Protein AF-A0A166GCM6-F1 (afdb_monomer_lite)

Secondary structure (DSSP, 8-state):
--TTHHHHHHHHTTTS-HHHHHHHHHHHTTS---STTHHHHHHHHHHHHHH-SS--HHHHHHHHHHHHHHHHHHHHHHHHHHHHT---TT---HHHHHHHHHHHHHHHHHHHHHHTTEEEEEEEEEESSGGG-EEEEEEEEEES-HHHHHHHHHHHT--TT-HHHHHHHHHHHHHHHHHS-S-------GGGS-HHHHHHHHHHS-HHHHHHHHHH-HHHHHHHHTTTTTEEEEEE-S-STT--TTGGG---TTS--HHHHHHHHHHHHHHHHHHHHHHT-HHHHTT--EEEEEE-SS----TTS--THHHHT--HHHHHHHHHHHHHHHHHHS--SEEEEEEEEE-HHHHHHHHH-SS--EEEEEEEE-S-GGGSPP-TT--EEEEEE-SS-TTGGGGGGGG-TT--EEEEEE--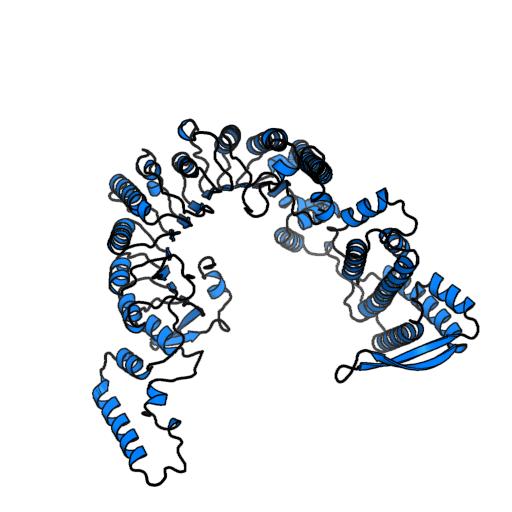TT-BPPPTHHHHSTT-GGGT-SEEEEEEE-GGGHHHHHHHHHHHHHHHTTSPB---EEEEEE-SS-B-HHHHHHHHHHHTTB---EEEEEEES---HHHHHHHTT-TT--EEEEEE-SSTTS-TT----SS-HHHHHHHGGG-SS--EEEE----S--SS-SHHHHHHHTTTTTHHHHHHHHHHHHHHHHH-S-TTSS-GGGSTT-HHHHH----TT--HHHHHHHHH-TT--EEE-SS-EEEEEE-TTS-EEEE-GGG--HHHHHSSPSP--

pLDDT: mean 86.91, std 14.17, range [32.75, 98.62]

Radius of gyration: 34.59 Å; chains: 1; bounding box: 69×88×88 Å

Structure (mmCIF, N/CA/C/O backbone):
data_AF-A0A166GCM6-F1
#
_entry.id   AF-A0A166GCM6-F1
#
loop_
_atom_site.group_PDB
_atom_site.id
_atom_site.type_symbol
_atom_site.label_atom_id
_atom_site.label_alt_id
_atom_site.label_comp_id
_atom_site.label_asym_id
_atom_site.label_entity_id
_atom_site.label_seq_id
_atom_site.pdbx_PDB_ins_code
_atom_site.Cartn_x
_atom_site.Cartn_y
_atom_site.Cartn_z
_atom_site.occupancy
_atom_site.B_iso_or_equiv
_atom_site.auth_seq_id
_atom_site.auth_comp_id
_atom_site.auth_asym_id
_atom_site.auth_atom_id
_atom_site.pdbx_PDB_model_num
ATOM 1 N N . MET A 1 1 ? 15.736 -5.543 -39.162 1.00 60.31 1 MET A N 1
ATOM 2 C CA . MET A 1 1 ? 14.469 -6.241 -38.868 1.00 60.31 1 MET A CA 1
ATOM 3 C C . MET A 1 1 ? 13.337 -5.214 -38.875 1.00 60.31 1 MET A C 1
ATOM 5 O O . MET A 1 1 ? 13.248 -4.579 -39.913 1.00 60.31 1 MET A O 1
ATOM 9 N N . ASP A 1 2 ? 12.405 -5.071 -37.926 1.00 55.62 2 ASP A N 1
ATOM 10 C CA . ASP A 1 2 ? 11.236 -4.173 -38.129 1.00 55.62 2 ASP A CA 1
ATOM 11 C C . ASP A 1 2 ? 11.647 -2.684 -38.227 1.00 55.62 2 ASP A C 1
ATOM 13 O O . ASP A 1 2 ? 12.767 -2.332 -37.871 1.00 55.62 2 ASP A O 1
ATOM 17 N N . SER A 1 3 ? 10.753 -1.780 -38.654 1.00 55.34 3 SER A N 1
ATOM 18 C CA . SER A 1 3 ? 11.017 -0.317 -38.622 1.00 55.34 3 SER A CA 1
ATOM 19 C C . SER A 1 3 ? 11.291 0.229 -37.210 1.00 55.34 3 SER A C 1
ATOM 21 O O . SER A 1 3 ? 11.615 1.399 -37.033 1.00 55.34 3 SER A O 1
ATOM 23 N N . ASP A 1 4 ? 11.098 -0.612 -36.196 1.00 61.28 4 ASP A N 1
ATOM 24 C CA . ASP A 1 4 ? 11.330 -0.312 -34.792 1.00 61.28 4 ASP A CA 1
ATOM 25 C C . ASP A 1 4 ? 12.797 -0.498 -34.375 1.00 61.28 4 ASP A C 1
ATOM 27 O O . ASP A 1 4 ? 13.204 0.083 -33.375 1.00 61.28 4 ASP A O 1
ATOM 31 N N . ASP A 1 5 ? 13.608 -1.236 -35.140 1.00 66.56 5 ASP A N 1
ATOM 32 C CA . ASP A 1 5 ? 15.034 -1.406 -34.831 1.00 66.56 5 ASP A CA 1
ATOM 33 C C . ASP A 1 5 ? 15.772 -0.065 -34.944 1.00 66.56 5 ASP A C 1
ATOM 35 O O . ASP A 1 5 ? 16.546 0.304 -34.068 1.00 66.56 5 ASP A O 1
ATOM 39 N N . GLU A 1 6 ? 15.440 0.729 -35.969 1.00 65.94 6 GLU A N 1
ATOM 40 C CA . GLU A 1 6 ? 15.950 2.096 -36.139 1.00 65.94 6 GLU A CA 1
ATOM 41 C C . GLU A 1 6 ? 15.540 3.008 -34.969 1.00 65.94 6 GLU A C 1
ATOM 43 O O . GLU A 1 6 ? 16.243 3.958 -34.615 1.00 65.94 6 GLU A O 1
ATOM 48 N N . PHE A 1 7 ? 14.394 2.723 -34.342 1.00 65.94 7 PHE A N 1
ATOM 49 C CA . PHE A 1 7 ? 13.924 3.457 -33.174 1.00 65.94 7 PHE A CA 1
ATOM 50 C C . PHE A 1 7 ? 14.683 3.062 -31.901 1.00 65.94 7 PHE A C 1
ATOM 52 O O . PHE A 1 7 ? 14.955 3.934 -31.071 1.00 65.94 7 PHE A O 1
ATOM 59 N N . ASP A 1 8 ? 15.043 1.787 -31.752 1.00 72.56 8 ASP A N 1
ATOM 60 C CA . ASP A 1 8 ? 15.847 1.276 -30.639 1.00 72.56 8 ASP A CA 1
ATOM 61 C C . ASP A 1 8 ? 17.325 1.705 -30.755 1.00 72.56 8 ASP A C 1
ATOM 63 O O . ASP A 1 8 ? 17.893 2.194 -29.775 1.00 72.56 8 ASP A O 1
ATOM 67 N N . ASP A 1 9 ? 17.905 1.707 -31.957 1.00 70.81 9 ASP A N 1
ATOM 68 C CA . ASP A 1 9 ? 19.238 2.276 -32.220 1.00 70.81 9 ASP A CA 1
ATOM 69 C C . ASP A 1 9 ? 19.277 3.780 -31.878 1.00 70.81 9 ASP A C 1
ATOM 71 O O . ASP A 1 9 ? 20.197 4.283 -31.222 1.00 70.81 9 ASP A O 1
ATOM 75 N N . ALA A 1 10 ? 18.214 4.516 -32.223 1.00 69.19 10 ALA A N 1
ATOM 76 C CA . ALA A 1 10 ? 18.070 5.918 -31.836 1.00 69.19 10 ALA A CA 1
ATOM 77 C C . ALA A 1 10 ? 17.880 6.119 -30.316 1.00 69.19 10 ALA A C 1
ATOM 79 O O . ALA A 1 10 ? 18.130 7.221 -29.816 1.00 69.19 10 ALA A O 1
ATOM 80 N N . ARG A 1 11 ? 17.432 5.097 -29.566 1.00 65.81 11 ARG A N 1
ATOM 81 C CA . ARG A 1 11 ? 17.326 5.126 -28.092 1.00 65.81 11 ARG A CA 1
ATOM 82 C C . ARG A 1 11 ? 18.673 4.892 -27.405 1.00 65.81 11 ARG A C 1
ATOM 84 O O . ARG A 1 11 ? 18.885 5.477 -26.342 1.00 65.81 11 ARG A O 1
ATOM 91 N N . LEU A 1 12 ? 19.594 4.141 -28.014 1.00 68.56 12 LEU A N 1
ATOM 92 C CA . LEU A 1 12 ? 20.998 4.128 -27.577 1.00 68.56 12 LEU A CA 1
ATOM 93 C C . LEU A 1 12 ? 21.648 5.508 -27.738 1.00 68.56 12 LEU A C 1
ATOM 95 O O . LEU A 1 12 ? 22.565 5.842 -27.004 1.00 68.56 12 LEU A O 1
ATOM 99 N N . GLY A 1 13 ? 21.118 6.362 -28.618 1.00 62.00 13 GLY A N 1
ATOM 100 C CA . GLY A 1 13 ? 21.632 7.713 -28.855 1.00 62.00 13 GLY A CA 1
ATOM 101 C C . GLY A 1 13 ? 22.523 7.820 -30.090 1.00 62.00 13 GLY A C 1
ATOM 102 O O . GLY A 1 13 ? 23.079 8.891 -30.349 1.00 62.00 13 GLY A O 1
ATOM 103 N N . ILE A 1 14 ? 22.600 6.750 -30.883 1.00 64.56 14 ILE A N 1
ATOM 104 C CA . ILE A 1 14 ? 23.303 6.711 -32.163 1.00 64.56 14 ILE A CA 1
ATOM 105 C C . ILE A 1 14 ? 22.627 7.714 -33.114 1.00 64.56 14 ILE A C 1
ATOM 107 O O . ILE A 1 14 ? 21.429 7.636 -33.381 1.00 64.56 14 ILE A O 1
ATOM 111 N N . GLY A 1 15 ? 23.374 8.725 -33.570 1.00 61.47 15 GLY A N 1
ATOM 112 C CA . GLY A 1 15 ? 22.873 9.761 -34.488 1.00 61.47 15 GLY A CA 1
ATOM 113 C C . GLY A 1 15 ? 21.924 10.811 -33.882 1.00 61.47 15 GLY A C 1
ATOM 114 O O . GLY A 1 15 ? 21.356 11.619 -34.618 1.00 61.47 15 GLY A O 1
ATOM 115 N N . VAL A 1 16 ? 21.740 10.847 -32.555 1.00 63.53 16 VAL A N 1
ATOM 116 C CA . VAL A 1 16 ? 20.857 11.815 -31.870 1.00 63.53 16 VAL A CA 1
ATOM 117 C C . VAL A 1 16 ? 21.690 12.781 -31.018 1.00 63.53 16 VAL A C 1
ATOM 119 O O . VAL A 1 16 ? 22.619 12.349 -30.342 1.00 63.53 16 VAL A O 1
ATOM 122 N N . SER A 1 17 ? 21.370 14.082 -31.014 1.00 64.69 17 SER A N 1
ATOM 123 C CA . SER A 1 17 ? 22.042 15.077 -30.153 1.00 64.69 17 SER A CA 1
ATOM 124 C C . SER A 1 17 ? 21.822 14.777 -28.662 1.00 64.69 17 SER A C 1
ATOM 126 O O . SER A 1 17 ? 20.718 14.374 -28.288 1.00 64.69 17 SER A O 1
ATOM 128 N N . GLU A 1 18 ? 22.825 15.017 -27.808 1.00 58.34 18 GLU A N 1
ATOM 129 C CA . GLU A 1 18 ? 22.792 14.696 -26.364 1.00 58.34 18 GLU A CA 1
ATOM 130 C C . GLU A 1 18 ? 21.520 15.189 -25.652 1.00 58.34 18 GLU A C 1
ATOM 132 O O . GLU A 1 18 ? 20.853 14.407 -24.974 1.00 58.34 18 GLU A O 1
ATOM 137 N N . ASP A 1 19 ? 21.086 16.425 -25.922 1.00 54.38 19 ASP A N 1
ATOM 138 C CA . ASP A 1 19 ? 19.874 17.020 -25.331 1.00 54.38 19 ASP A CA 1
ATOM 139 C C . ASP A 1 19 ? 18.581 16.232 -25.611 1.00 54.38 19 ASP A C 1
ATOM 141 O O . ASP A 1 19 ? 17.619 16.268 -24.838 1.00 54.38 19 ASP A O 1
ATOM 145 N N . LYS A 1 20 ? 18.523 15.494 -26.727 1.00 58.59 20 LYS A N 1
ATOM 146 C CA . LYS A 1 20 ? 17.351 14.693 -27.105 1.00 58.59 20 LYS A CA 1
ATOM 147 C C . LYS A 1 20 ? 17.427 13.258 -26.575 1.00 58.59 20 LYS A C 1
ATOM 149 O O . LYS A 1 20 ? 16.361 12.648 -26.442 1.00 58.59 20 LYS A O 1
ATOM 154 N N . ARG A 1 21 ? 18.621 12.747 -26.229 1.00 59.75 21 ARG A N 1
ATOM 155 C CA . ARG A 1 21 ? 18.855 11.363 -25.761 1.00 59.75 21 ARG A CA 1
ATOM 156 C C . ARG A 1 21 ? 18.147 11.090 -24.435 1.00 59.75 21 ARG A C 1
ATOM 158 O O . ARG A 1 21 ? 17.234 10.265 -24.377 1.00 59.75 21 ARG A O 1
ATOM 165 N N . TYR A 1 22 ? 18.452 11.881 -23.409 1.00 54.59 22 TYR A N 1
ATOM 166 C CA . TYR A 1 22 ? 17.890 11.700 -22.066 1.00 54.59 22 TYR A CA 1
ATOM 167 C C . TYR A 1 22 ? 16.372 11.927 -22.018 1.00 54.59 22 TYR A C 1
ATOM 169 O O . TYR A 1 22 ? 15.645 11.224 -21.318 1.00 54.59 22 TYR A O 1
ATOM 177 N N . SER A 1 23 ? 15.847 12.848 -22.834 1.00 53.41 23 SER A N 1
ATOM 178 C CA . SER A 1 23 ? 14.403 13.119 -22.879 1.00 53.41 23 SER A CA 1
ATOM 179 C C . SER A 1 23 ? 13.568 11.947 -23.424 1.00 53.41 23 SER A C 1
ATOM 181 O O . SER A 1 23 ? 12.390 11.824 -23.080 1.00 53.41 23 SER A O 1
ATOM 183 N N . ARG A 1 24 ? 14.149 11.096 -24.285 1.00 56.12 24 ARG A N 1
ATOM 184 C CA . ARG A 1 24 ? 13.451 9.970 -24.928 1.00 56.12 24 ARG A CA 1
ATOM 185 C C . ARG A 1 24 ? 13.457 8.711 -24.073 1.00 56.12 24 ARG A C 1
ATOM 187 O O . ARG A 1 24 ? 12.418 8.057 -23.997 1.00 56.12 24 ARG A O 1
ATOM 194 N N . VAL A 1 25 ? 14.576 8.407 -23.417 1.00 53.94 25 VAL A N 1
ATOM 195 C CA . VAL A 1 25 ? 14.695 7.259 -22.503 1.00 53.94 25 VAL A CA 1
ATOM 196 C C . VAL A 1 25 ? 13.717 7.424 -21.335 1.00 53.94 25 VAL A C 1
ATOM 198 O O . VAL A 1 25 ? 12.904 6.541 -21.073 1.00 53.94 25 VAL A O 1
ATOM 201 N N . LEU A 1 26 ? 13.667 8.620 -20.740 1.00 52.44 26 LEU A N 1
ATOM 202 C CA . LEU A 1 26 ? 12.788 8.920 -19.605 1.00 52.44 26 LEU A CA 1
ATOM 203 C C . LEU A 1 26 ? 11.292 8.962 -19.957 1.00 52.44 26 LEU A C 1
ATOM 205 O O . LEU A 1 26 ? 10.448 8.691 -19.110 1.00 52.44 26 LEU A O 1
ATOM 209 N N . ARG A 1 27 ? 10.922 9.257 -21.212 1.00 55.88 27 ARG A N 1
ATOM 210 C CA . ARG A 1 27 ? 9.507 9.242 -21.641 1.00 55.88 27 ARG A CA 1
ATOM 211 C C . ARG A 1 27 ? 8.918 7.835 -21.769 1.00 55.88 27 ARG A C 1
ATOM 213 O O . ARG A 1 27 ? 7.693 7.717 -21.811 1.00 55.88 27 ARG A O 1
ATOM 220 N N . ASN A 1 28 ? 9.750 6.796 -21.855 1.00 55.81 28 ASN A N 1
ATOM 221 C CA . ASN A 1 28 ? 9.290 5.427 -22.102 1.00 55.81 28 ASN A CA 1
ATOM 222 C C . ASN A 1 28 ? 9.228 4.544 -20.854 1.00 55.81 28 ASN A C 1
ATOM 224 O O . ASN A 1 28 ? 8.564 3.516 -20.920 1.00 55.81 28 ASN A O 1
ATOM 228 N N . THR A 1 29 ? 9.763 4.977 -19.705 1.00 55.44 29 THR A N 1
ATOM 229 C CA . THR A 1 29 ? 9.792 4.227 -18.424 1.00 55.44 29 THR A CA 1
ATOM 230 C C . THR A 1 29 ? 8.412 3.949 -17.799 1.00 55.44 29 THR A C 1
ATOM 232 O O . THR A 1 29 ? 8.290 3.537 -16.644 1.00 55.44 29 THR A O 1
ATOM 235 N N . GLY A 1 30 ? 7.332 4.152 -18.551 1.00 59.56 30 GLY A N 1
ATOM 236 C CA . GLY A 1 30 ? 5.987 3.817 -18.124 1.00 59.56 30 GLY A CA 1
ATOM 237 C C . GLY A 1 30 ? 5.053 3.301 -19.204 1.00 59.56 30 GLY A C 1
ATOM 238 O O . GLY A 1 30 ? 3.874 3.142 -18.888 1.00 59.56 30 GLY A O 1
ATOM 239 N N . ARG A 1 31 ? 5.528 3.049 -20.429 1.00 66.56 31 ARG A N 1
ATOM 240 C CA . ARG A 1 31 ? 4.729 2.316 -21.415 1.00 66.56 31 ARG A CA 1
ATOM 241 C C . ARG A 1 31 ? 4.883 0.820 -21.134 1.00 66.56 31 ARG A C 1
ATOM 243 O O . ARG A 1 31 ? 6.015 0.394 -20.942 1.00 66.56 31 ARG A O 1
ATOM 250 N N . PRO A 1 32 ? 3.789 0.046 -21.068 1.00 66.75 32 PRO A N 1
ATOM 251 C CA . PRO A 1 32 ? 3.897 -1.398 -20.958 1.00 66.75 32 PRO A CA 1
ATOM 252 C C . PRO A 1 32 ? 4.625 -1.926 -22.194 1.00 66.75 32 PRO A C 1
ATOM 254 O O . PRO A 1 32 ? 4.337 -1.492 -23.314 1.00 66.75 32 PRO A O 1
ATOM 257 N N . CYS A 1 33 ? 5.573 -2.827 -21.973 1.00 79.56 33 CYS A N 1
ATOM 258 C CA . CYS A 1 33 ? 6.248 -3.551 -23.033 1.00 79.56 33 CYS A CA 1
ATOM 259 C C . CYS A 1 33 ? 5.249 -4.515 -23.658 1.00 79.56 33 CYS A C 1
ATOM 261 O O . CYS A 1 33 ? 4.704 -5.402 -23.003 1.00 79.56 33 CYS A O 1
ATOM 263 N N . MET A 1 34 ? 4.921 -4.257 -24.921 1.00 81.06 34 MET A N 1
ATOM 264 C CA . MET A 1 34 ? 3.885 -5.008 -25.624 1.00 81.06 34 MET A CA 1
ATOM 265 C C . MET A 1 34 ? 4.488 -6.100 -26.494 1.00 81.06 34 MET A C 1
ATOM 267 O O . MET A 1 34 ? 3.750 -6.992 -26.903 1.00 81.06 34 MET A O 1
ATOM 271 N N . LYS A 1 35 ? 5.786 -6.013 -26.807 1.00 85.81 35 LYS A N 1
ATOM 272 C CA . LYS A 1 35 ? 6.513 -6.945 -27.674 1.00 85.81 35 LYS A CA 1
ATOM 273 C C . LYS A 1 35 ? 7.410 -7.871 -26.854 1.00 85.81 35 LYS A C 1
ATOM 275 O O . LYS A 1 35 ? 7.912 -7.480 -25.805 1.00 85.81 35 LYS A O 1
ATOM 280 N N . LEU A 1 36 ? 7.654 -9.078 -27.370 1.00 86.25 36 LEU A N 1
ATOM 281 C CA . LEU A 1 36 ? 8.660 -9.983 -26.803 1.00 86.25 36 LEU A CA 1
ATOM 282 C C . LEU A 1 36 ? 10.025 -9.281 -26.771 1.00 86.25 36 LEU A C 1
ATOM 284 O O . LEU A 1 36 ? 10.360 -8.542 -27.704 1.00 86.25 36 LEU A O 1
ATOM 288 N N . HIS A 1 37 ? 10.807 -9.518 -25.721 1.00 90.00 37 HIS A N 1
ATOM 289 C CA . HIS A 1 37 ? 12.139 -8.935 -25.522 1.00 90.00 37 HIS A CA 1
ATOM 290 C C . HIS A 1 37 ? 12.171 -7.398 -25.399 1.00 90.00 37 HIS A C 1
ATOM 292 O O . HIS A 1 37 ? 13.222 -6.781 -25.536 1.00 90.00 37 HIS A O 1
ATOM 298 N N . GLU A 1 38 ? 11.027 -6.711 -25.266 1.00 86.19 38 GLU A N 1
ATOM 299 C CA . GLU A 1 38 ? 11.006 -5.241 -25.153 1.00 86.19 38 GLU A CA 1
ATOM 300 C C . GLU A 1 38 ? 11.427 -4.750 -23.766 1.00 86.19 38 GLU A C 1
ATOM 302 O O . GLU A 1 38 ? 12.115 -3.732 -23.690 1.00 86.19 38 GLU A O 1
ATOM 307 N N . ASP A 1 39 ? 11.085 -5.479 -22.701 1.00 85.44 39 ASP A N 1
ATOM 308 C CA . ASP A 1 39 ? 11.553 -5.175 -21.345 1.00 85.44 39 ASP A CA 1
ATOM 309 C C . ASP A 1 39 ? 13.072 -5.353 -21.246 1.00 85.44 39 ASP A C 1
ATOM 311 O O . ASP A 1 39 ? 13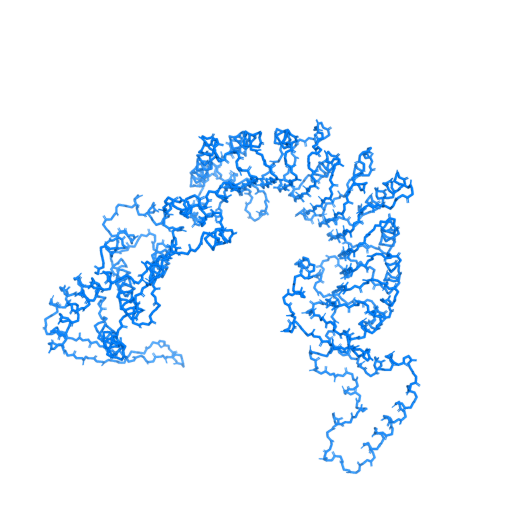.761 -4.452 -20.777 1.00 85.44 39 ASP A O 1
ATOM 315 N N . GLU A 1 40 ? 13.602 -6.452 -21.781 1.00 90.50 40 GLU A N 1
ATOM 316 C CA . GLU A 1 40 ? 15.030 -6.765 -21.824 1.00 90.50 40 GLU A CA 1
ATOM 317 C C . GLU A 1 40 ? 15.808 -5.699 -22.602 1.00 90.50 40 GLU A C 1
ATOM 319 O O . GLU A 1 40 ? 16.835 -5.210 -22.134 1.00 90.50 40 GLU A O 1
ATOM 324 N N . ILE A 1 41 ? 15.283 -5.259 -23.752 1.00 88.56 41 ILE A N 1
ATOM 325 C CA . ILE A 1 41 ? 15.876 -4.160 -24.526 1.00 88.56 41 ILE A CA 1
ATOM 326 C C . ILE A 1 41 ? 15.846 -2.849 -23.736 1.00 88.56 41 ILE A C 1
ATOM 328 O O . ILE A 1 41 ? 16.845 -2.129 -23.701 1.00 88.56 41 ILE A O 1
ATOM 332 N N . GLN A 1 42 ? 14.724 -2.511 -23.092 1.00 84.31 42 GLN A N 1
ATOM 333 C CA . GLN A 1 42 ? 14.626 -1.283 -22.300 1.00 84.31 42 GLN A CA 1
ATOM 334 C C . GLN A 1 42 ? 15.550 -1.304 -21.079 1.00 84.31 42 GLN A C 1
ATOM 336 O O . GLN A 1 42 ? 16.181 -0.289 -20.779 1.00 84.31 42 GLN A O 1
ATOM 341 N N . GLU A 1 43 ? 15.647 -2.436 -20.385 1.00 85.62 43 GLU A N 1
ATOM 342 C CA . GLU A 1 43 ? 16.536 -2.631 -19.242 1.00 85.62 43 GLU A CA 1
ATOM 343 C C . GLU A 1 43 ? 18.004 -2.569 -19.662 1.00 85.62 43 GLU A C 1
ATOM 345 O O . GLU A 1 43 ? 18.797 -1.903 -18.993 1.00 85.62 43 GLU A O 1
ATOM 350 N N . HIS A 1 44 ? 18.357 -3.187 -20.789 1.00 87.94 44 HIS A N 1
ATOM 351 C CA . HIS A 1 44 ? 19.705 -3.135 -21.341 1.00 87.94 44 HIS A CA 1
ATOM 352 C C . HIS A 1 44 ? 20.104 -1.697 -21.698 1.00 87.94 44 HIS A C 1
ATOM 354 O O . HIS A 1 44 ? 21.099 -1.198 -21.178 1.00 87.94 44 HIS A O 1
ATOM 360 N N . ILE A 1 45 ? 19.265 -0.969 -22.449 1.00 84.94 45 ILE A N 1
ATOM 361 C CA . ILE A 1 45 ? 19.494 0.453 -22.772 1.00 84.94 45 ILE A CA 1
ATOM 362 C C . ILE A 1 45 ? 19.613 1.296 -21.493 1.00 84.94 45 ILE A C 1
ATOM 364 O O . ILE A 1 45 ? 20.487 2.156 -21.384 1.00 84.94 45 ILE A O 1
ATOM 368 N N . ALA A 1 46 ? 18.738 1.076 -20.508 1.00 81.00 46 ALA A N 1
ATOM 369 C CA . ALA A 1 46 ? 18.784 1.811 -19.246 1.00 81.00 46 ALA A CA 1
ATOM 370 C C . ALA A 1 46 ? 20.056 1.507 -18.442 1.00 81.00 46 ALA A C 1
ATOM 372 O O . ALA A 1 46 ? 20.597 2.402 -17.795 1.00 81.00 46 ALA A O 1
ATOM 373 N N . THR A 1 47 ? 20.532 0.263 -18.475 1.00 82.88 47 THR A N 1
ATOM 374 C CA . THR A 1 47 ? 21.770 -0.164 -17.814 1.00 82.88 47 THR A CA 1
ATOM 375 C C . THR A 1 47 ? 22.984 0.444 -18.500 1.00 82.88 47 THR A C 1
ATOM 377 O O . THR A 1 47 ? 23.822 1.025 -17.816 1.00 82.88 47 THR A O 1
ATOM 380 N N . PHE A 1 48 ? 23.029 0.422 -19.831 1.00 85.75 48 PHE A N 1
ATOM 381 C CA . PHE A 1 48 ? 24.081 1.060 -20.615 1.00 85.75 48 PHE A CA 1
ATOM 382 C C . PHE A 1 48 ? 24.249 2.539 -20.244 1.00 85.75 48 PHE A C 1
ATOM 384 O O . PHE A 1 48 ? 25.327 2.952 -19.824 1.00 85.75 48 PHE A O 1
ATOM 391 N N . HIS A 1 49 ? 23.163 3.322 -20.258 1.00 79.56 49 HIS A N 1
ATOM 392 C CA . HIS A 1 49 ? 23.208 4.749 -19.892 1.00 79.56 49 HIS A CA 1
ATOM 393 C C . HIS A 1 49 ? 23.530 5.008 -18.412 1.00 79.56 49 HIS A C 1
ATOM 395 O O . HIS A 1 49 ? 23.902 6.122 -18.050 1.00 79.56 49 HIS A O 1
ATOM 401 N N . ARG A 1 50 ? 23.377 4.009 -17.533 1.00 77.31 50 ARG A N 1
ATOM 402 C CA . ARG A 1 50 ? 23.815 4.104 -16.129 1.00 77.31 50 ARG A CA 1
ATOM 403 C C . ARG A 1 50 ? 25.307 3.843 -15.969 1.00 77.31 50 ARG A C 1
ATOM 405 O O . ARG A 1 50 ? 25.916 4.428 -15.078 1.00 77.31 50 ARG A O 1
ATOM 412 N N . VAL A 1 51 ? 25.862 2.943 -16.776 1.00 81.50 51 VAL A N 1
ATOM 413 C CA . VAL A 1 51 ? 27.278 2.560 -16.722 1.00 81.50 51 VAL A CA 1
ATOM 414 C C . VAL A 1 51 ? 28.139 3.580 -17.467 1.00 81.50 51 VAL A C 1
ATOM 416 O O . VAL A 1 51 ? 29.179 3.987 -16.953 1.00 81.50 51 VAL A O 1
ATOM 419 N N . TYR A 1 52 ? 27.683 4.044 -18.631 1.00 81.69 52 TYR A N 1
ATOM 420 C CA . TYR A 1 52 ? 28.449 4.899 -19.530 1.00 81.69 52 TYR A CA 1
ATOM 421 C C . TYR A 1 52 ? 27.804 6.282 -19.663 1.00 81.69 52 TYR A C 1
ATOM 423 O O . TYR A 1 52 ? 26.847 6.483 -20.407 1.00 81.69 52 TYR A O 1
ATOM 431 N N . THR A 1 53 ? 28.355 7.271 -18.958 1.00 79.50 53 THR A N 1
ATOM 432 C CA . THR A 1 53 ? 27.899 8.672 -19.037 1.00 79.50 53 THR A CA 1
ATOM 433 C C . THR A 1 53 ? 28.356 9.375 -20.318 1.00 79.50 53 THR A C 1
ATOM 435 O O . THR A 1 53 ? 27.725 10.332 -20.768 1.00 79.50 53 THR A O 1
ATOM 438 N N . SER A 1 54 ? 29.455 8.917 -20.921 1.00 83.75 54 SER A N 1
ATOM 439 C CA . SER A 1 54 ? 29.996 9.413 -22.194 1.00 83.75 54 SER A CA 1
ATOM 440 C C . SER A 1 54 ? 30.638 8.252 -22.963 1.00 83.75 54 SER A C 1
ATOM 442 O O . SER A 1 54 ? 31.862 8.130 -22.959 1.00 83.75 54 SER A O 1
ATOM 444 N N . PRO A 1 55 ? 29.823 7.369 -23.569 1.00 84.44 55 PRO A N 1
ATOM 445 C CA . PRO A 1 55 ? 30.326 6.171 -24.226 1.00 84.44 55 PRO A CA 1
ATOM 446 C C . PRO A 1 55 ? 31.154 6.526 -25.465 1.00 84.44 55 PRO A C 1
ATOM 448 O O . PRO A 1 55 ? 30.802 7.430 -26.230 1.00 84.44 55 PRO A O 1
ATOM 451 N N . SER A 1 56 ? 32.242 5.797 -25.665 1.00 91.19 56 SER A N 1
ATOM 452 C CA . SER A 1 56 ? 33.040 5.786 -26.887 1.00 91.19 56 SER A CA 1
ATOM 453 C C . SER A 1 56 ? 32.284 5.128 -28.047 1.00 91.19 56 SER A C 1
ATOM 455 O O . SER A 1 56 ? 31.305 4.406 -27.856 1.00 91.19 56 SER A O 1
ATOM 457 N N . GLU A 1 57 ? 32.737 5.363 -29.279 1.00 87.75 57 GLU A N 1
ATOM 458 C CA . GLU A 1 57 ? 32.150 4.740 -30.474 1.00 87.75 57 GLU A CA 1
ATOM 459 C C . GLU A 1 57 ? 32.225 3.204 -30.431 1.00 87.75 57 GLU A C 1
ATOM 461 O O . GLU A 1 57 ? 31.288 2.525 -30.847 1.00 87.75 57 GLU A O 1
ATOM 466 N N . GLU A 1 58 ? 33.303 2.653 -29.872 1.00 88.94 58 GLU A N 1
ATOM 467 C CA . GLU A 1 58 ? 33.472 1.210 -29.708 1.00 88.94 58 GLU A CA 1
ATOM 468 C C . GLU A 1 58 ? 32.449 0.623 -28.726 1.00 88.94 58 GLU A C 1
ATOM 470 O O . GLU A 1 58 ? 31.798 -0.368 -29.051 1.00 88.94 58 GLU A O 1
ATOM 475 N N . GLU A 1 59 ? 32.232 1.272 -27.577 1.00 89.38 59 GLU A N 1
ATOM 476 C CA . GLU A 1 59 ? 31.213 0.867 -26.596 1.00 89.38 59 GLU A CA 1
ATOM 477 C C . GLU A 1 59 ? 29.803 0.931 -27.202 1.00 89.38 59 GLU A C 1
ATOM 479 O O . GLU A 1 59 ? 29.015 0.002 -27.035 1.00 89.38 59 GLU A O 1
ATOM 484 N N . TYR A 1 60 ? 29.493 1.967 -27.991 1.00 86.12 60 TYR A N 1
ATOM 485 C CA . TYR A 1 60 ? 28.225 2.021 -28.728 1.00 86.12 60 TYR A CA 1
ATOM 486 C C . TYR A 1 60 ? 28.069 0.860 -29.709 1.00 86.12 60 TYR A C 1
ATOM 488 O O . TYR A 1 60 ? 26.988 0.282 -29.801 1.00 86.12 60 TYR A O 1
ATOM 496 N N . ASN A 1 61 ? 29.123 0.519 -30.449 1.00 85.88 61 ASN A N 1
ATOM 497 C CA . ASN A 1 61 ? 29.076 -0.574 -31.416 1.00 85.88 61 ASN A CA 1
ATOM 498 C C . ASN A 1 61 ? 28.915 -1.938 -30.728 1.00 85.88 61 ASN A C 1
ATOM 500 O O . ASN A 1 61 ? 28.158 -2.780 -31.214 1.00 85.88 61 ASN A O 1
ATOM 504 N N . GLN A 1 62 ? 29.562 -2.150 -29.578 1.00 88.06 62 GLN A N 1
ATOM 505 C CA . GLN A 1 62 ? 29.389 -3.361 -28.768 1.00 88.06 62 GLN A CA 1
ATOM 506 C C . GLN A 1 62 ? 27.948 -3.502 -28.257 1.00 88.06 62 GLN A C 1
ATOM 508 O O . GLN A 1 62 ? 27.345 -4.567 -28.366 1.00 88.06 62 GLN A O 1
ATOM 513 N N . GLU A 1 63 ? 27.352 -2.418 -27.775 1.00 89.50 63 GLU A N 1
ATOM 514 C CA . GLU A 1 63 ? 26.001 -2.444 -27.201 1.00 89.50 63 GLU A CA 1
ATOM 515 C C . GLU A 1 63 ? 24.923 -2.508 -28.287 1.00 89.50 63 GLU A C 1
ATOM 517 O O . GLU A 1 63 ? 23.909 -3.194 -28.145 1.00 89.50 63 GLU A O 1
ATOM 522 N N . LYS A 1 64 ? 25.183 -1.899 -29.447 1.00 87.88 64 LYS A N 1
ATOM 523 C CA . LYS A 1 64 ? 24.378 -2.101 -30.654 1.00 87.88 64 LYS A CA 1
ATOM 524 C C . LYS A 1 64 ? 24.348 -3.578 -31.058 1.00 87.88 64 LYS A C 1
ATOM 526 O O . LYS A 1 64 ? 23.276 -4.114 -31.337 1.00 87.88 64 LYS A O 1
ATOM 531 N N . ASN A 1 65 ? 25.498 -4.255 -31.030 1.00 88.12 65 ASN A N 1
ATOM 532 C CA . ASN A 1 65 ? 25.573 -5.693 -31.293 1.00 88.12 65 ASN A CA 1
ATOM 533 C C . ASN A 1 65 ? 24.742 -6.500 -30.282 1.00 88.12 65 ASN A C 1
ATOM 535 O O . ASN A 1 65 ? 24.091 -7.465 -30.669 1.00 88.12 65 ASN A O 1
ATOM 539 N N . MET A 1 66 ? 24.698 -6.100 -29.011 1.00 88.00 66 MET A N 1
ATOM 540 C CA . MET A 1 66 ? 23.836 -6.748 -28.018 1.00 88.00 66 MET A CA 1
ATOM 541 C C . MET A 1 66 ? 22.343 -6.521 -28.293 1.00 88.00 66 MET A C 1
ATOM 543 O O . MET A 1 66 ? 21.558 -7.464 -28.206 1.00 88.00 66 MET A O 1
ATOM 547 N N . LEU A 1 67 ? 21.928 -5.319 -28.705 1.00 88.94 67 LEU A N 1
ATOM 548 C CA . LEU A 1 67 ? 20.534 -5.072 -29.102 1.00 88.94 67 LEU A CA 1
ATOM 549 C C . LEU A 1 67 ? 20.088 -5.918 -30.291 1.00 88.94 67 LEU A C 1
ATOM 551 O O . LEU A 1 67 ? 18.965 -6.429 -30.309 1.00 88.94 67 LEU A O 1
ATOM 555 N N . TRP A 1 68 ? 20.981 -6.115 -31.253 1.00 91.50 68 TRP A N 1
ATOM 556 C CA . TRP A 1 68 ? 20.726 -6.957 -32.412 1.00 91.50 68 TRP A CA 1
ATOM 557 C C . TRP A 1 68 ? 20.413 -8.412 -32.034 1.00 91.50 68 TRP A C 1
ATOM 559 O O . TRP A 1 68 ? 19.557 -9.030 -32.669 1.00 91.50 68 TRP A O 1
ATOM 569 N N . ILE A 1 69 ? 21.018 -8.942 -30.961 1.00 91.00 69 ILE A N 1
ATOM 570 C CA . ILE A 1 69 ? 20.668 -10.260 -30.400 1.00 91.00 69 ILE A CA 1
ATOM 571 C C . ILE A 1 69 ? 19.193 -10.284 -29.986 1.00 91.00 69 ILE A C 1
ATOM 573 O O . ILE A 1 69 ? 18.443 -11.151 -30.434 1.00 91.00 69 ILE A O 1
ATOM 577 N N . PHE A 1 70 ? 18.750 -9.306 -29.193 1.00 91.12 70 PHE A N 1
ATOM 578 C CA . PHE A 1 70 ? 17.361 -9.245 -28.729 1.00 91.12 70 PHE A CA 1
ATOM 579 C C . PHE A 1 70 ? 16.362 -9.049 -29.872 1.00 91.12 70 PHE A C 1
ATOM 581 O O . PHE A 1 70 ? 15.258 -9.595 -29.835 1.00 91.12 70 PHE A O 1
ATOM 588 N N . HIS A 1 71 ? 16.722 -8.293 -30.913 1.00 89.12 71 HIS A N 1
ATOM 589 C CA . HIS A 1 71 ? 15.869 -8.144 -32.095 1.00 89.12 71 HIS A CA 1
ATOM 590 C C . HIS A 1 71 ? 15.709 -9.465 -32.857 1.00 89.12 71 HIS A C 1
ATOM 592 O O . HIS A 1 71 ? 14.608 -9.762 -33.333 1.00 89.12 71 HIS A O 1
ATOM 598 N N . GLN A 1 72 ? 16.770 -10.273 -32.946 1.00 91.88 72 GLN A N 1
ATOM 599 C CA . GLN A 1 72 ? 16.707 -11.583 -33.598 1.00 91.88 72 GLN A CA 1
ATOM 600 C C . GLN A 1 72 ? 15.825 -12.529 -32.809 1.00 91.88 72 GLN A C 1
ATOM 602 O O . GLN A 1 72 ? 14.922 -13.143 -33.379 1.00 91.88 72 GLN A O 1
ATOM 607 N N . ASP A 1 73 ? 16.055 -12.596 -31.502 1.00 92.94 73 ASP A N 1
ATOM 608 C CA . ASP A 1 73 ? 15.291 -13.443 -30.597 1.00 92.94 73 ASP A CA 1
ATOM 609 C C . ASP A 1 73 ? 13.819 -13.047 -30.642 1.00 92.94 73 ASP A C 1
ATOM 611 O O . ASP A 1 73 ? 12.954 -13.896 -30.833 1.00 92.94 73 ASP A O 1
ATOM 615 N N . ARG A 1 74 ? 13.516 -11.741 -30.648 1.00 93.25 74 ARG A N 1
ATOM 616 C CA . ARG A 1 74 ? 12.159 -11.228 -30.873 1.00 93.25 74 ARG A CA 1
ATOM 617 C C . ARG A 1 74 ? 11.548 -11.750 -32.164 1.00 93.25 74 ARG A C 1
ATOM 619 O O . ARG A 1 74 ? 10.407 -12.208 -32.121 1.00 93.25 74 ARG A O 1
ATOM 626 N N . LEU A 1 75 ? 12.235 -11.676 -33.304 1.00 94.25 75 LEU A N 1
ATOM 627 C CA . LEU A 1 75 ? 11.695 -12.177 -34.574 1.00 94.25 75 LEU A CA 1
ATOM 628 C C . LEU A 1 75 ? 11.426 -13.689 -34.511 1.00 94.25 75 LEU A C 1
ATOM 630 O O . LEU A 1 75 ? 10.332 -14.135 -34.875 1.00 94.25 75 LEU A O 1
ATOM 634 N N . LEU A 1 76 ? 12.415 -14.457 -34.057 1.00 95.69 76 LEU A N 1
ATOM 635 C CA . LEU A 1 76 ? 12.392 -15.918 -34.058 1.00 95.69 76 LEU A CA 1
ATOM 636 C C . LEU A 1 76 ? 11.382 -16.468 -33.043 1.00 95.69 76 LEU A C 1
ATOM 638 O O . LEU A 1 76 ? 10.533 -17.284 -33.408 1.00 95.69 76 LEU A O 1
ATOM 642 N N . ASP A 1 77 ? 11.387 -15.957 -31.813 1.00 95.56 77 ASP A N 1
ATOM 643 C CA . ASP A 1 77 ? 10.452 -16.353 -30.758 1.00 95.56 77 ASP A CA 1
ATOM 644 C C . ASP A 1 77 ? 9.028 -15.897 -31.057 1.00 95.56 77 ASP A C 1
ATOM 646 O O . ASP A 1 77 ? 8.081 -16.622 -30.763 1.00 95.56 77 ASP A O 1
ATOM 650 N N . THR A 1 78 ? 8.839 -14.741 -31.707 1.00 95.19 78 THR A N 1
ATOM 651 C CA . THR A 1 78 ? 7.501 -14.332 -32.162 1.00 95.19 78 THR A CA 1
ATOM 652 C C . THR A 1 78 ? 6.949 -15.344 -33.159 1.00 95.19 78 THR A C 1
ATOM 654 O O . THR A 1 78 ? 5.803 -15.775 -33.023 1.00 95.19 78 THR A O 1
ATOM 657 N N . LEU A 1 79 ? 7.745 -15.746 -34.158 1.00 96.62 79 LEU A N 1
ATOM 658 C CA . LEU A 1 79 ? 7.335 -16.755 -35.137 1.00 96.62 79 LEU A CA 1
ATOM 659 C C . LEU A 1 79 ? 7.062 -18.101 -34.465 1.00 96.62 79 LEU A C 1
ATOM 661 O O . LEU A 1 79 ? 5.985 -18.658 -34.669 1.00 96.62 79 LEU A O 1
ATOM 665 N N . LYS A 1 80 ? 7.961 -18.581 -33.601 1.00 96.88 80 LYS A N 1
ATOM 666 C CA . LYS A 1 80 ? 7.752 -19.797 -32.797 1.00 96.88 80 LYS A CA 1
ATOM 667 C C . LYS A 1 80 ? 6.456 -19.719 -31.984 1.00 96.88 80 LYS A C 1
ATOM 669 O O . LYS A 1 80 ? 5.646 -20.648 -31.993 1.00 96.88 80 LYS A O 1
ATOM 674 N N . GLY A 1 81 ? 6.213 -18.569 -31.366 1.00 95.06 81 GLY A N 1
ATOM 675 C CA . GLY A 1 81 ? 5.031 -18.269 -30.576 1.00 95.06 81 GLY A CA 1
ATOM 676 C C . GLY A 1 81 ? 3.723 -18.365 -31.362 1.00 95.06 81 GLY A C 1
ATOM 677 O O . GLY A 1 81 ? 2.721 -18.848 -30.828 1.00 95.06 81 GLY A O 1
ATOM 678 N N . TYR A 1 82 ? 3.707 -17.988 -32.650 1.00 96.69 82 TYR A N 1
ATOM 679 C CA . TYR A 1 82 ? 2.532 -18.190 -33.512 1.00 96.69 82 TYR A CA 1
ATOM 680 C C . TYR A 1 82 ? 2.171 -19.671 -33.627 1.00 96.69 82 TYR A C 1
ATOM 682 O O . TYR A 1 82 ? 0.990 -20.011 -33.594 1.00 96.69 82 TYR A O 1
ATOM 690 N N . HIS A 1 83 ? 3.162 -20.552 -33.725 1.00 96.62 83 HIS A N 1
ATOM 691 C CA . HIS A 1 83 ? 2.946 -21.994 -33.828 1.00 96.62 83 HIS A CA 1
ATOM 692 C C . HIS A 1 83 ? 2.605 -22.630 -32.461 1.00 96.62 83 HIS A C 1
ATOM 694 O O . HIS A 1 83 ? 1.757 -23.519 -32.391 1.00 96.62 83 HIS A O 1
ATOM 700 N N . GLN A 1 84 ? 3.138 -22.094 -31.356 1.00 95.56 84 GLN A N 1
ATOM 701 C CA . GLN A 1 84 ? 2.777 -22.493 -29.982 1.00 95.56 84 GLN A CA 1
ATOM 702 C C . GLN A 1 84 ? 1.376 -22.016 -29.559 1.00 95.56 84 GLN A C 1
ATOM 704 O O . GLN A 1 84 ? 0.661 -22.686 -28.807 1.00 95.56 84 GLN A O 1
ATOM 709 N N . GLY A 1 85 ? 0.948 -20.862 -30.068 1.00 91.38 85 GLY A N 1
ATOM 710 C CA . GLY A 1 85 ? -0.244 -20.146 -29.614 1.00 91.38 85 GLY A CA 1
ATOM 711 C C . GLY A 1 85 ? 0.007 -19.185 -28.448 1.00 91.38 85 GLY A C 1
ATOM 712 O O . GLY A 1 85 ? -0.962 -18.714 -27.856 1.00 91.38 85 GLY A O 1
ATOM 713 N N . ALA A 1 86 ? 1.269 -18.872 -28.152 1.00 89.56 86 ALA A N 1
ATOM 714 C CA . ALA A 1 86 ? 1.694 -17.921 -27.128 1.00 89.56 86 ALA A CA 1
ATOM 715 C C . ALA A 1 86 ? 2.657 -16.903 -27.763 1.00 89.56 86 ALA A C 1
ATOM 717 O O . ALA A 1 86 ? 3.779 -17.247 -28.106 1.00 89.56 86 ALA A O 1
ATOM 718 N N . VAL A 1 87 ? 2.195 -15.668 -27.976 1.00 86.50 87 VAL A N 1
ATOM 719 C CA . VAL A 1 87 ? 2.971 -14.556 -28.570 1.00 86.50 87 VAL A CA 1
ATOM 720 C C . VAL A 1 87 ? 2.921 -13.366 -27.604 1.00 86.50 87 VAL A C 1
ATOM 722 O O . VAL A 1 87 ? 2.270 -13.439 -26.564 1.00 86.50 87 VAL A O 1
ATOM 725 N N . ASP A 1 88 ? 3.595 -12.271 -27.947 1.00 84.94 88 ASP A N 1
ATOM 726 C CA . ASP A 1 88 ? 3.462 -10.983 -27.274 1.00 84.94 88 ASP A CA 1
ATOM 727 C C . ASP A 1 88 ? 2.040 -10.383 -27.278 1.00 84.94 88 ASP A C 1
ATOM 729 O O . ASP A 1 88 ? 1.108 -10.859 -27.936 1.00 84.94 88 ASP A O 1
ATOM 733 N N . LEU A 1 89 ? 1.887 -9.278 -26.545 1.00 78.94 89 LEU A N 1
ATOM 734 C CA . LEU A 1 89 ? 0.617 -8.585 -26.331 1.00 78.94 89 LEU A CA 1
ATOM 735 C C . LEU A 1 89 ? 0.130 -7.797 -27.558 1.00 78.94 89 LEU A C 1
ATOM 737 O O . LEU A 1 89 ? -0.940 -7.191 -27.505 1.00 78.94 89 LEU A O 1
ATOM 741 N N . THR A 1 90 ? 0.868 -7.799 -28.674 1.00 82.25 90 THR A N 1
ATOM 742 C CA . THR A 1 90 ? 0.413 -7.158 -29.922 1.00 82.25 90 THR A CA 1
ATOM 743 C C . THR A 1 90 ? -0.506 -8.054 -30.760 1.00 82.25 90 THR A C 1
ATOM 745 O O . THR A 1 90 ? -1.020 -7.619 -31.791 1.00 82.25 90 THR A O 1
ATOM 748 N N . GLY A 1 91 ? -0.753 -9.286 -30.304 1.00 84.69 91 GLY A N 1
ATOM 749 C CA . GLY A 1 91 ? -1.763 -10.184 -30.856 1.00 84.69 91 GLY A CA 1
ATOM 750 C C . GLY A 1 91 ? -1.253 -11.117 -31.958 1.00 84.69 91 GLY A C 1
ATOM 751 O O . GLY A 1 91 ? -0.222 -10.886 -32.604 1.00 84.69 91 GLY A O 1
ATOM 752 N N . ARG A 1 92 ? -2.011 -12.202 -32.177 1.00 91.00 92 ARG A N 1
ATOM 753 C CA . ARG A 1 92 ? -1.704 -13.272 -33.151 1.00 91.00 92 ARG A CA 1
ATOM 754 C C . ARG A 1 92 ? -2.496 -13.089 -34.443 1.00 91.00 92 ARG A C 1
ATOM 756 O O . ARG A 1 92 ? -3.330 -13.923 -34.797 1.00 91.00 92 ARG A O 1
ATOM 763 N N . HIS A 1 93 ? -2.240 -11.985 -35.137 1.00 91.69 93 HIS A N 1
ATOM 764 C CA . HIS A 1 93 ? -2.923 -11.633 -36.383 1.00 91.69 93 HIS A CA 1
ATOM 765 C C . HIS A 1 93 ? -2.251 -12.272 -37.607 1.00 91.69 93 HIS A C 1
ATOM 767 O O . HIS A 1 93 ? -1.026 -12.287 -37.735 1.00 91.69 93 HIS A O 1
ATOM 773 N N . SER A 1 94 ? -3.059 -12.770 -38.545 1.00 94.50 94 SER A N 1
ATOM 774 C CA . SER A 1 94 ? -2.570 -13.480 -39.736 1.00 94.50 94 SER A CA 1
ATOM 775 C C . SER A 1 94 ? -1.707 -12.600 -40.648 1.00 94.50 94 SER A C 1
ATOM 777 O O . SER A 1 94 ? -0.713 -13.064 -41.202 1.00 94.50 94 SER A O 1
ATOM 779 N N . GLU A 1 95 ? -2.039 -11.316 -40.770 1.00 93.44 95 GLU A N 1
ATOM 780 C CA . GLU A 1 95 ? -1.281 -10.331 -41.550 1.00 93.44 95 GLU A CA 1
ATOM 781 C C . GLU A 1 95 ? 0.127 -10.119 -40.984 1.00 93.44 95 GLU A C 1
ATOM 783 O O . GLU A 1 95 ? 1.112 -10.125 -41.727 1.00 93.44 95 GLU A O 1
ATOM 788 N N . ARG A 1 96 ? 0.233 -10.003 -39.653 1.00 92.38 96 ARG A N 1
ATOM 789 C CA . ARG A 1 96 ? 1.513 -9.873 -38.951 1.00 92.38 96 ARG A CA 1
ATOM 790 C C . ARG A 1 96 ? 2.367 -11.121 -39.153 1.00 92.38 96 ARG A C 1
ATOM 792 O O . ARG A 1 96 ? 3.532 -10.989 -39.517 1.00 92.38 96 ARG A O 1
ATOM 799 N N . TYR A 1 97 ? 1.788 -12.311 -38.997 1.00 95.56 97 TYR A N 1
ATOM 800 C CA . TYR A 1 97 ? 2.488 -13.567 -39.271 1.00 95.56 97 TYR A CA 1
ATOM 801 C C . TYR A 1 97 ? 3.013 -13.640 -40.708 1.00 95.56 97 TYR A C 1
ATOM 803 O O . TYR A 1 97 ? 4.196 -13.895 -40.903 1.00 95.56 97 TYR A O 1
ATOM 811 N N . LYS A 1 98 ? 2.178 -13.346 -41.717 1.00 96.50 98 LYS A N 1
ATOM 812 C CA . LYS A 1 98 ? 2.593 -13.355 -43.132 1.00 96.50 98 LYS A CA 1
ATOM 813 C C . LYS A 1 98 ? 3.773 -12.418 -43.384 1.00 96.50 98 LYS A C 1
ATOM 815 O O . LYS A 1 98 ? 4.724 -12.799 -44.068 1.00 96.50 98 LYS A O 1
ATOM 820 N N . ARG A 1 99 ? 3.741 -11.212 -42.805 1.00 94.94 99 ARG A N 1
ATOM 821 C CA . ARG A 1 99 ? 4.835 -10.236 -42.906 1.00 94.94 99 ARG A CA 1
ATOM 822 C C . ARG A 1 99 ? 6.126 -10.760 -42.275 1.00 94.94 99 ARG A C 1
ATOM 824 O O . ARG A 1 99 ? 7.178 -10.680 -42.904 1.00 94.94 99 ARG A O 1
ATOM 831 N N . LEU A 1 100 ? 6.047 -11.302 -41.058 1.00 94.50 100 LEU A N 1
ATOM 832 C CA . LEU A 1 100 ? 7.207 -11.850 -40.346 1.00 94.50 100 LEU A CA 1
ATOM 833 C C . LEU A 1 100 ? 7.777 -13.079 -41.058 1.00 94.50 100 LEU A C 1
ATOM 835 O O . LEU A 1 100 ? 8.984 -13.154 -41.253 1.00 94.50 100 LEU A O 1
ATOM 839 N N . MET A 1 101 ? 6.920 -13.990 -41.519 1.00 97.00 101 MET A N 1
ATOM 840 C CA . MET A 1 101 ? 7.329 -15.202 -42.226 1.00 97.00 101 MET A CA 1
ATOM 841 C C . MET A 1 101 ? 7.991 -14.880 -43.569 1.00 97.00 101 MET A C 1
ATOM 843 O O . MET A 1 101 ? 9.008 -15.471 -43.910 1.00 97.00 101 MET A O 1
ATOM 847 N N . THR A 1 102 ? 7.478 -13.883 -44.301 1.00 96.44 102 THR A N 1
ATOM 848 C CA . THR A 1 102 ? 8.113 -13.401 -45.542 1.00 96.44 102 THR A CA 1
ATOM 849 C C . THR A 1 102 ? 9.526 -12.883 -45.274 1.00 96.44 102 THR A C 1
ATOM 851 O O . THR A 1 102 ? 10.459 -13.210 -46.004 1.00 96.44 102 THR A O 1
ATOM 854 N N . ARG A 1 103 ? 9.706 -12.095 -44.206 1.00 94.00 103 ARG A N 1
ATOM 855 C CA . ARG A 1 103 ? 11.029 -11.590 -43.810 1.00 94.00 103 ARG A CA 1
ATOM 856 C C . ARG A 1 103 ? 11.959 -12.710 -43.359 1.00 94.00 103 ARG A C 1
ATOM 858 O O . ARG A 1 103 ? 13.116 -12.720 -43.756 1.00 94.00 103 ARG A O 1
ATOM 865 N N . PHE A 1 104 ? 11.456 -13.653 -42.569 1.00 96.56 104 PHE A N 1
ATOM 866 C CA . PHE A 1 104 ? 12.225 -14.810 -42.126 1.00 96.56 104 PHE A CA 1
ATOM 867 C C . PHE A 1 104 ? 12.666 -15.691 -43.298 1.00 96.56 104 PHE A C 1
ATOM 869 O O . PHE A 1 104 ? 13.822 -16.090 -43.340 1.00 96.56 104 PHE A O 1
ATOM 876 N N . ALA A 1 105 ? 11.803 -15.926 -44.291 1.00 97.19 105 ALA A N 1
ATOM 877 C CA . ALA A 1 105 ? 12.173 -16.666 -45.495 1.00 97.19 105 ALA A CA 1
ATOM 878 C C . ALA A 1 105 ? 13.319 -15.976 -46.257 1.00 97.19 105 ALA A C 1
ATOM 880 O O . ALA A 1 105 ? 14.283 -16.633 -46.637 1.00 97.19 105 ALA A O 1
ATOM 881 N N . GLN A 1 106 ? 13.258 -14.647 -46.410 1.00 97.00 106 GLN A N 1
ATOM 882 C CA . GLN A 1 106 ? 14.334 -13.866 -47.033 1.00 97.00 106 GLN A CA 1
ATOM 883 C C . GLN A 1 106 ? 15.642 -13.923 -46.230 1.00 97.00 106 GLN A C 1
ATOM 885 O O . GLN A 1 106 ? 16.706 -14.103 -46.822 1.00 97.00 106 GLN A O 1
ATOM 890 N N . LEU A 1 107 ? 15.565 -13.779 -44.901 1.00 96.00 107 LEU A N 1
ATOM 891 C CA . LEU A 1 107 ? 16.705 -13.918 -43.990 1.00 96.00 107 LEU A CA 1
ATOM 892 C C . LEU A 1 107 ? 17.343 -15.301 -44.147 1.00 96.00 107 LEU A C 1
ATOM 894 O O . LEU A 1 107 ? 18.538 -15.401 -44.408 1.00 96.00 107 LEU A O 1
ATOM 898 N N . ALA A 1 108 ? 16.544 -16.361 -44.014 1.00 96.88 108 ALA A N 1
ATOM 899 C CA . ALA A 1 108 ? 17.005 -17.740 -44.048 1.00 96.88 108 ALA A CA 1
ATOM 900 C C . ALA A 1 108 ? 17.605 -18.107 -45.409 1.00 96.88 108 ALA A C 1
ATOM 902 O O . ALA A 1 108 ? 18.647 -18.757 -45.446 1.00 96.88 108 ALA A O 1
ATOM 903 N N . GLU A 1 109 ? 16.994 -17.673 -46.514 1.00 97.56 109 GLU A N 1
ATOM 904 C CA . GLU A 1 109 ? 17.511 -17.907 -47.864 1.00 97.56 109 GLU A CA 1
ATOM 905 C C . GLU A 1 109 ? 18.868 -17.223 -48.074 1.00 97.56 109 GLU A C 1
ATOM 907 O O . GLU A 1 109 ? 19.822 -17.866 -48.515 1.00 97.56 109 GLU A O 1
ATOM 912 N N . GLN A 1 110 ? 18.978 -15.934 -47.739 1.00 97.00 110 GLN A N 1
ATOM 913 C CA . GLN A 1 110 ? 20.237 -15.195 -47.872 1.00 97.00 110 GLN A CA 1
ATOM 914 C C . GLN A 1 110 ? 21.324 -15.780 -46.968 1.00 97.00 110 GLN A C 1
ATOM 916 O O . GLN A 1 110 ? 22.452 -15.975 -47.416 1.00 97.00 110 GLN A O 1
ATOM 921 N N . PHE A 1 111 ? 20.969 -16.136 -45.733 1.00 96.88 111 PHE A N 1
ATOM 922 C CA . PHE A 1 111 ? 21.892 -16.753 -44.791 1.00 96.88 111 PHE A CA 1
ATOM 923 C C . PHE A 1 111 ? 22.382 -18.127 -45.268 1.00 96.88 111 PHE A C 1
ATOM 925 O O . PHE A 1 111 ? 23.574 -18.406 -45.189 1.00 96.88 111 PHE A O 1
ATOM 932 N N . HIS A 1 112 ? 21.505 -18.968 -45.832 1.00 97.00 112 HIS A N 1
ATOM 933 C CA . HIS A 1 112 ? 21.903 -20.263 -46.400 1.00 97.00 112 HIS A CA 1
ATOM 934 C C . HIS A 1 112 ? 22.858 -20.115 -47.589 1.00 97.00 112 HIS A C 1
ATOM 936 O O . HIS A 1 112 ? 23.797 -20.898 -47.720 1.00 97.00 112 HIS A O 1
ATOM 942 N N . ARG A 1 113 ? 22.650 -19.110 -48.450 1.00 96.75 113 ARG A N 1
ATOM 943 C CA . ARG A 1 113 ? 23.579 -18.828 -49.555 1.00 96.75 113 ARG A CA 1
ATOM 944 C C . ARG A 1 113 ? 24.962 -18.450 -49.025 1.00 96.75 113 ARG A C 1
ATOM 946 O O . ARG A 1 113 ? 25.951 -19.001 -49.496 1.00 96.75 113 ARG A O 1
ATOM 953 N N . LEU A 1 114 ? 25.026 -17.591 -48.010 1.00 95.94 114 LEU A N 1
ATOM 954 C CA . LEU A 1 114 ? 26.292 -17.172 -47.399 1.00 95.94 114 LEU A CA 1
ATOM 955 C C . LEU A 1 114 ? 26.999 -18.322 -46.682 1.00 95.94 114 LEU A C 1
ATOM 957 O O . LEU A 1 114 ? 28.186 -18.543 -46.894 1.00 95.94 114 LEU A O 1
ATOM 961 N N . ILE A 1 115 ? 26.273 -19.102 -45.878 1.00 96.44 115 ILE A N 1
ATOM 962 C CA . ILE A 1 115 ? 26.873 -20.181 -45.084 1.00 96.44 115 ILE A CA 1
ATOM 963 C C . ILE A 1 115 ? 27.388 -21.339 -45.946 1.00 96.44 115 ILE A C 1
ATOM 965 O O . ILE A 1 115 ? 28.267 -22.076 -45.515 1.00 96.44 115 ILE A O 1
ATOM 969 N N . SER A 1 116 ? 26.862 -21.497 -47.169 1.00 96.38 116 SER A N 1
ATOM 970 C CA . SER A 1 116 ? 27.371 -22.478 -48.137 1.00 96.38 116 SER A CA 1
ATOM 971 C C . SER A 1 116 ? 28.785 -22.159 -48.641 1.00 96.38 116 SER A C 1
ATOM 973 O O . SER A 1 116 ? 29.454 -23.046 -49.163 1.00 96.38 116 SER A O 1
ATOM 975 N N . ARG A 1 117 ? 29.233 -20.913 -48.439 1.00 96.69 117 ARG A N 1
ATOM 976 C CA . ARG A 1 117 ? 30.549 -20.361 -48.788 1.00 96.69 117 ARG A CA 1
ATOM 977 C C . ARG A 1 117 ? 31.342 -19.965 -47.537 1.00 96.69 117 ARG A C 1
ATOM 979 O O . ARG A 1 117 ? 32.105 -19.001 -47.541 1.00 96.69 117 ARG A O 1
ATOM 986 N N . ALA A 1 118 ? 31.096 -20.658 -46.428 1.00 96.31 118 ALA A N 1
ATOM 987 C CA . ALA A 1 118 ? 31.761 -20.410 -45.159 1.00 96.31 118 ALA A CA 1
ATOM 988 C C . ALA A 1 118 ? 32.329 -21.706 -44.580 1.00 96.31 118 ALA A C 1
ATOM 990 O O . ALA A 1 118 ? 31.732 -22.778 -44.700 1.00 96.31 118 ALA A O 1
ATOM 991 N N . THR A 1 119 ? 33.467 -21.598 -43.904 1.00 96.44 119 THR A N 1
ATOM 992 C CA . THR A 1 119 ? 34.106 -22.709 -43.198 1.00 96.44 119 THR A CA 1
ATOM 993 C C . THR A 1 119 ? 33.799 -22.586 -41.711 1.00 96.44 119 THR A C 1
ATOM 995 O O . THR A 1 119 ? 34.016 -21.536 -41.116 1.00 96.44 119 THR A O 1
ATOM 998 N N . LEU A 1 120 ? 33.265 -23.645 -41.097 1.00 96.19 120 LEU A N 1
ATOM 999 C CA . LEU A 1 120 ? 33.042 -23.674 -39.652 1.00 96.19 120 LEU A CA 1
ATOM 1000 C C . LEU A 1 120 ? 34.376 -23.913 -38.947 1.00 96.19 120 LEU A C 1
ATOM 1002 O O . LEU A 1 120 ? 34.938 -25.006 -39.042 1.00 96.19 120 LEU A O 1
ATOM 1006 N N . THR A 1 121 ? 34.849 -22.919 -38.211 1.00 95.06 121 THR A N 1
ATOM 1007 C CA . THR A 1 121 ? 35.976 -23.054 -37.296 1.00 95.06 121 THR A CA 1
ATOM 1008 C C . THR A 1 121 ? 35.472 -23.206 -35.866 1.00 95.06 121 THR A C 1
ATOM 1010 O O . THR A 1 121 ? 34.341 -22.856 -35.515 1.00 95.06 121 THR A O 1
ATOM 1013 N N . SER A 1 122 ? 36.272 -23.861 -35.032 1.00 94.50 122 SER A N 1
ATOM 1014 C CA . SER A 1 122 ? 35.931 -24.077 -33.630 1.00 94.50 122 SER A CA 1
ATOM 1015 C C . SER A 1 122 ? 37.175 -23.997 -32.775 1.00 94.50 122 SER A C 1
ATOM 1017 O O . SER A 1 122 ? 38.203 -24.579 -33.130 1.00 94.50 122 SER A O 1
ATOM 1019 N N . GLY A 1 123 ? 37.057 -23.345 -31.628 1.00 92.44 123 GLY A N 1
ATOM 1020 C CA . GLY A 1 123 ? 38.129 -23.219 -30.656 1.00 92.44 123 GLY A CA 1
ATOM 1021 C C . GLY A 1 123 ? 37.667 -23.588 -29.256 1.00 92.44 123 GLY A C 1
ATOM 1022 O O . GLY A 1 123 ? 36.482 -23.776 -28.983 1.00 92.44 123 GLY A O 1
ATOM 1023 N N . LYS A 1 124 ? 38.634 -23.713 -28.349 1.00 94.06 124 LYS A N 1
ATOM 1024 C CA . LYS A 1 124 ? 38.381 -23.844 -26.915 1.00 94.06 124 LYS A CA 1
ATOM 1025 C C . LYS A 1 124 ? 38.968 -22.632 -26.225 1.00 94.06 124 LYS A C 1
ATOM 1027 O O . LYS A 1 124 ? 40.170 -22.403 -26.307 1.00 94.06 124 LYS A O 1
ATOM 1032 N N . GLU A 1 125 ? 38.129 -21.900 -25.519 1.00 91.56 125 GLU A N 1
ATOM 1033 C CA . GLU A 1 125 ? 38.535 -20.757 -24.719 1.00 91.56 125 GLU A CA 1
ATOM 1034 C C . GLU A 1 125 ? 38.299 -21.076 -23.249 1.00 91.56 125 GLU A C 1
ATOM 1036 O O . GLU A 1 125 ? 37.231 -21.554 -22.871 1.00 91.56 125 GLU A O 1
ATOM 1041 N N . THR A 1 126 ? 39.317 -20.883 -22.414 1.00 90.75 126 THR A N 1
ATOM 1042 C CA . THR A 1 126 ? 39.217 -21.168 -20.980 1.00 90.75 126 THR A CA 1
ATOM 1043 C C . THR A 1 126 ? 39.190 -19.863 -20.208 1.00 90.75 126 THR A C 1
ATOM 1045 O O . THR A 1 126 ? 40.172 -19.129 -20.195 1.00 90.75 126 THR A O 1
ATOM 1048 N N . TRP A 1 127 ? 38.062 -19.598 -19.556 1.00 84.81 127 TRP A N 1
ATOM 1049 C CA . TRP A 1 127 ? 37.834 -18.411 -18.743 1.00 84.81 127 TRP A CA 1
ATOM 1050 C C . TRP A 1 127 ? 38.053 -18.729 -17.262 1.00 84.81 127 TRP A C 1
ATOM 1052 O O . TRP A 1 127 ? 37.564 -19.744 -16.768 1.00 84.81 127 TRP A O 1
ATOM 1062 N N . GLY A 1 128 ? 38.737 -17.843 -16.537 1.00 85.44 128 GLY A N 1
ATOM 1063 C CA . GLY A 1 128 ? 39.028 -17.998 -15.107 1.00 85.44 128 GLY A CA 1
ATOM 1064 C C . GLY A 1 128 ? 40.365 -18.685 -14.812 1.00 85.44 128 GLY A C 1
ATOM 1065 O O . GLY A 1 128 ? 41.063 -19.153 -15.708 1.00 85.44 128 GLY A O 1
ATOM 1066 N N . THR A 1 129 ? 40.745 -18.722 -13.534 1.00 81.06 129 THR A N 1
ATOM 1067 C CA . THR A 1 129 ? 42.015 -19.300 -13.072 1.00 81.06 129 THR A CA 1
ATOM 1068 C C . THR A 1 129 ? 41.781 -20.420 -12.057 1.00 81.06 129 THR A C 1
ATOM 1070 O O . THR A 1 129 ? 40.831 -20.400 -11.272 1.00 81.06 129 THR A O 1
ATOM 1073 N N . GLY A 1 130 ? 42.656 -21.430 -12.074 1.00 86.25 130 GLY A N 1
ATOM 1074 C CA . GLY A 1 130 ? 42.626 -22.539 -11.116 1.00 86.25 130 GLY A CA 1
ATOM 1075 C C . GLY A 1 130 ? 41.400 -23.449 -11.254 1.00 86.25 130 GLY A C 1
ATOM 1076 O O . GLY A 1 130 ? 40.977 -23.781 -12.358 1.00 86.25 130 GLY A O 1
ATOM 1077 N N . SER A 1 131 ? 40.831 -23.871 -10.122 1.00 81.12 131 SER A N 1
ATOM 1078 C CA . SER A 1 131 ? 39.698 -24.811 -10.060 1.00 81.12 131 SER A CA 1
ATOM 1079 C C . SER A 1 131 ? 38.362 -24.238 -10.548 1.00 81.12 131 SER A C 1
ATOM 1081 O O . SER A 1 131 ? 37.405 -24.990 -10.712 1.00 81.12 131 SER A O 1
ATOM 1083 N N . LEU A 1 132 ? 38.287 -22.925 -10.793 1.00 82.38 132 LEU A N 1
ATOM 1084 C CA . LEU A 1 132 ? 37.113 -22.249 -11.353 1.00 82.38 132 LEU A CA 1
ATOM 1085 C C . LEU A 1 132 ? 37.226 -22.020 -12.869 1.00 82.38 132 LEU A C 1
ATOM 1087 O O . LEU A 1 132 ? 36.328 -21.410 -13.450 1.00 82.38 132 LEU A O 1
ATOM 1091 N N . ALA A 1 133 ? 38.304 -22.491 -13.506 1.00 87.06 133 ALA A N 1
ATOM 1092 C CA . ALA A 1 133 ? 38.491 -22.374 -14.944 1.00 87.06 133 ALA A CA 1
ATOM 1093 C C . ALA A 1 133 ? 37.375 -23.117 -15.703 1.00 87.06 133 ALA A C 1
ATOM 1095 O O . ALA A 1 133 ? 37.157 -24.315 -15.511 1.00 87.06 133 ALA A O 1
ATOM 1096 N N . ARG A 1 134 ? 36.661 -22.401 -16.573 1.00 87.06 134 ARG A N 1
ATOM 1097 C CA . ARG A 1 134 ? 35.599 -22.936 -17.430 1.00 87.06 134 ARG A CA 1
ATOM 1098 C C . ARG A 1 134 ? 36.062 -22.901 -18.877 1.00 87.06 134 ARG A C 1
ATOM 1100 O O . ARG A 1 134 ? 36.241 -21.826 -19.439 1.00 87.06 134 ARG A O 1
ATOM 1107 N N . THR A 1 135 ? 36.235 -24.072 -19.483 1.00 91.00 135 THR A N 1
ATOM 1108 C CA . THR A 1 135 ? 36.529 -24.186 -20.915 1.00 91.00 135 THR A CA 1
ATOM 1109 C C . THR A 1 135 ? 35.228 -24.183 -21.712 1.00 91.00 135 THR A C 1
ATOM 1111 O O . THR A 1 135 ? 34.446 -25.129 -21.642 1.00 91.00 135 THR A O 1
ATOM 1114 N N . HIS A 1 136 ? 35.000 -23.121 -22.477 1.00 89.50 136 HIS A N 1
ATOM 1115 C CA . HIS A 1 136 ? 33.920 -23.010 -23.444 1.00 89.50 136 HIS A CA 1
ATOM 1116 C C . HIS A 1 136 ? 34.436 -23.401 -24.833 1.00 89.50 136 HIS A C 1
ATOM 1118 O O . HIS A 1 136 ? 35.487 -22.934 -25.267 1.00 89.50 136 HIS A O 1
ATOM 1124 N N . THR A 1 137 ? 33.721 -24.292 -25.522 1.00 91.88 137 THR A N 1
ATOM 1125 C CA . THR A 1 137 ? 33.993 -24.572 -26.939 1.00 91.88 137 THR A CA 1
ATOM 1126 C C . THR A 1 137 ? 33.147 -23.613 -27.758 1.00 91.88 137 THR A C 1
ATOM 1128 O O . THR A 1 137 ? 31.922 -23.666 -27.660 1.00 91.88 137 THR A O 1
ATOM 1131 N N . TRP A 1 138 ? 33.792 -22.737 -28.521 1.00 91.19 138 TRP A N 1
ATOM 1132 C CA . TRP A 1 138 ? 33.116 -21.794 -29.403 1.00 91.19 138 TRP A CA 1
ATOM 1133 C C . TRP A 1 138 ? 33.164 -22.291 -30.848 1.00 91.19 138 TRP A C 1
ATOM 1135 O O . TRP A 1 138 ? 34.058 -23.046 -31.240 1.00 91.19 138 TRP A O 1
ATOM 1145 N N . HIS A 1 139 ? 32.176 -21.870 -31.631 1.00 93.12 139 HIS A N 1
ATOM 1146 C CA . HIS A 1 139 ? 32.023 -22.200 -33.042 1.00 93.12 139 HIS A CA 1
ATOM 1147 C C . HIS A 1 139 ? 31.770 -20.911 -33.822 1.00 93.12 139 HIS A C 1
ATOM 1149 O O . HIS A 1 139 ? 30.856 -20.164 -33.471 1.00 93.12 139 HIS A O 1
ATOM 1155 N N . GLU A 1 140 ? 32.532 -20.672 -34.884 1.00 92.62 140 GLU A N 1
ATOM 1156 C CA . GLU A 1 140 ? 32.406 -19.476 -35.718 1.00 92.62 140 GLU A CA 1
ATOM 1157 C C . GLU A 1 140 ? 32.484 -19.834 -37.203 1.00 92.62 140 GLU A C 1
ATOM 1159 O O . GLU A 1 140 ? 33.066 -20.845 -37.588 1.00 92.62 140 GLU A O 1
ATOM 1164 N N . TYR A 1 141 ? 31.833 -19.038 -38.046 1.00 94.25 141 TYR A N 1
ATOM 1165 C CA . TYR A 1 141 ? 31.904 -19.208 -39.493 1.00 94.25 141 TYR A CA 1
ATOM 1166 C C . TYR A 1 141 ? 32.897 -18.208 -40.074 1.00 94.25 141 TYR A C 1
ATOM 1168 O O . TYR A 1 141 ? 32.705 -17.001 -39.949 1.00 94.25 141 TYR A O 1
ATOM 1176 N N . GLU A 1 142 ? 33.915 -18.722 -40.755 1.00 94.81 142 GLU A N 1
ATOM 1177 C CA . GLU A 1 142 ? 34.837 -17.940 -41.571 1.00 94.81 142 GLU A CA 1
ATOM 1178 C C . GLU A 1 142 ? 34.307 -17.895 -43.006 1.00 94.81 142 GLU A C 1
ATOM 1180 O O . GLU A 1 142 ? 34.257 -18.914 -43.698 1.00 94.81 142 GLU A O 1
ATOM 1185 N N . PHE A 1 143 ? 33.857 -16.720 -43.442 1.00 94.56 143 PHE A N 1
ATOM 1186 C CA . PHE A 1 143 ? 33.275 -16.514 -44.769 1.00 94.56 143 PHE A CA 1
ATOM 1187 C C . PHE A 1 143 ? 34.368 -16.288 -45.821 1.00 94.56 143 PHE A C 1
ATOM 1189 O O . PHE A 1 143 ? 35.327 -15.564 -45.561 1.00 94.56 143 PHE A O 1
ATOM 1196 N N . GLU A 1 144 ? 34.198 -16.862 -47.020 1.00 95.75 144 GLU A N 1
ATOM 1197 C CA . GLU A 1 144 ? 35.105 -16.646 -48.163 1.00 95.75 144 GLU A CA 1
ATOM 1198 C C . GLU A 1 144 ? 35.290 -15.158 -48.501 1.00 95.75 144 GLU A C 1
ATOM 1200 O O . GLU A 1 144 ? 36.400 -14.727 -48.810 1.00 95.75 144 GLU A O 1
ATOM 1205 N N . ASP A 1 145 ? 34.202 -14.383 -48.440 1.00 95.12 145 ASP A N 1
ATOM 1206 C CA . ASP A 1 145 ? 34.199 -12.933 -48.624 1.00 95.12 145 ASP A CA 1
ATOM 1207 C C . ASP A 1 145 ? 33.618 -12.246 -47.372 1.00 95.12 145 ASP A C 1
ATOM 1209 O O . ASP A 1 145 ? 32.394 -12.231 -47.181 1.00 95.12 145 ASP A O 1
ATOM 1213 N N . PRO A 1 146 ? 34.469 -11.659 -46.509 1.00 93.94 146 PRO A N 1
ATOM 1214 C CA . PRO A 1 146 ? 34.022 -10.941 -45.318 1.00 93.94 146 PRO A CA 1
ATOM 1215 C C . PRO A 1 146 ? 33.076 -9.769 -45.617 1.00 93.94 146 PRO A C 1
ATOM 1217 O O . PRO A 1 146 ? 32.235 -9.442 -44.779 1.00 93.94 146 PRO A O 1
ATOM 1220 N N . SER A 1 147 ? 33.171 -9.156 -46.803 1.00 95.19 147 SER A N 1
ATOM 1221 C CA . SER A 1 147 ? 32.324 -8.018 -47.170 1.00 95.19 147 SER A CA 1
ATOM 1222 C C . SER A 1 147 ? 30.871 -8.433 -47.418 1.00 95.19 147 SER A C 1
ATOM 1224 O O . SER A 1 147 ? 29.947 -7.696 -47.073 1.00 95.19 147 SER A O 1
ATOM 1226 N N . GLU A 1 148 ? 30.632 -9.647 -47.926 1.00 94.00 148 GLU A N 1
ATOM 1227 C CA . GLU A 1 148 ? 29.278 -10.190 -48.070 1.00 94.00 148 GLU A CA 1
ATOM 1228 C C . GLU A 1 148 ? 28.626 -10.446 -46.703 1.00 94.00 148 GLU A C 1
ATOM 1230 O O . GLU A 1 148 ? 27.435 -10.170 -46.520 1.00 94.00 148 GLU A O 1
ATOM 1235 N N . TRP A 1 149 ? 29.410 -10.930 -45.729 1.00 94.25 149 TRP A N 1
ATOM 1236 C CA . TRP A 1 149 ? 28.952 -11.079 -44.348 1.00 94.25 149 TRP A CA 1
ATOM 1237 C C . TRP A 1 149 ? 28.627 -9.723 -43.726 1.00 94.25 149 TRP A C 1
ATOM 1239 O O . TRP A 1 149 ? 27.562 -9.579 -43.137 1.00 94.25 149 TRP A O 1
ATOM 1249 N N . GLU A 1 150 ? 29.473 -8.711 -43.922 1.00 92.31 150 GLU A N 1
ATOM 1250 C CA . GLU A 1 150 ? 29.229 -7.352 -43.430 1.00 92.31 150 GLU A CA 1
ATOM 1251 C C . GLU A 1 150 ? 27.959 -6.722 -44.034 1.00 92.31 150 GLU A C 1
ATOM 1253 O O . GLU A 1 150 ? 27.154 -6.104 -43.335 1.00 92.31 150 GLU A O 1
ATOM 1258 N N . VAL A 1 151 ? 27.717 -6.905 -45.335 1.00 94.56 151 VAL A N 1
ATOM 1259 C CA . VAL A 1 151 ? 26.474 -6.449 -45.980 1.00 94.56 151 VAL A CA 1
ATOM 1260 C C . VAL A 1 151 ? 25.258 -7.169 -45.388 1.00 94.56 151 VAL A C 1
ATOM 1262 O O . VAL A 1 151 ? 24.212 -6.552 -45.160 1.00 94.56 151 VAL A O 1
ATOM 1265 N N . PHE A 1 152 ? 25.381 -8.469 -45.115 1.00 94.94 152 PHE A N 1
ATOM 1266 C CA . PHE A 1 152 ? 24.317 -9.259 -44.507 1.00 94.94 152 PHE A CA 1
ATOM 1267 C C . PHE A 1 152 ? 24.037 -8.849 -43.058 1.00 94.94 152 PHE A C 1
ATOM 1269 O O . PHE A 1 152 ? 22.871 -8.638 -42.710 1.00 94.94 152 PHE A O 1
ATOM 1276 N N . THR A 1 153 ? 25.071 -8.698 -42.229 1.00 93.00 153 THR A N 1
ATOM 1277 C CA . THR A 1 153 ? 24.941 -8.303 -40.821 1.00 93.00 153 THR A CA 1
ATOM 1278 C C . THR A 1 153 ? 24.337 -6.918 -40.692 1.00 93.00 153 THR A C 1
ATOM 1280 O O . THR A 1 153 ? 23.414 -6.742 -39.900 1.00 93.00 153 THR A O 1
ATOM 1283 N N . ASN A 1 154 ? 24.758 -5.967 -41.526 1.00 89.62 154 ASN A N 1
ATOM 1284 C CA . ASN A 1 154 ? 24.184 -4.626 -41.548 1.00 89.62 154 ASN A CA 1
ATOM 1285 C C . ASN A 1 154 ? 22.713 -4.630 -41.981 1.00 89.62 154 ASN A C 1
ATOM 1287 O O . ASN A 1 154 ? 21.897 -3.924 -41.397 1.00 89.62 154 ASN A O 1
ATOM 1291 N N . ARG A 1 155 ? 22.339 -5.448 -42.974 1.00 91.94 155 ARG A N 1
ATOM 1292 C CA . ARG A 1 155 ? 20.945 -5.543 -43.439 1.00 91.94 155 ARG A CA 1
ATOM 1293 C C . ARG A 1 155 ? 20.019 -6.196 -42.413 1.00 91.94 155 ARG A C 1
ATOM 1295 O O . ARG A 1 155 ? 18.867 -5.784 -42.261 1.00 91.94 155 ARG A O 1
ATOM 1302 N N . TRP A 1 156 ? 20.478 -7.276 -41.790 1.00 92.75 156 TRP A N 1
ATOM 1303 C CA . TRP A 1 156 ? 19.649 -8.120 -40.931 1.00 92.75 156 TRP A CA 1
ATOM 1304 C C . TRP A 1 156 ? 19.861 -7.878 -39.446 1.00 92.75 156 TRP A C 1
ATOM 1306 O O . TRP A 1 156 ? 19.162 -8.506 -38.656 1.00 92.75 156 TRP A O 1
ATOM 1316 N N . HIS A 1 157 ? 20.746 -6.947 -39.086 1.00 91.12 157 HIS A N 1
ATOM 1317 C CA . HIS A 1 157 ? 21.125 -6.648 -37.710 1.00 91.12 157 HIS A CA 1
ATOM 1318 C C . HIS A 1 157 ? 21.631 -7.921 -37.027 1.00 91.12 157 HIS A C 1
ATOM 1320 O O . HIS A 1 157 ? 21.008 -8.469 -36.116 1.00 91.12 157 HIS A O 1
ATOM 1326 N N . VAL A 1 158 ? 22.728 -8.464 -37.565 1.00 90.69 158 VAL A N 1
ATOM 1327 C CA . VAL A 1 158 ? 23.353 -9.684 -37.051 1.00 90.69 158 VAL A CA 1
ATOM 1328 C C . VAL A 1 158 ? 24.658 -9.355 -36.341 1.00 90.69 158 VAL A C 1
ATOM 1330 O O . VAL A 1 158 ? 25.563 -8.853 -36.998 1.00 90.69 158 VAL A O 1
ATOM 1333 N N . PRO A 1 159 ? 24.776 -9.611 -35.022 1.00 88.25 159 PRO A N 1
ATOM 1334 C CA . PRO A 1 159 ? 25.994 -9.310 -34.283 1.00 88.25 159 PRO A CA 1
ATOM 1335 C C . PRO A 1 159 ? 27.196 -10.016 -34.902 1.00 88.25 159 PRO A C 1
ATOM 1337 O O . PRO A 1 159 ? 27.094 -11.165 -35.354 1.00 88.25 159 PRO A O 1
ATOM 1340 N N . PHE A 1 160 ? 28.349 -9.356 -34.881 1.00 80.19 160 PHE A N 1
ATOM 1341 C CA . PHE A 1 160 ? 29.598 -9.991 -35.284 1.00 80.19 160 PHE A CA 1
ATOM 1342 C C . PHE A 1 160 ? 29.855 -11.261 -34.445 1.00 80.19 160 PHE A C 1
ATOM 1344 O O . PHE A 1 160 ? 29.510 -11.307 -33.265 1.00 80.19 160 PHE A O 1
ATOM 1351 N N . GLY A 1 161 ? 30.368 -12.326 -35.068 1.00 82.00 161 GLY A N 1
ATOM 1352 C CA . GLY A 1 161 ? 30.597 -13.623 -34.413 1.00 82.00 161 GLY A CA 1
ATOM 1353 C C . GLY A 1 161 ? 29.343 -14.441 -34.059 1.00 82.00 161 GLY A C 1
ATOM 1354 O O . GLY A 1 161 ? 29.446 -15.522 -33.487 1.00 82.00 161 GLY A O 1
ATOM 1355 N N . SER A 1 162 ? 28.134 -13.991 -34.420 1.00 88.69 162 SER A N 1
ATOM 1356 C CA . SER A 1 162 ? 26.883 -14.689 -34.063 1.00 88.69 162 SER A CA 1
ATOM 1357 C C . SER A 1 162 ? 26.333 -15.637 -35.141 1.00 88.69 162 SER A C 1
ATOM 1359 O O . SER A 1 162 ? 25.261 -16.220 -34.962 1.00 88.69 162 SER A O 1
ATOM 1361 N N . ALA A 1 163 ? 27.053 -15.848 -36.249 1.00 93.81 163 ALA A N 1
ATOM 1362 C CA . ALA A 1 163 ? 26.593 -16.685 -37.363 1.00 93.81 163 ALA A CA 1
ATOM 1363 C C . ALA A 1 163 ? 26.201 -18.108 -36.917 1.00 93.81 163 ALA A C 1
ATOM 1365 O O . ALA A 1 163 ? 25.167 -18.638 -37.326 1.00 93.81 163 ALA A O 1
ATOM 1366 N N . TYR A 1 164 ? 26.988 -18.721 -36.027 1.00 94.75 164 TYR A N 1
ATOM 1367 C CA . TYR A 1 164 ? 26.692 -20.060 -35.511 1.00 94.75 164 TYR A CA 1
ATOM 1368 C C . TYR A 1 164 ? 25.409 -20.115 -34.678 1.00 94.75 164 TYR A C 1
ATOM 1370 O O . TYR A 1 164 ? 24.582 -21.018 -34.855 1.00 94.75 164 TYR A O 1
ATOM 1378 N N . ARG A 1 165 ? 25.208 -19.110 -33.822 1.00 94.00 165 ARG A N 1
ATOM 1379 C CA . ARG A 1 165 ? 23.978 -18.939 -33.047 1.00 94.00 165 ARG A CA 1
ATOM 1380 C C . ARG A 1 165 ? 22.779 -18.782 -33.979 1.00 94.00 165 ARG A C 1
ATOM 1382 O O . ARG A 1 165 ? 21.826 -19.544 -33.862 1.00 94.00 165 ARG A O 1
ATOM 1389 N N . LEU A 1 166 ? 22.861 -17.872 -34.953 1.00 95.12 166 LEU A N 1
ATOM 1390 C CA . LEU A 1 166 ? 21.783 -17.629 -35.912 1.00 95.12 166 LEU A CA 1
ATOM 1391 C C . LEU A 1 166 ? 21.419 -18.898 -36.697 1.00 95.12 166 LEU A C 1
ATOM 1393 O O . LEU A 1 166 ? 20.237 -19.208 -36.833 1.00 95.12 166 LEU A O 1
ATOM 1397 N N . LYS A 1 167 ? 22.410 -19.680 -37.153 1.00 96.38 167 LYS A N 1
ATOM 1398 C CA . LYS A 1 167 ? 22.166 -20.981 -37.801 1.00 96.38 167 LYS A CA 1
ATOM 1399 C C . LYS A 1 167 ? 21.379 -21.924 -36.899 1.00 96.38 167 LYS A C 1
ATOM 1401 O O . LYS A 1 167 ? 20.410 -22.528 -37.355 1.00 96.38 167 LYS A O 1
ATOM 1406 N N . THR A 1 168 ? 21.807 -22.048 -35.645 1.00 95.62 168 THR A N 1
ATOM 1407 C CA . THR A 1 168 ? 21.164 -22.918 -34.656 1.00 95.62 168 THR A CA 1
ATOM 1408 C C . THR A 1 168 ? 19.714 -22.495 -34.441 1.00 95.62 168 THR A C 1
ATOM 1410 O O . THR A 1 168 ? 18.815 -23.313 -34.612 1.00 95.62 168 THR A O 1
ATOM 1413 N N . CYS A 1 169 ? 19.458 -21.207 -34.205 1.00 95.81 169 CYS A N 1
ATOM 1414 C CA . CYS A 1 169 ? 18.103 -20.711 -33.970 1.00 95.81 169 CYS A CA 1
ATOM 1415 C C . CYS A 1 169 ? 17.199 -20.807 -35.216 1.00 95.81 169 CYS A C 1
ATOM 1417 O O . CYS A 1 169 ? 16.022 -21.141 -35.090 1.00 95.81 169 CYS A O 1
ATOM 1419 N N . ILE A 1 170 ? 17.726 -20.571 -36.428 1.00 97.38 170 ILE A N 1
ATOM 1420 C CA . ILE A 1 170 ? 16.980 -20.801 -37.680 1.00 97.38 170 ILE A CA 1
ATOM 1421 C C . ILE A 1 170 ? 16.616 -22.282 -37.811 1.00 97.38 170 ILE A C 1
ATOM 1423 O O . ILE A 1 170 ? 15.478 -22.601 -38.152 1.00 97.38 170 ILE A O 1
ATOM 1427 N N . HIS A 1 171 ? 17.561 -23.187 -37.543 1.00 97.19 171 HIS A N 1
ATOM 1428 C CA . HIS A 1 171 ? 17.327 -24.626 -37.634 1.00 97.19 171 HIS A CA 1
ATOM 1429 C C . HIS A 1 171 ? 16.280 -25.096 -36.619 1.00 97.19 171 HIS A C 1
ATOM 1431 O O . HIS A 1 171 ? 15.353 -25.812 -36.991 1.00 97.19 171 HIS A O 1
ATOM 1437 N N . GLU A 1 172 ? 16.376 -24.640 -35.370 1.00 97.19 172 GLU A N 1
ATOM 1438 C CA . GLU A 1 172 ? 15.395 -24.923 -34.320 1.00 97.19 172 GLU A CA 1
ATOM 1439 C C . GLU A 1 172 ? 13.998 -24.416 -34.686 1.00 97.19 172 GLU A C 1
ATOM 1441 O O . GLU A 1 172 ? 13.022 -25.156 -34.566 1.00 97.19 172 GLU A O 1
ATOM 1446 N N . LEU A 1 173 ? 13.885 -23.174 -35.171 1.00 97.62 173 LEU A N 1
ATOM 1447 C CA . LEU A 1 173 ? 12.602 -22.618 -35.597 1.00 97.62 173 LEU A CA 1
ATOM 1448 C C . LEU A 1 173 ? 12.023 -23.396 -36.786 1.00 97.62 173 LEU A C 1
ATOM 1450 O O . LEU A 1 173 ? 10.833 -23.702 -36.787 1.00 97.62 173 LEU A O 1
ATOM 1454 N N . MET A 1 174 ? 12.843 -23.747 -37.779 1.00 97.75 174 MET A N 1
ATOM 1455 C CA . MET A 1 174 ? 12.401 -24.543 -38.929 1.00 97.75 174 MET A CA 1
ATOM 1456 C C . MET A 1 174 ? 11.937 -25.938 -38.511 1.00 97.75 174 MET A C 1
ATOM 1458 O O . MET A 1 174 ? 10.868 -26.364 -38.945 1.00 97.75 174 MET A O 1
ATOM 1462 N N . GLY A 1 175 ? 12.693 -26.621 -37.646 1.00 97.56 175 GLY A N 1
ATOM 1463 C CA . GLY A 1 175 ? 12.287 -27.905 -37.071 1.00 97.56 175 GLY A CA 1
ATOM 1464 C C . GLY A 1 175 ? 10.941 -27.789 -36.357 1.00 97.56 175 GLY A C 1
ATOM 1465 O O . GLY A 1 175 ? 10.024 -28.559 -36.631 1.00 97.56 175 GLY A O 1
ATOM 1466 N N . TYR A 1 176 ? 10.772 -26.739 -35.552 1.00 97.56 176 TYR A N 1
ATOM 1467 C CA . TYR A 1 176 ? 9.521 -26.472 -34.848 1.00 97.56 176 TYR A CA 1
ATOM 1468 C C . TYR A 1 176 ? 8.337 -26.213 -35.796 1.00 97.56 176 TYR A C 1
ATOM 1470 O O . TYR A 1 176 ? 7.238 -26.718 -35.575 1.00 97.56 176 TYR A O 1
ATOM 1478 N N . ILE A 1 177 ? 8.538 -25.445 -36.871 1.00 97.69 177 ILE A N 1
ATOM 1479 C CA . ILE A 1 177 ? 7.498 -25.180 -37.879 1.00 97.69 177 ILE A CA 1
ATOM 1480 C C . ILE A 1 177 ? 7.106 -26.470 -38.612 1.00 97.69 177 ILE A C 1
ATOM 1482 O O . ILE A 1 177 ? 5.927 -26.663 -38.899 1.00 97.69 177 ILE A O 1
ATOM 1486 N N . VAL A 1 178 ? 8.061 -27.361 -38.895 1.00 97.69 178 VAL A N 1
ATOM 1487 C CA . VAL A 1 178 ? 7.785 -28.665 -39.522 1.00 97.69 178 VAL A CA 1
ATOM 1488 C C . VAL A 1 178 ? 6.950 -29.555 -38.601 1.00 97.69 178 VAL A C 1
ATOM 1490 O O . VAL A 1 178 ? 5.987 -30.169 -39.058 1.00 97.69 178 VAL A O 1
ATOM 1493 N N . GLU A 1 179 ? 7.270 -29.593 -37.307 1.00 97.50 179 GLU A N 1
ATOM 1494 C CA . GLU A 1 179 ? 6.501 -30.342 -36.302 1.00 97.50 179 GLU A CA 1
ATOM 1495 C C . GLU A 1 179 ? 5.104 -29.742 -36.058 1.00 97.50 179 GLU A C 1
ATOM 1497 O O . GLU A 1 179 ? 4.148 -30.458 -35.747 1.00 97.50 179 GLU A O 1
ATOM 1502 N N . HIS A 1 180 ? 4.959 -28.428 -36.241 1.00 97.38 180 HIS A N 1
ATOM 1503 C CA . HIS A 1 180 ? 3.729 -27.683 -35.988 1.00 97.38 180 HIS A CA 1
ATOM 1504 C C . HIS A 1 180 ? 3.341 -26.794 -37.181 1.00 97.38 180 HIS A C 1
ATOM 1506 O O . HIS A 1 180 ? 3.359 -25.570 -37.062 1.00 97.38 180 HIS A O 1
ATOM 1512 N N . PRO A 1 181 ? 2.907 -27.354 -38.323 1.00 97.12 181 PRO A N 1
ATOM 1513 C CA . PRO A 1 181 ? 2.770 -26.603 -39.579 1.00 97.12 181 PRO A CA 1
ATOM 1514 C C . PRO A 1 181 ? 1.697 -25.505 -39.555 1.00 97.12 181 PRO A C 1
ATOM 1516 O O . PRO A 1 181 ? 1.747 -24.567 -40.349 1.00 97.12 181 PRO A O 1
ATOM 1519 N N . ASN A 1 182 ? 0.727 -25.595 -38.642 1.00 97.31 182 ASN A N 1
ATOM 1520 C CA . ASN A 1 182 ? -0.416 -24.689 -38.591 1.00 97.31 182 ASN A CA 1
ATOM 1521 C C . ASN A 1 182 ? -0.221 -23.602 -37.518 1.00 97.31 182 ASN A C 1
ATOM 1523 O O . ASN A 1 182 ? -0.320 -23.914 -36.326 1.00 97.31 182 ASN A O 1
ATOM 1527 N N . PRO A 1 183 ? 0.002 -22.327 -37.894 1.00 97.12 183 PRO A N 1
ATOM 1528 C CA . PRO A 1 183 ? 0.047 -21.233 -36.929 1.00 97.12 183 PRO A CA 1
ATOM 1529 C C . PRO A 1 183 ? -1.323 -21.023 -36.265 1.00 97.12 183 PRO A C 1
ATOM 1531 O O . PRO A 1 183 ? -2.378 -21.143 -36.891 1.00 97.12 183 PRO A O 1
ATOM 1534 N N . ARG A 1 184 ? -1.313 -20.674 -34.978 1.00 96.25 184 ARG A N 1
ATOM 1535 C CA . ARG A 1 184 ? -2.501 -20.453 -34.148 1.00 96.25 184 ARG A CA 1
ATOM 1536 C C . ARG A 1 184 ? -2.820 -18.966 -34.058 1.00 96.25 184 ARG A C 1
ATOM 1538 O O . ARG A 1 184 ? -2.220 -18.244 -33.259 1.00 96.25 184 ARG A O 1
ATOM 1545 N N . PHE A 1 185 ? -3.806 -18.517 -34.825 1.00 94.44 185 PHE A N 1
ATOM 1546 C CA . PHE A 1 185 ? -4.257 -17.125 -34.802 1.00 94.44 185 PHE A CA 1
ATOM 1547 C C . PHE A 1 185 ? -5.244 -16.838 -33.669 1.00 94.44 185 PHE A C 1
ATOM 1549 O O . PHE A 1 185 ? -5.955 -17.722 -33.190 1.00 94.44 185 PHE A O 1
ATOM 1556 N N . GLN A 1 186 ? -5.261 -15.587 -33.221 1.00 89.69 186 GLN A N 1
ATOM 1557 C CA . GLN A 1 186 ? -6.181 -15.114 -32.195 1.00 89.69 186 GLN A CA 1
ATOM 1558 C C . GLN A 1 186 ? -7.573 -14.920 -32.801 1.00 89.69 186 GLN A C 1
ATOM 1560 O O . GLN A 1 186 ? -7.727 -14.185 -33.772 1.00 89.69 186 GLN A O 1
ATOM 1565 N N . THR A 1 187 ? -8.573 -15.582 -32.220 1.00 89.50 187 THR A N 1
ATOM 1566 C CA . THR A 1 187 ? -9.980 -15.494 -32.643 1.00 89.50 187 THR A CA 1
ATOM 1567 C C . THR A 1 187 ? -10.795 -14.510 -31.811 1.00 89.50 187 THR A C 1
ATOM 1569 O O . THR A 1 187 ? -11.810 -14.019 -32.287 1.00 89.50 187 THR A O 1
ATOM 1572 N N . LEU A 1 188 ? -10.351 -14.227 -30.584 1.00 88.19 188 LEU A N 1
ATOM 1573 C CA . LEU A 1 188 ? -10.983 -13.298 -29.651 1.00 88.19 188 LEU A CA 1
ATOM 1574 C C . LEU A 1 188 ? -9.991 -12.201 -29.285 1.00 88.19 188 LEU A C 1
ATOM 1576 O O . LEU A 1 188 ? -8.912 -12.484 -28.760 1.00 88.19 188 LEU A O 1
ATOM 1580 N N . SER A 1 189 ? -10.347 -10.954 -29.556 1.00 86.62 189 SER A N 1
ATOM 1581 C CA . SER A 1 189 ? -9.659 -9.770 -29.055 1.00 86.62 189 SER A CA 1
ATOM 1582 C C . SER A 1 189 ? -10.214 -9.355 -27.692 1.00 86.62 189 SER A C 1
ATOM 1584 O O . SER A 1 189 ? -11.272 -9.813 -27.262 1.00 86.62 189 SER A O 1
ATOM 1586 N N . LEU A 1 190 ? -9.507 -8.454 -27.005 1.00 86.50 190 LEU A N 1
ATOM 1587 C CA . LEU A 1 190 ? -9.993 -7.884 -25.748 1.00 86.50 190 LEU A CA 1
ATOM 1588 C C . LEU A 1 190 ? -11.379 -7.241 -25.931 1.00 86.50 190 LEU A C 1
ATOM 1590 O O . LEU A 1 190 ? -12.241 -7.407 -25.082 1.00 86.50 190 LEU A O 1
ATOM 1594 N N . LEU A 1 191 ? -11.615 -6.553 -27.051 1.00 89.88 191 LEU A N 1
ATOM 1595 C CA . LEU A 1 191 ? -12.884 -5.863 -27.311 1.00 89.88 191 LEU A CA 1
ATOM 1596 C C . LEU A 1 191 ? -14.044 -6.808 -27.652 1.00 89.88 191 LEU A C 1
ATOM 1598 O O . LEU A 1 191 ? -15.190 -6.370 -27.611 1.00 89.88 191 LEU A O 1
ATOM 1602 N N . ASP A 1 192 ? -13.751 -8.077 -27.948 1.00 91.31 192 ASP A N 1
ATOM 1603 C CA . ASP A 1 192 ? -14.766 -9.111 -28.181 1.00 91.31 192 ASP A CA 1
ATOM 1604 C C . ASP A 1 192 ? -15.276 -9.727 -26.868 1.00 91.31 192 ASP A C 1
ATOM 1606 O O . ASP A 1 192 ? -16.224 -10.514 -26.878 1.00 91.31 192 ASP A O 1
ATOM 1610 N N . LEU A 1 193 ? -14.655 -9.395 -25.729 1.00 91.56 193 LEU A N 1
ATOM 1611 C CA . LEU A 1 193 ? -15.130 -9.837 -24.423 1.00 91.56 193 LEU A CA 1
ATOM 1612 C C . LEU A 1 193 ? -16.436 -9.118 -24.041 1.00 91.56 193 LEU A C 1
ATOM 1614 O O . LEU A 1 193 ? -16.610 -7.940 -24.371 1.00 91.56 193 LEU A O 1
ATOM 1618 N N . PRO A 1 194 ? -17.333 -9.784 -23.286 1.00 94.00 194 PRO A N 1
ATOM 1619 C CA . PRO A 1 194 ? -18.503 -9.133 -22.709 1.00 94.00 194 PRO A CA 1
ATOM 1620 C C . PRO A 1 194 ? -18.119 -7.899 -21.887 1.00 94.00 194 PRO A C 1
ATOM 1622 O O . PRO A 1 194 ? -17.061 -7.865 -21.246 1.00 94.00 194 PRO A O 1
ATOM 1625 N N . VAL A 1 195 ? -18.991 -6.890 -21.890 1.00 92.69 195 VAL A N 1
ATOM 1626 C CA . VAL A 1 195 ? -18.733 -5.604 -21.226 1.00 92.69 195 VAL A CA 1
ATOM 1627 C C . VAL A 1 195 ? -18.468 -5.787 -19.731 1.00 92.69 195 VAL A C 1
ATOM 1629 O O . VAL A 1 195 ? -17.577 -5.143 -19.193 1.00 92.69 195 VAL A O 1
ATOM 1632 N N . GLU A 1 196 ? -19.133 -6.747 -19.093 1.00 93.38 196 GLU A N 1
ATOM 1633 C CA . GLU A 1 196 ? -18.988 -7.081 -17.676 1.00 93.38 196 GLU A CA 1
ATOM 1634 C C . GLU A 1 196 ? -17.577 -7.598 -17.355 1.00 93.38 196 GLU A C 1
ATOM 1636 O O . GLU A 1 196 ? -17.010 -7.296 -16.305 1.00 93.38 196 GLU A O 1
ATOM 1641 N N . ILE A 1 197 ? -16.968 -8.351 -18.280 1.00 94.06 197 ILE A N 1
ATOM 1642 C CA . ILE A 1 197 ? -15.590 -8.834 -18.131 1.00 94.06 197 ILE A CA 1
ATOM 1643 C C . ILE A 1 197 ? -14.609 -7.673 -18.278 1.00 94.06 197 ILE A C 1
ATOM 1645 O O . ILE A 1 197 ? -13.641 -7.583 -17.524 1.00 94.06 197 ILE A O 1
ATOM 1649 N N . LEU A 1 198 ? -14.867 -6.760 -19.215 1.00 91.88 198 LEU A N 1
ATOM 1650 C CA . LEU A 1 198 ? -14.047 -5.567 -19.402 1.00 91.88 198 LEU A CA 1
ATOM 1651 C C . LEU A 1 198 ? -14.142 -4.598 -18.220 1.00 91.88 198 LEU A C 1
ATOM 1653 O O . LEU A 1 198 ? -13.128 -4.029 -17.816 1.00 91.88 198 LEU A O 1
ATOM 1657 N N . GLU A 1 199 ? -15.328 -4.441 -17.636 1.00 91.50 199 GLU A N 1
ATOM 1658 C CA . GLU A 1 199 ? -15.537 -3.686 -16.400 1.00 91.50 199 GLU A CA 1
ATOM 1659 C C . GLU A 1 199 ? -14.798 -4.329 -15.228 1.00 91.50 199 GLU A C 1
ATOM 1661 O O . GLU A 1 199 ? -14.110 -3.627 -14.487 1.00 91.50 199 GLU A O 1
ATOM 1666 N N . ASN A 1 200 ? -14.859 -5.659 -15.095 1.00 92.25 200 ASN A N 1
ATOM 1667 C CA . ASN A 1 200 ? -14.108 -6.377 -14.070 1.00 92.25 200 ASN A CA 1
ATOM 1668 C C . ASN A 1 200 ? -12.591 -6.178 -14.236 1.00 92.25 200 ASN A C 1
ATOM 1670 O O . ASN A 1 200 ? -11.915 -5.847 -13.264 1.00 92.25 200 ASN A O 1
ATOM 1674 N N . ILE A 1 201 ? -12.061 -6.277 -15.464 1.00 89.94 201 ILE A N 1
ATOM 1675 C CA . ILE A 1 201 ? -10.650 -5.970 -15.761 1.00 89.94 201 ILE A CA 1
ATOM 1676 C C . ILE A 1 201 ? -10.322 -4.531 -15.352 1.00 89.94 201 ILE A C 1
ATOM 1678 O O . ILE A 1 201 ? -9.349 -4.311 -14.634 1.00 89.94 201 ILE A O 1
ATOM 1682 N N . GLY A 1 202 ? -11.155 -3.563 -15.747 1.00 89.38 202 GLY A N 1
ATOM 1683 C CA . GLY A 1 202 ? -10.991 -2.160 -15.368 1.00 89.38 202 GLY A CA 1
ATOM 1684 C C . GLY A 1 202 ? -10.997 -1.949 -13.851 1.00 89.38 202 GLY A C 1
ATOM 1685 O O . GLY A 1 202 ? -10.186 -1.181 -13.344 1.00 89.38 202 GLY A O 1
ATOM 1686 N N . SER A 1 203 ? -11.845 -2.669 -13.113 1.00 89.19 203 SER A N 1
ATOM 1687 C CA . SER A 1 203 ? -11.909 -2.599 -11.647 1.00 89.19 203 SER A CA 1
ATOM 1688 C C . SER A 1 203 ? -10.657 -3.146 -10.952 1.00 89.19 203 SER A C 1
ATOM 1690 O O . SER A 1 203 ? -10.348 -2.744 -9.832 1.00 89.19 203 SER A O 1
ATOM 1692 N N . CYS A 1 204 ? -9.922 -4.042 -11.618 1.00 90.50 204 CYS A N 1
ATOM 1693 C CA . CYS A 1 204 ? -8.657 -4.594 -11.137 1.00 90.50 204 CYS A CA 1
ATOM 1694 C C . CYS A 1 204 ? -7.430 -3.779 -11.577 1.00 90.50 204 CYS A C 1
ATOM 1696 O O . CYS A 1 204 ? -6.323 -4.055 -11.114 1.00 90.50 204 CYS A O 1
ATOM 1698 N N . CYS A 1 205 ? -7.588 -2.808 -12.479 1.00 90.38 205 CYS A N 1
ATOM 1699 C CA . CYS A 1 205 ? -6.489 -1.971 -12.942 1.00 90.38 205 CYS A CA 1
ATOM 1700 C C . CYS A 1 205 ? -6.085 -0.934 -11.885 1.00 90.38 205 CYS A C 1
ATOM 1702 O O . CYS A 1 205 ? -6.927 -0.329 -11.225 1.00 90.38 205 CYS A O 1
ATOM 1704 N N . ASP A 1 206 ? -4.781 -0.667 -11.785 1.00 88.31 206 ASP A N 1
ATOM 1705 C CA . ASP A 1 206 ? -4.292 0.499 -11.052 1.00 88.31 206 ASP A CA 1
ATOM 1706 C C . ASP A 1 206 ? -4.597 1.808 -11.812 1.00 88.31 206 ASP A C 1
ATOM 1708 O O . ASP A 1 206 ? -4.965 1.808 -12.993 1.00 88.31 206 ASP A O 1
ATOM 1712 N N . ASP A 1 207 ? -4.426 2.955 -11.147 1.00 84.88 207 ASP A N 1
ATOM 1713 C CA . ASP A 1 207 ? -4.723 4.272 -11.731 1.00 84.88 207 ASP A CA 1
ATOM 1714 C C . ASP A 1 207 ? -3.966 4.520 -13.048 1.00 84.88 207 ASP A C 1
ATOM 1716 O O . ASP A 1 207 ? -4.477 5.173 -13.964 1.00 84.88 207 ASP A O 1
ATOM 1720 N N . LYS A 1 208 ? -2.730 4.014 -13.154 1.00 84.31 208 LYS A N 1
ATOM 1721 C CA . LYS A 1 208 ? -1.881 4.182 -14.339 1.00 84.31 208 LYS A CA 1
ATOM 1722 C C . LYS A 1 208 ? -2.414 3.355 -15.506 1.00 84.31 208 LYS A C 1
ATOM 1724 O O . LYS A 1 208 ? -2.540 3.880 -16.612 1.00 84.31 208 LYS A O 1
ATOM 1729 N N . SER A 1 209 ? -2.770 2.102 -15.256 1.00 88.31 209 SER A N 1
ATOM 1730 C CA . SER A 1 209 ? -3.357 1.193 -16.239 1.00 88.31 209 SER A CA 1
ATOM 1731 C C . SER A 1 209 ? -4.734 1.686 -16.676 1.00 88.31 209 SER A C 1
ATOM 1733 O O . SER A 1 209 ? -5.024 1.689 -17.869 1.00 88.31 209 SER A O 1
ATOM 1735 N N . LEU A 1 210 ? -5.551 2.223 -15.762 1.00 90.50 210 LEU A N 1
ATOM 1736 C CA . LEU A 1 210 ? -6.825 2.868 -16.102 1.00 90.50 210 LEU A CA 1
ATOM 1737 C C . LEU A 1 210 ? -6.638 4.079 -17.019 1.00 90.50 210 LEU A C 1
ATOM 1739 O O . LEU A 1 210 ? -7.380 4.241 -17.987 1.00 90.50 210 LEU A O 1
ATOM 1743 N N . GLN A 1 211 ? -5.630 4.919 -16.770 1.00 85.88 211 GLN A N 1
ATOM 1744 C CA . GLN A 1 211 ? -5.303 6.034 -17.667 1.00 85.88 211 GLN A CA 1
ATOM 1745 C C . GLN A 1 211 ? -4.828 5.551 -19.042 1.00 85.88 211 GLN A C 1
ATOM 1747 O O . GLN A 1 211 ? -5.176 6.156 -20.058 1.00 85.88 211 GLN A O 1
ATOM 1752 N N . GLN A 1 212 ? -4.064 4.458 -19.092 1.00 87.62 212 GLN A N 1
ATOM 1753 C CA . GLN A 1 212 ? -3.650 3.840 -20.350 1.00 87.62 212 GLN A CA 1
ATOM 1754 C C . GLN A 1 212 ? -4.857 3.286 -21.113 1.00 87.62 212 GLN A C 1
ATOM 1756 O O . GLN A 1 212 ? -5.036 3.634 -22.279 1.00 87.62 212 GLN A O 1
ATOM 1761 N N . LEU A 1 213 ? -5.745 2.535 -20.452 1.00 89.25 213 LEU A N 1
ATOM 1762 C CA . LEU A 1 213 ? -7.009 2.070 -21.030 1.00 89.25 213 LEU A CA 1
ATOM 1763 C C . LEU A 1 213 ? -7.843 3.244 -21.550 1.00 89.25 213 LEU A C 1
ATOM 1765 O O . LEU A 1 213 ? -8.300 3.214 -22.692 1.00 89.25 213 LEU A O 1
ATOM 1769 N N . TYR A 1 214 ? -7.951 4.324 -20.777 1.00 88.94 214 TYR A N 1
ATOM 1770 C CA . TYR A 1 214 ? -8.655 5.541 -21.178 1.00 88.94 214 TYR A CA 1
ATOM 1771 C C . TYR A 1 214 ? -8.091 6.176 -22.466 1.00 88.94 214 TYR A C 1
ATOM 1773 O O . TYR A 1 214 ? -8.837 6.725 -23.290 1.00 88.94 214 TYR A O 1
ATOM 1781 N N . ALA A 1 215 ? -6.773 6.092 -22.654 1.00 86.69 215 ALA A N 1
ATOM 1782 C CA . ALA A 1 215 ? -6.068 6.644 -23.806 1.00 86.69 215 ALA A CA 1
ATOM 1783 C C . ALA A 1 215 ? -6.089 5.739 -25.053 1.00 86.69 215 ALA A C 1
ATOM 1785 O O . ALA A 1 215 ? -5.807 6.237 -26.141 1.00 86.69 215 ALA A O 1
ATOM 1786 N N . THR A 1 216 ? -6.434 4.452 -24.928 1.00 87.12 216 THR A N 1
ATOM 1787 C CA . THR A 1 216 ? -6.316 3.467 -26.025 1.00 87.12 216 THR A CA 1
ATOM 1788 C C . THR A 1 216 ? -7.343 3.652 -27.150 1.00 87.12 216 THR A C 1
ATOM 1790 O O . THR A 1 216 ? -6.981 4.001 -28.269 1.00 87.12 216 THR A O 1
ATOM 1793 N N . CYS A 1 217 ? -8.633 3.420 -26.888 1.00 90.00 217 CYS A N 1
ATOM 1794 C CA . CYS A 1 217 ? -9.709 3.503 -27.880 1.00 90.00 217 CYS A CA 1
ATOM 1795 C C . CYS A 1 217 ? -11.021 3.992 -27.250 1.00 90.00 217 CYS A C 1
ATOM 1797 O O . CYS A 1 217 ? -11.142 4.084 -26.031 1.00 90.00 217 CYS A O 1
ATOM 1799 N N . ARG A 1 218 ? -12.034 4.311 -28.069 1.00 91.94 218 ARG A N 1
ATOM 1800 C CA . ARG A 1 218 ? -13.310 4.874 -27.585 1.00 91.94 218 ARG A CA 1
ATOM 1801 C C . ARG A 1 218 ? -14.050 3.950 -26.609 1.00 91.94 218 ARG A C 1
ATOM 1803 O O . ARG A 1 218 ? -14.588 4.447 -25.628 1.00 91.94 218 ARG A O 1
ATOM 1810 N N . GLN A 1 219 ? -14.085 2.643 -26.866 1.00 90.25 219 GLN A N 1
ATOM 1811 C CA . GLN A 1 219 ? -14.813 1.684 -26.026 1.00 90.25 219 GLN A CA 1
ATOM 1812 C C . GLN A 1 219 ? -14.139 1.518 -24.659 1.00 90.25 219 GLN A C 1
ATOM 1814 O O . GLN A 1 219 ? -14.781 1.720 -23.632 1.00 90.25 219 GLN A O 1
ATOM 1819 N N . LEU A 1 220 ? -12.823 1.274 -24.643 1.00 91.50 220 LEU A N 1
ATOM 1820 C CA . LEU A 1 220 ? -12.045 1.205 -23.400 1.00 91.50 220 LEU A CA 1
ATOM 1821 C C . LEU A 1 220 ? -12.016 2.543 -22.663 1.00 91.50 220 LEU A C 1
ATOM 1823 O O . LEU A 1 220 ? -11.974 2.555 -21.441 1.00 91.50 220 LEU A O 1
ATOM 1827 N N . ARG A 1 221 ? -12.123 3.672 -23.373 1.00 91.25 221 ARG A N 1
ATOM 1828 C CA . ARG A 1 221 ? -12.301 4.985 -22.749 1.00 91.25 221 ARG A CA 1
ATOM 1829 C C . ARG A 1 221 ? -13.584 5.076 -21.942 1.00 91.25 221 ARG A C 1
ATOM 1831 O O . ARG A 1 221 ? -13.535 5.573 -20.825 1.00 91.25 221 ARG A O 1
ATOM 1838 N N . LEU A 1 222 ? -14.711 4.623 -22.488 1.00 90.38 222 LEU A N 1
ATOM 1839 C CA . LEU A 1 222 ? -15.995 4.646 -21.779 1.00 90.38 222 LEU A CA 1
ATOM 1840 C C . LEU A 1 222 ? -15.981 3.737 -20.546 1.00 90.38 222 LEU A C 1
ATOM 1842 O O . LEU A 1 222 ? -16.503 4.123 -19.507 1.00 90.38 222 LEU A O 1
ATOM 1846 N N . LEU A 1 223 ? -15.321 2.584 -20.643 1.00 90.88 223 LEU A N 1
ATOM 1847 C CA . LEU A 1 223 ? -15.132 1.664 -19.521 1.00 90.88 223 LEU A CA 1
ATOM 1848 C C . LEU A 1 223 ? -14.221 2.258 -18.448 1.00 90.88 223 LEU A C 1
ATOM 1850 O O . LEU A 1 223 ? -14.596 2.378 -17.285 1.00 90.88 223 LEU A O 1
ATOM 1854 N N . ALA A 1 224 ? -13.034 2.705 -18.861 1.00 92.94 224 ALA A N 1
ATOM 1855 C CA . ALA A 1 224 ? -12.056 3.309 -17.975 1.00 92.94 224 ALA A CA 1
ATOM 1856 C C . ALA A 1 224 ? -12.584 4.591 -17.349 1.00 92.94 224 ALA A C 1
ATOM 1858 O O . ALA A 1 224 ? -12.153 4.909 -16.248 1.00 92.94 224 ALA A O 1
ATOM 1859 N N . LEU A 1 225 ? -13.522 5.303 -17.999 1.00 89.12 225 LEU A N 1
ATOM 1860 C CA . LEU A 1 225 ? -14.163 6.465 -17.401 1.00 89.12 225 LEU A CA 1
ATOM 1861 C C . LEU A 1 225 ? -14.625 6.118 -15.994 1.00 89.12 225 LEU A C 1
ATOM 1863 O O . LEU A 1 225 ? -14.166 6.802 -15.094 1.00 89.12 225 LEU A O 1
ATOM 1867 N N . ALA A 1 226 ? -15.368 5.028 -15.774 1.00 87.12 226 ALA A N 1
ATOM 1868 C CA . ALA A 1 226 ? -15.928 4.640 -14.474 1.00 87.12 226 ALA A CA 1
ATOM 1869 C C . ALA A 1 226 ? -14.949 4.753 -13.284 1.00 87.12 226 ALA A C 1
ATOM 1871 O O . ALA A 1 226 ? -15.356 5.272 -12.245 1.00 87.12 226 ALA A O 1
ATOM 1872 N N . GLY A 1 227 ? -13.674 4.383 -13.459 1.00 87.69 227 GLY A N 1
ATOM 1873 C CA . GLY A 1 227 ? -12.634 4.490 -12.422 1.00 87.69 227 GLY A CA 1
ATOM 1874 C C . GLY A 1 227 ? -11.589 5.595 -12.636 1.00 87.69 227 GLY A C 1
ATOM 1875 O O . GLY A 1 227 ? -10.968 6.063 -11.682 1.00 87.69 227 GLY A O 1
ATOM 1876 N N . VAL A 1 228 ? -11.370 6.053 -13.872 1.00 88.69 228 VAL A N 1
ATOM 1877 C CA . VAL A 1 228 ? -10.351 7.069 -14.165 1.00 88.69 228 VAL A CA 1
ATOM 1878 C C . VAL A 1 228 ? -10.765 8.401 -13.538 1.00 88.69 228 VAL A C 1
ATOM 1880 O O . VAL A 1 228 ? -11.911 8.843 -13.655 1.00 88.69 228 VAL A O 1
ATOM 1883 N N . TYR A 1 229 ? -9.808 9.036 -12.863 1.00 90.75 229 TYR A N 1
ATOM 1884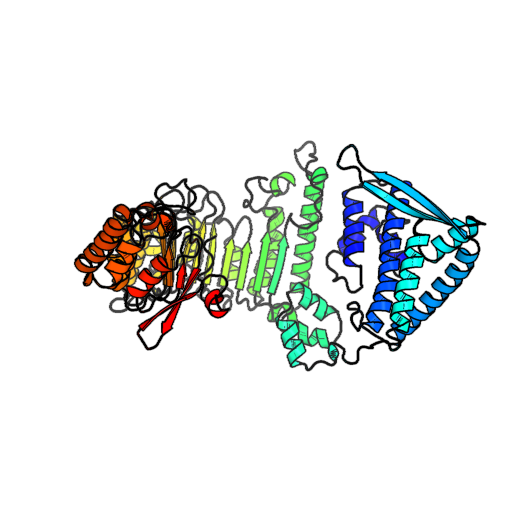 C CA . TYR A 1 229 ? -9.988 10.233 -12.032 1.00 90.75 229 TYR A CA 1
ATOM 1885 C C . TYR A 1 229 ? -10.757 10.032 -10.727 1.00 90.75 229 TYR A C 1
ATOM 1887 O O . TYR A 1 229 ? -10.832 10.983 -9.956 1.00 90.75 229 TYR A O 1
ATOM 1895 N N . THR A 1 230 ? -11.264 8.834 -10.415 1.00 94.69 230 THR A N 1
ATOM 1896 C CA . THR A 1 230 ? -11.868 8.587 -9.097 1.00 94.69 230 THR A CA 1
ATOM 1897 C C . THR A 1 230 ? -10.859 8.837 -7.983 1.00 94.69 230 THR A C 1
ATOM 1899 O O . THR A 1 230 ? -11.195 9.483 -6.992 1.00 94.69 230 THR A O 1
ATOM 1902 N N . ASN A 1 231 ? -9.610 8.421 -8.193 1.00 95.12 231 ASN A N 1
ATOM 1903 C CA . ASN A 1 231 ? -8.485 8.746 -7.330 1.00 95.12 231 ASN A CA 1
ATOM 1904 C C . ASN A 1 231 ? -7.464 9.581 -8.107 1.00 95.12 231 ASN A C 1
ATOM 1906 O O . ASN A 1 231 ? -7.039 9.229 -9.208 1.00 95.12 231 ASN A O 1
ATOM 1910 N N . CYS A 1 232 ? -7.076 10.718 -7.538 1.00 95.44 232 CYS A N 1
ATOM 1911 C CA . CYS A 1 232 ? -6.084 11.615 -8.110 1.00 95.44 232 CYS A CA 1
ATOM 1912 C C . CYS A 1 232 ? -4.881 11.720 -7.174 1.00 95.44 232 CYS A C 1
ATOM 1914 O O . CYS A 1 232 ? -5.001 12.170 -6.038 1.00 95.44 232 CYS A O 1
ATOM 1916 N N . SER A 1 233 ? -3.704 11.346 -7.675 1.00 95.44 233 SER A N 1
ATOM 1917 C CA . SER A 1 233 ? -2.458 11.399 -6.905 1.00 95.44 233 SER A CA 1
ATOM 1918 C C . SER A 1 233 ? -1.493 12.452 -7.454 1.00 95.44 233 SER A C 1
ATOM 1920 O O . SER A 1 233 ? -1.189 12.467 -8.654 1.00 95.44 233 SER A O 1
ATOM 1922 N N . PHE A 1 234 ? -0.988 13.315 -6.578 1.00 96.69 234 PHE A N 1
ATOM 1923 C CA . PHE A 1 234 ? -0.023 14.373 -6.863 1.00 96.69 234 PHE A CA 1
ATOM 1924 C C . PHE A 1 234 ? 1.275 14.085 -6.107 1.00 96.69 234 PHE A C 1
ATOM 1926 O O . PHE A 1 234 ? 1.319 14.174 -4.881 1.00 96.69 234 PHE A O 1
ATOM 1933 N N . TRP A 1 235 ? 2.317 13.724 -6.854 1.00 94.75 235 TRP A N 1
ATOM 1934 C CA . TRP A 1 235 ? 3.615 13.327 -6.317 1.00 94.75 235 TRP A CA 1
ATOM 1935 C C . TRP A 1 235 ? 4.628 14.443 -6.551 1.00 94.75 235 TRP A C 1
ATOM 1937 O O . TRP A 1 235 ? 5.034 14.697 -7.680 1.00 94.75 235 TRP A O 1
ATOM 1947 N N . PHE A 1 236 ? 5.026 15.116 -5.481 1.00 94.75 236 PHE A N 1
ATOM 1948 C CA . PHE A 1 236 ? 6.142 16.048 -5.447 1.00 94.75 236 PHE A CA 1
ATOM 1949 C C . PHE A 1 236 ? 7.314 15.355 -4.746 1.00 94.75 236 PHE A C 1
ATOM 1951 O O . PHE A 1 236 ? 7.581 15.572 -3.567 1.00 94.75 236 PHE A O 1
ATOM 1958 N N . SER A 1 237 ? 7.977 14.440 -5.457 1.00 90.94 237 SER A N 1
ATOM 1959 C CA . SER A 1 237 ? 8.966 13.543 -4.852 1.00 90.94 237 SER A CA 1
ATOM 1960 C C . SER A 1 237 ? 10.359 13.648 -5.469 1.00 90.94 237 SER A C 1
ATOM 1962 O O . SER A 1 237 ? 10.518 14.040 -6.624 1.00 90.94 237 SER A O 1
ATOM 1964 N N . VAL A 1 238 ? 11.357 13.281 -4.663 1.00 86.44 238 VAL A N 1
ATOM 1965 C CA . VAL A 1 238 ? 12.760 13.054 -5.046 1.00 86.44 238 VAL A CA 1
ATOM 1966 C C . VAL A 1 238 ? 13.010 11.617 -5.511 1.00 86.44 238 VAL A C 1
ATOM 1968 O O . VAL A 1 238 ? 14.028 11.346 -6.126 1.00 86.44 238 VAL A O 1
ATOM 1971 N N . TYR A 1 239 ? 12.101 10.682 -5.223 1.00 77.25 239 TYR A N 1
ATOM 1972 C CA . TYR A 1 239 ? 12.299 9.251 -5.490 1.00 77.25 239 TYR A CA 1
ATOM 1973 C C . TYR A 1 239 ? 11.833 8.811 -6.882 1.00 77.25 239 TYR A C 1
ATOM 1975 O O . TYR A 1 239 ? 11.700 7.616 -7.145 1.00 77.25 239 TYR A O 1
ATOM 1983 N N . GLU A 1 240 ? 11.575 9.756 -7.785 1.00 69.81 240 GLU A N 1
ATOM 1984 C CA . GLU A 1 240 ? 11.438 9.405 -9.195 1.00 69.81 240 GLU A CA 1
ATOM 1985 C C . GLU A 1 240 ? 12.801 8.926 -9.721 1.00 69.81 240 GLU A C 1
ATOM 1987 O O . GLU A 1 240 ? 13.845 9.400 -9.273 1.00 69.81 240 GLU A O 1
ATOM 1992 N N . LYS A 1 241 ? 12.796 7.942 -10.632 1.00 64.75 241 LYS A N 1
ATOM 1993 C CA . LYS A 1 241 ? 13.961 7.136 -11.066 1.00 64.75 241 LYS A CA 1
ATOM 1994 C C . LYS A 1 241 ? 15.086 7.926 -11.777 1.00 64.75 241 LYS A C 1
ATOM 1996 O O . LYS A 1 241 ? 15.985 7.311 -12.345 1.00 64.75 241 LYS A O 1
ATOM 2001 N N . ASP A 1 242 ? 15.060 9.254 -11.709 1.00 70.56 242 ASP A N 1
ATOM 2002 C CA . ASP A 1 242 ? 15.739 10.162 -12.631 1.00 70.56 242 ASP A CA 1
ATOM 2003 C C . ASP A 1 242 ? 16.709 11.139 -11.933 1.00 70.56 242 ASP A C 1
ATOM 2005 O O . ASP A 1 242 ? 17.262 12.017 -12.597 1.00 70.56 242 ASP A O 1
ATOM 2009 N N . LEU A 1 243 ? 16.916 11.038 -10.610 1.00 83.06 243 LEU A N 1
ATOM 2010 C CA . LEU A 1 243 ? 17.903 11.879 -9.920 1.00 83.06 243 LEU A CA 1
ATOM 2011 C C . LEU A 1 243 ? 19.323 11.317 -10.056 1.00 83.06 243 LEU A C 1
ATOM 2013 O O . LEU A 1 243 ? 19.637 10.232 -9.568 1.00 83.06 243 LEU A O 1
ATOM 2017 N N . ASP A 1 244 ? 20.199 12.121 -10.650 1.00 86.38 244 ASP A N 1
ATOM 2018 C CA . ASP A 1 244 ? 21.642 11.933 -10.629 1.00 86.38 244 ASP A CA 1
ATOM 2019 C C . ASP A 1 244 ? 22.188 12.434 -9.285 1.00 86.38 244 ASP A C 1
ATOM 2021 O O . ASP A 1 244 ? 22.362 13.635 -9.049 1.00 86.38 244 ASP A O 1
ATOM 2025 N N . TRP A 1 245 ? 22.441 11.494 -8.374 1.00 86.38 245 TRP A N 1
ATOM 2026 C CA . TRP A 1 245 ? 22.945 11.808 -7.040 1.00 86.38 245 TRP A CA 1
ATOM 2027 C C . TRP A 1 245 ? 24.370 12.375 -7.040 1.00 86.38 245 TRP A C 1
ATOM 2029 O O . TRP A 1 245 ? 24.734 13.072 -6.092 1.00 86.38 245 TRP A O 1
ATOM 2039 N N . GLN A 1 246 ? 25.160 12.136 -8.092 1.00 86.94 246 GLN A N 1
ATOM 2040 C CA . GLN A 1 246 ? 26.498 12.714 -8.221 1.00 86.94 246 GLN A CA 1
ATOM 2041 C C . GLN A 1 246 ? 26.389 14.212 -8.517 1.00 86.94 246 GLN A C 1
ATOM 2043 O O . GLN A 1 246 ? 26.976 15.030 -7.806 1.00 86.94 246 GLN A O 1
ATOM 2048 N N . GLN A 1 247 ? 25.545 14.599 -9.478 1.00 87.12 247 GLN A N 1
ATOM 2049 C CA . 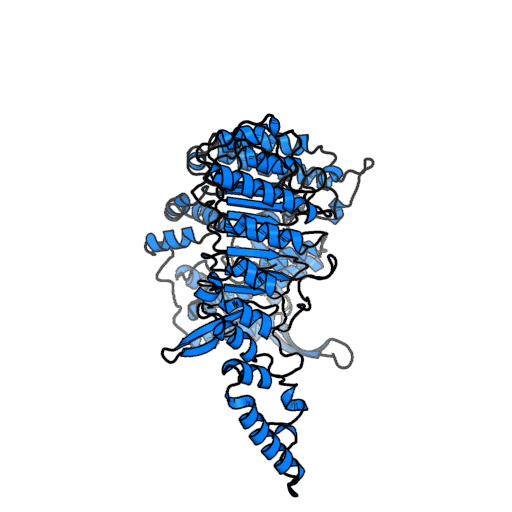GLN A 1 247 ? 25.246 16.015 -9.737 1.00 87.12 247 GLN A CA 1
ATOM 2050 C C . GLN A 1 247 ? 24.541 16.677 -8.548 1.00 87.12 247 GLN A C 1
ATOM 2052 O O . GLN A 1 247 ? 24.827 17.826 -8.198 1.00 87.12 247 GLN A O 1
ATOM 2057 N N . ALA A 1 248 ? 23.666 15.937 -7.864 1.00 87.94 248 ALA A N 1
ATOM 2058 C CA . ALA A 1 248 ? 23.017 16.395 -6.645 1.00 87.94 248 ALA A CA 1
ATOM 2059 C C . ALA A 1 248 ? 23.982 16.602 -5.471 1.00 87.94 248 ALA A C 1
ATOM 2061 O O . ALA A 1 248 ? 23.580 17.245 -4.502 1.00 87.94 248 ALA A O 1
ATOM 2062 N N . ALA A 1 249 ? 25.216 16.086 -5.515 1.00 88.75 249 ALA A N 1
ATOM 2063 C CA . ALA A 1 249 ? 26.253 16.308 -4.505 1.00 88.75 249 ALA A CA 1
ATOM 2064 C C . ALA A 1 249 ? 27.098 17.567 -4.778 1.00 88.75 249 ALA A C 1
ATOM 2066 O O . ALA A 1 249 ? 27.666 18.130 -3.844 1.00 88.75 249 ALA A O 1
ATOM 2067 N N . VAL A 1 250 ? 27.117 18.071 -6.017 1.00 90.25 250 VAL A N 1
ATOM 2068 C CA . VAL A 1 250 ? 27.812 19.319 -6.369 1.00 90.25 250 VAL A CA 1
ATOM 2069 C C . VAL A 1 250 ? 27.129 20.508 -5.684 1.00 90.25 250 VAL A C 1
ATOM 2071 O O . VAL A 1 250 ? 25.897 20.607 -5.659 1.00 90.25 250 VAL A O 1
ATOM 2074 N N . ARG A 1 251 ? 27.923 21.395 -5.077 1.00 93.62 251 ARG A N 1
ATOM 2075 C CA . ARG A 1 251 ? 27.472 22.590 -4.348 1.00 93.62 251 ARG A CA 1
ATOM 2076 C C . ARG A 1 251 ? 28.128 23.833 -4.944 1.00 93.62 251 ARG A C 1
ATOM 2078 O O . ARG A 1 251 ? 29.309 23.800 -5.275 1.00 93.62 251 ARG A O 1
ATOM 2085 N N . ASP A 1 252 ? 27.361 24.907 -5.084 1.00 93.88 252 ASP A N 1
ATOM 2086 C CA . ASP A 1 252 ? 27.865 26.227 -5.449 1.00 93.88 252 ASP A CA 1
ATOM 2087 C C . ASP A 1 252 ? 28.495 26.945 -4.238 1.00 93.88 252 ASP A C 1
ATOM 2089 O O . ASP A 1 252 ? 28.549 26.414 -3.126 1.00 93.88 252 ASP A O 1
ATOM 2093 N N . GLN A 1 253 ? 28.953 28.183 -4.447 1.00 94.94 253 GLN A N 1
ATOM 2094 C CA . GLN A 1 253 ? 29.551 29.023 -3.400 1.00 94.94 253 GLN A CA 1
ATOM 2095 C C . GLN A 1 253 ? 28.624 29.307 -2.201 1.00 94.94 253 GLN A C 1
ATOM 2097 O O . GLN A 1 253 ? 29.104 29.705 -1.145 1.00 94.94 253 GLN A O 1
ATOM 2102 N N . ASN A 1 254 ? 27.311 29.099 -2.347 1.00 93.56 254 ASN A N 1
ATOM 2103 C CA . ASN A 1 254 ? 26.314 29.290 -1.296 1.00 93.56 254 ASN A CA 1
ATOM 2104 C C . ASN A 1 254 ? 25.896 27.962 -0.638 1.00 93.56 254 ASN A C 1
ATOM 2106 O O . ASN A 1 254 ? 24.947 27.939 0.145 1.00 93.56 254 ASN A O 1
ATOM 2110 N N . GLY A 1 255 ? 26.550 26.845 -0.975 1.00 91.38 255 GLY A N 1
ATOM 2111 C CA . GLY A 1 255 ? 26.167 25.524 -0.481 1.00 91.38 255 GLY A CA 1
ATOM 2112 C C . GLY A 1 255 ? 24.874 24.989 -1.104 1.00 91.38 255 GLY A C 1
ATOM 2113 O O . GLY A 1 255 ? 24.249 24.093 -0.537 1.00 91.38 255 GLY A O 1
ATOM 2114 N N . ILE A 1 256 ? 24.456 25.511 -2.259 1.00 93.12 256 ILE A N 1
ATOM 2115 C CA . ILE A 1 256 ? 23.245 25.086 -2.966 1.00 93.12 256 ILE A CA 1
ATOM 2116 C C . ILE A 1 256 ? 23.638 24.196 -4.141 1.00 93.12 256 ILE A C 1
ATOM 2118 O O . ILE A 1 256 ? 24.615 24.464 -4.830 1.00 93.12 256 ILE A O 1
ATOM 2122 N N . SER A 1 257 ? 22.880 23.134 -4.404 1.00 94.06 257 SER A N 1
ATOM 2123 C CA . SER A 1 257 ? 23.041 22.340 -5.623 1.00 94.06 257 SER A CA 1
ATOM 2124 C C . SER A 1 257 ? 22.214 22.949 -6.763 1.00 94.06 257 SER A C 1
ATOM 2126 O O . SER A 1 257 ? 20.979 22.917 -6.692 1.00 94.06 257 SER A O 1
ATOM 2128 N N . PRO A 1 258 ? 22.841 23.468 -7.842 1.00 94.75 258 PRO A N 1
ATOM 2129 C CA . PRO A 1 258 ? 22.108 23.967 -9.007 1.00 94.75 258 PRO A CA 1
ATOM 2130 C C . PRO A 1 258 ? 21.256 22.874 -9.659 1.00 94.75 258 PRO A C 1
ATOM 2132 O O . PRO A 1 258 ? 20.135 23.143 -10.089 1.00 94.75 258 PRO A O 1
ATOM 2135 N N . TYR A 1 259 ? 21.760 21.635 -9.657 1.00 92.75 259 TYR A N 1
ATOM 2136 C CA . TYR A 1 259 ? 21.040 20.465 -10.147 1.00 92.75 259 TYR A CA 1
ATOM 2137 C C . TYR A 1 259 ? 19.762 20.214 -9.338 1.00 92.75 259 TYR A C 1
ATOM 2139 O O . TYR A 1 259 ? 18.675 20.188 -9.913 1.00 92.75 259 TYR A O 1
ATOM 2147 N N . LEU A 1 260 ? 19.849 20.111 -8.001 1.00 92.12 260 LEU A N 1
ATOM 2148 C CA . LEU A 1 260 ? 18.653 19.902 -7.171 1.00 92.12 260 LEU A CA 1
ATOM 2149 C C . LEU A 1 260 ? 17.657 21.056 -7.298 1.00 92.12 260 LEU A C 1
ATOM 2151 O O . LEU A 1 260 ? 16.454 20.809 -7.352 1.00 92.12 260 LEU A O 1
ATOM 2155 N N . ARG A 1 261 ? 18.139 22.303 -7.396 1.00 94.62 261 ARG A N 1
ATOM 2156 C CA . ARG A 1 261 ? 17.291 23.474 -7.655 1.00 94.62 261 ARG A CA 1
ATOM 2157 C C . ARG A 1 261 ? 16.524 23.335 -8.974 1.00 94.62 261 ARG A C 1
ATOM 2159 O O . ARG A 1 261 ? 15.318 23.571 -9.013 1.00 94.62 261 ARG A O 1
ATOM 2166 N N . GLN A 1 262 ? 17.198 22.927 -10.046 1.00 94.50 262 GLN A N 1
ATOM 2167 C CA . GLN A 1 262 ? 16.555 22.710 -11.340 1.00 94.50 262 GLN A CA 1
ATOM 2168 C C . GLN A 1 262 ? 15.531 21.567 -11.280 1.00 94.50 262 GLN A C 1
ATOM 2170 O O . GLN A 1 262 ? 14.418 21.719 -11.790 1.00 94.50 262 GLN A O 1
ATOM 2175 N N . GLN A 1 263 ? 15.874 20.440 -10.644 1.00 93.31 263 GLN A N 1
ATOM 2176 C CA . GLN A 1 263 ? 14.965 19.293 -10.535 1.00 93.31 263 GLN A CA 1
ATOM 2177 C C . GLN A 1 263 ? 13.735 19.608 -9.680 1.00 93.31 263 GLN A C 1
ATOM 2179 O O . GLN A 1 263 ? 12.621 19.295 -10.100 1.00 93.31 263 GLN A O 1
ATOM 2184 N N . VAL A 1 264 ? 13.885 20.297 -8.542 1.00 94.19 264 VAL A N 1
ATOM 2185 C CA . VAL A 1 264 ? 12.729 20.670 -7.711 1.00 94.19 264 VAL A CA 1
ATOM 2186 C C . VAL A 1 264 ? 11.793 21.629 -8.449 1.00 94.19 264 VAL A C 1
ATOM 2188 O O . VAL A 1 264 ? 10.575 21.439 -8.426 1.00 94.19 264 VAL A O 1
ATOM 2191 N N . ASP A 1 265 ? 12.335 22.611 -9.181 1.00 94.94 265 ASP A N 1
ATOM 2192 C CA . ASP A 1 265 ? 11.536 23.549 -9.974 1.00 94.94 265 ASP A CA 1
ATOM 2193 C C . ASP A 1 265 ? 10.805 22.821 -11.123 1.00 94.94 265 ASP A C 1
ATOM 2195 O O . ASP A 1 265 ? 9.624 23.086 -11.381 1.00 94.94 265 ASP A O 1
ATOM 2199 N N . LYS A 1 266 ? 11.465 21.846 -11.767 1.00 94.12 266 LYS A N 1
ATOM 2200 C CA . LYS A 1 266 ? 10.871 20.974 -12.793 1.00 94.12 266 LYS A CA 1
ATOM 2201 C C . LYS A 1 266 ? 9.737 20.115 -12.224 1.00 94.12 266 LYS A C 1
ATOM 2203 O O . LYS A 1 266 ? 8.649 20.112 -12.807 1.00 94.12 266 LYS A O 1
ATOM 2208 N N . HIS A 1 267 ? 9.954 19.435 -11.096 1.00 93.81 267 HIS A N 1
ATOM 2209 C CA . HIS A 1 267 ? 8.945 18.577 -10.460 1.00 93.81 267 HIS A CA 1
ATOM 2210 C C . HIS A 1 267 ? 7.750 19.413 -9.986 1.00 93.81 267 HIS A C 1
ATOM 2212 O O . HIS A 1 267 ? 6.600 19.074 -10.274 1.00 93.81 267 HIS A O 1
ATOM 2218 N N . ARG A 1 268 ? 7.995 20.580 -9.370 1.00 95.69 268 ARG A N 1
ATOM 2219 C CA . ARG A 1 268 ? 6.932 21.523 -8.981 1.00 95.69 268 ARG A CA 1
ATOM 2220 C C . ARG A 1 268 ? 6.089 21.931 -10.189 1.00 95.69 268 ARG A C 1
ATOM 2222 O O . ARG A 1 268 ? 4.861 21.898 -10.126 1.00 95.69 268 ARG A O 1
ATOM 2229 N N . ALA A 1 269 ? 6.725 22.287 -11.307 1.00 96.50 269 ALA A N 1
ATOM 2230 C CA . ALA A 1 269 ? 6.013 22.662 -12.526 1.00 96.50 269 ALA A CA 1
ATOM 2231 C C . ALA A 1 269 ? 5.166 21.508 -13.094 1.00 96.50 269 ALA A C 1
ATOM 2233 O O . ALA A 1 269 ? 4.058 21.746 -13.573 1.00 96.50 269 ALA A O 1
ATOM 2234 N N . GLN A 1 270 ? 5.648 20.264 -13.034 1.00 94.88 270 GLN A N 1
ATOM 2235 C CA . GLN A 1 270 ? 4.887 19.087 -13.469 1.00 94.88 270 GLN A CA 1
ATOM 2236 C C . GLN A 1 270 ? 3.647 18.851 -12.597 1.00 94.88 270 GLN A C 1
ATOM 2238 O O . GLN A 1 270 ? 2.554 18.663 -13.137 1.00 94.88 270 GLN A O 1
ATOM 2243 N N . VAL A 1 271 ? 3.790 18.926 -11.268 1.00 96.44 271 VAL A N 1
ATOM 2244 C CA . VAL A 1 271 ? 2.665 18.769 -10.331 1.00 96.44 271 VAL A CA 1
ATOM 2245 C C . VAL A 1 271 ? 1.619 19.860 -10.546 1.00 96.44 271 VAL A C 1
ATOM 2247 O O . VAL A 1 271 ? 0.435 19.550 -10.679 1.00 96.44 271 VAL A O 1
ATOM 2250 N N . LEU A 1 272 ? 2.046 21.121 -10.669 1.00 97.75 272 LEU A N 1
ATOM 2251 C CA . LEU A 1 272 ? 1.142 22.245 -10.926 1.00 97.75 272 LEU A CA 1
ATOM 2252 C C . LEU A 1 272 ? 0.382 22.081 -12.246 1.00 97.75 272 LEU A C 1
ATOM 2254 O O . LEU A 1 272 ? -0.838 22.217 -12.257 1.00 97.75 272 LEU A O 1
ATOM 2258 N N . ARG A 1 273 ? 1.062 21.698 -13.337 1.00 97.56 273 ARG A N 1
ATOM 2259 C CA . ARG A 1 273 ? 0.393 21.415 -14.621 1.00 97.56 273 ARG A CA 1
ATOM 2260 C C . ARG A 1 273 ? -0.643 20.301 -14.494 1.00 97.56 273 ARG A C 1
ATOM 2262 O O . ARG A 1 273 ? -1.709 20.401 -15.094 1.00 97.56 273 ARG A O 1
ATOM 2269 N N . LYS A 1 274 ? -0.351 19.249 -13.722 1.00 95.81 274 LYS A N 1
ATOM 2270 C CA . LYS A 1 274 ? -1.295 18.147 -13.484 1.00 95.81 274 LYS A CA 1
ATOM 2271 C C . LYS A 1 274 ? -2.526 18.622 -12.706 1.00 95.81 274 LYS A C 1
ATOM 2273 O O . LYS A 1 274 ? -3.645 18.299 -13.096 1.00 95.81 274 LYS A O 1
ATOM 2278 N N . MET A 1 275 ? -2.332 19.409 -11.646 1.00 98.06 275 MET A N 1
ATOM 2279 C CA . MET A 1 275 ? -3.430 20.011 -10.876 1.00 98.06 275 MET A CA 1
ATOM 2280 C C . MET A 1 275 ? -4.278 20.958 -11.735 1.00 98.06 275 MET A C 1
ATOM 2282 O O . MET A 1 275 ? -5.504 20.883 -11.706 1.00 98.06 275 MET A O 1
ATOM 2286 N N . ASP A 1 276 ? -3.642 21.812 -12.541 1.00 97.88 276 ASP A N 1
ATOM 2287 C CA . ASP A 1 276 ? -4.337 22.733 -13.443 1.00 97.88 276 ASP A CA 1
ATOM 2288 C C . ASP A 1 276 ? -5.101 21.992 -14.551 1.00 97.88 276 ASP A C 1
ATOM 2290 O O . ASP A 1 276 ? -6.225 22.369 -14.875 1.00 97.88 276 ASP A O 1
ATOM 2294 N N . SER A 1 277 ? -4.547 20.897 -15.078 1.00 95.56 277 SER A N 1
ATOM 2295 C CA . SER A 1 277 ? -5.243 20.036 -16.038 1.00 95.56 277 SER A CA 1
ATOM 2296 C C . SER A 1 277 ? -6.498 19.397 -15.437 1.00 95.56 277 SER A C 1
ATOM 2298 O O . SER A 1 277 ? -7.529 19.363 -16.106 1.00 95.56 277 SER A O 1
ATOM 2300 N N . LEU A 1 278 ? -6.446 18.942 -14.179 1.00 95.56 278 LEU A N 1
ATOM 2301 C CA . LEU A 1 278 ? -7.631 18.435 -13.481 1.00 95.56 278 LEU A CA 1
ATOM 2302 C C . LEU A 1 278 ? -8.664 19.550 -13.256 1.00 95.56 278 LEU A C 1
ATOM 2304 O O . LEU A 1 278 ? -9.848 19.355 -13.510 1.00 95.56 278 LEU A O 1
ATOM 2308 N N . ARG A 1 279 ? -8.214 20.744 -12.853 1.00 97.12 279 ARG A N 1
ATOM 2309 C CA . ARG A 1 279 ? -9.075 21.921 -12.651 1.00 97.12 279 ARG A CA 1
ATOM 2310 C C . ARG A 1 279 ? -9.836 22.336 -13.915 1.00 97.12 279 ARG A C 1
ATOM 2312 O O . ARG A 1 279 ? -10.958 22.816 -13.816 1.00 97.12 279 ARG A O 1
ATOM 2319 N N . GLN A 1 280 ? -9.247 22.149 -15.093 1.00 97.00 280 GLN A N 1
ATOM 2320 C CA . GLN A 1 280 ? -9.877 22.468 -16.380 1.00 97.00 280 GLN A CA 1
ATOM 2321 C C . GLN A 1 280 ? -10.922 21.431 -16.831 1.00 97.00 280 GLN A C 1
ATOM 2323 O O . GLN A 1 280 ? -11.517 21.596 -17.894 1.00 97.00 280 GLN A O 1
ATOM 2328 N N . ARG A 1 281 ? -11.155 20.368 -16.049 1.00 95.06 281 ARG A N 1
ATOM 2329 C CA . ARG A 1 281 ? -12.029 19.243 -16.402 1.00 95.06 281 ARG A CA 1
ATOM 2330 C C . ARG A 1 281 ? -13.182 19.066 -15.409 1.00 95.06 281 ARG A C 1
ATOM 2332 O O . ARG A 1 281 ? -13.057 18.285 -14.464 1.00 95.06 281 ARG A O 1
ATOM 2339 N N . PRO A 1 282 ? -14.330 19.737 -15.625 1.00 96.25 282 PRO A N 1
ATOM 2340 C CA . PRO A 1 282 ? -15.507 19.596 -14.761 1.00 96.25 282 PRO A CA 1
ATOM 2341 C C . PRO A 1 282 ? -16.004 18.146 -14.631 1.00 96.25 282 PRO A C 1
ATOM 2343 O O . PRO A 1 282 ? -16.455 17.723 -13.565 1.00 96.25 282 PRO A O 1
ATOM 2346 N N . ASP A 1 283 ? -15.874 17.361 -15.704 1.00 93.50 283 ASP A N 1
ATOM 2347 C CA . ASP A 1 283 ? -16.205 15.934 -15.738 1.00 93.50 283 ASP A CA 1
ATOM 2348 C C . ASP A 1 283 ? -15.317 15.105 -14.800 1.00 93.50 283 ASP A C 1
ATOM 2350 O O . ASP A 1 283 ? -15.796 14.181 -14.154 1.00 93.50 283 ASP A O 1
ATOM 2354 N N . ALA A 1 284 ? -14.031 15.441 -14.689 1.00 93.88 284 ALA A N 1
ATOM 2355 C CA . ALA A 1 284 ? -13.110 14.759 -13.787 1.00 93.88 284 ALA A CA 1
ATOM 2356 C C . ALA A 1 284 ? -13.292 15.228 -12.333 1.00 93.88 284 ALA A C 1
ATOM 2358 O O . ALA A 1 284 ? -13.322 14.396 -11.426 1.00 93.88 284 ALA A O 1
ATOM 2359 N N . LEU A 1 285 ? -13.482 16.535 -12.107 1.00 96.88 285 LEU A N 1
ATOM 2360 C CA . LEU A 1 285 ? -13.708 17.106 -10.770 1.00 96.88 285 LEU A CA 1
ATOM 2361 C C . LEU A 1 285 ? -14.935 16.493 -10.086 1.00 96.88 285 LEU A C 1
ATOM 2363 O O . LEU A 1 285 ? -14.840 16.026 -8.956 1.00 96.88 285 LEU A O 1
ATOM 2367 N N . SER A 1 286 ? -16.064 16.410 -10.797 1.00 96.38 286 SER A N 1
ATOM 2368 C CA . SER A 1 286 ? -17.316 15.836 -10.272 1.00 96.38 286 SER A CA 1
ATOM 2369 C C . SER A 1 286 ? -17.236 14.341 -9.937 1.00 96.38 286 SER A C 1
ATOM 2371 O O . SER A 1 286 ? -18.114 13.813 -9.259 1.00 96.38 286 SER A O 1
ATOM 2373 N N . ARG A 1 287 ? -16.188 13.650 -10.395 1.00 95.31 287 ARG A N 1
ATOM 2374 C CA . ARG A 1 287 ? -15.996 12.203 -10.226 1.00 95.31 287 ARG A CA 1
ATOM 2375 C C . ARG A 1 287 ? -14.843 11.860 -9.289 1.00 95.31 287 ARG A C 1
ATOM 2377 O O . ARG A 1 287 ? -14.694 10.697 -8.917 1.00 95.31 287 ARG A O 1
ATOM 2384 N N . THR A 1 288 ? -14.042 12.854 -8.911 1.00 97.19 288 THR A N 1
ATOM 2385 C CA . THR A 1 288 ? -12.901 12.676 -8.015 1.00 97.19 288 THR A CA 1
ATOM 2386 C C . THR A 1 288 ? -13.404 12.458 -6.592 1.00 97.19 288 THR A C 1
ATOM 2388 O O . THR A 1 288 ? -13.990 13.354 -5.989 1.00 97.19 288 THR A O 1
ATOM 2391 N N . LYS A 1 289 ? -13.159 11.259 -6.058 1.00 97.62 289 LYS A N 1
ATOM 2392 C CA . LYS A 1 289 ? -13.529 10.829 -4.702 1.00 97.62 289 LYS A CA 1
ATOM 2393 C C . LYS A 1 289 ? -12.328 10.757 -3.763 1.00 97.62 289 LYS A C 1
ATOM 2395 O O . LYS A 1 289 ? -12.487 10.873 -2.553 1.00 97.62 289 LYS A O 1
ATOM 2400 N N . GLY A 1 290 ? -11.132 10.550 -4.297 1.00 97.94 290 GLY A N 1
ATOM 2401 C CA . GLY A 1 290 ? -9.901 10.450 -3.526 1.00 97.94 290 GLY A CA 1
ATOM 2402 C C . GLY A 1 290 ? -8.850 11.415 -4.043 1.00 97.94 290 GLY A C 1
ATOM 2403 O O . GLY A 1 290 ? -8.581 11.449 -5.243 1.00 97.94 290 GLY A O 1
ATOM 2404 N N . ILE A 1 291 ? -8.217 12.174 -3.149 1.00 98.25 291 ILE A N 1
ATOM 2405 C CA . ILE A 1 291 ? -6.993 12.915 -3.477 1.00 98.25 291 ILE A CA 1
ATOM 2406 C C . ILE A 1 291 ? -5.856 12.446 -2.578 1.00 98.25 291 ILE A C 1
ATOM 2408 O O . ILE A 1 291 ? -5.991 12.430 -1.357 1.00 98.25 291 ILE A O 1
ATOM 2412 N N . THR A 1 292 ? -4.717 12.121 -3.185 1.00 97.75 292 THR A N 1
ATOM 2413 C CA . THR A 1 292 ? -3.454 11.892 -2.481 1.00 97.75 292 THR A CA 1
ATOM 2414 C C . THR A 1 292 ? -2.458 12.975 -2.873 1.00 97.75 292 THR A C 1
ATOM 2416 O O . THR A 1 292 ? -2.161 13.150 -4.053 1.00 97.75 292 THR A O 1
ATOM 2419 N N . PHE A 1 293 ? -1.920 13.698 -1.898 1.00 97.62 293 PHE A N 1
ATOM 2420 C CA . PHE A 1 293 ? -0.797 14.612 -2.074 1.00 97.62 293 PHE A CA 1
ATOM 2421 C C . PHE A 1 293 ? 0.399 14.077 -1.294 1.00 97.62 293 PHE A C 1
ATOM 2423 O O . PHE A 1 293 ? 0.304 13.855 -0.087 1.00 97.62 293 PHE A O 1
ATOM 2430 N N . TYR A 1 294 ? 1.514 13.867 -1.984 1.00 95.56 294 TYR A N 1
ATOM 2431 C CA . TYR A 1 294 ? 2.748 13.374 -1.391 1.00 95.56 294 TYR A CA 1
ATOM 2432 C C . TYR A 1 294 ? 3.906 14.299 -1.741 1.00 95.56 294 TYR A C 1
ATOM 2434 O O . TYR A 1 294 ? 4.222 14.481 -2.914 1.00 95.56 294 TYR A O 1
ATOM 2442 N N . ASP A 1 295 ? 4.559 14.832 -0.720 1.00 94.19 295 ASP A N 1
ATOM 2443 C CA . ASP A 1 295 ? 5.765 15.636 -0.809 1.00 94.19 295 ASP A CA 1
ATOM 2444 C C . ASP A 1 295 ? 6.906 14.957 -0.046 1.00 94.19 295 ASP A C 1
ATOM 2446 O O . ASP A 1 295 ? 6.811 14.712 1.159 1.00 94.19 295 ASP A O 1
ATOM 2450 N N . SER A 1 296 ? 8.002 14.677 -0.752 1.00 91.38 296 SER A N 1
ATOM 2451 C CA . SER A 1 296 ? 9.260 14.226 -0.149 1.00 91.38 296 SER A CA 1
ATOM 2452 C C . SER A 1 296 ? 10.434 15.183 -0.369 1.00 91.38 296 SER A C 1
ATOM 2454 O O . SER A 1 296 ? 11.541 14.870 0.058 1.00 91.38 296 SER A O 1
ATOM 2456 N N . TRP A 1 297 ? 10.234 16.309 -1.056 1.00 91.44 297 TRP A N 1
ATOM 2457 C CA . TRP A 1 297 ? 11.244 17.364 -1.176 1.00 91.44 297 TRP A CA 1
ATOM 2458 C C . TRP A 1 297 ? 11.389 18.134 0.132 1.00 91.44 297 TRP A C 1
ATOM 2460 O O . TRP A 1 297 ? 12.506 18.484 0.518 1.00 91.44 297 TRP A O 1
ATOM 2470 N N . THR A 1 298 ? 10.266 18.392 0.806 1.00 89.88 298 THR A N 1
ATOM 2471 C CA . THR A 1 298 ? 10.244 19.183 2.043 1.00 89.88 298 THR A CA 1
ATOM 2472 C C . THR A 1 298 ? 9.976 18.341 3.295 1.00 89.88 298 THR A C 1
ATOM 2474 O O . THR A 1 298 ? 10.263 18.789 4.399 1.00 89.88 298 THR A O 1
ATOM 2477 N N . SER A 1 299 ? 9.480 17.101 3.172 1.00 83.00 299 SER A N 1
ATOM 2478 C CA . SER A 1 299 ? 9.190 16.248 4.338 1.00 83.00 299 SER A CA 1
ATOM 2479 C C . SER A 1 299 ? 10.454 15.794 5.089 1.00 83.00 299 SER A C 1
ATOM 2481 O O . SER A 1 299 ? 11.411 15.304 4.495 1.00 83.00 299 SER A O 1
ATOM 2483 N N . ASP A 1 300 ? 10.404 15.850 6.426 1.00 72.62 300 ASP A N 1
ATOM 2484 C CA . ASP A 1 300 ? 11.502 15.483 7.341 1.00 72.62 300 ASP A CA 1
ATOM 2485 C C . ASP A 1 300 ? 11.613 13.961 7.598 1.00 72.62 300 ASP A C 1
ATOM 2487 O O . ASP A 1 300 ? 12.298 13.514 8.525 1.00 72.62 300 ASP A O 1
ATOM 2491 N N . GLY A 1 301 ? 10.888 13.140 6.828 1.00 62.97 301 GLY A N 1
ATOM 2492 C CA . GLY A 1 301 ? 10.671 11.718 7.114 1.00 62.97 301 GLY A CA 1
ATOM 2493 C C . GLY A 1 301 ? 11.931 10.843 7.101 1.00 62.97 301 GLY A C 1
ATOM 2494 O O . GLY A 1 301 ? 11.957 9.825 7.790 1.00 62.97 301 GLY A O 1
ATOM 2495 N N . TYR A 1 302 ? 12.980 11.243 6.379 1.00 60.50 302 TYR A N 1
ATOM 2496 C CA . TYR A 1 302 ? 14.239 10.504 6.283 1.00 60.50 302 TYR A CA 1
ATOM 2497 C C . TYR A 1 302 ? 15.381 11.339 6.862 1.00 60.50 302 TYR A C 1
ATOM 2499 O O . TYR A 1 302 ? 16.037 12.111 6.168 1.00 60.50 302 TYR A O 1
ATOM 2507 N N . ARG A 1 303 ? 15.623 11.158 8.167 1.00 52.41 303 ARG A N 1
ATOM 2508 C CA . ARG A 1 303 ? 16.656 11.859 8.955 1.00 52.41 303 ARG A CA 1
ATOM 2509 C C . ARG A 1 303 ? 18.074 11.784 8.365 1.00 52.41 303 ARG A C 1
ATOM 2511 O O . ARG A 1 303 ? 18.920 12.575 8.761 1.00 52.41 303 ARG A O 1
ATOM 2518 N N . SER A 1 304 ? 18.336 10.864 7.439 1.00 47.72 304 SER A N 1
ATOM 2519 C CA . SER A 1 304 ? 19.645 10.680 6.804 1.00 47.72 304 SER A CA 1
ATOM 2520 C C . SER A 1 304 ? 20.016 11.791 5.812 1.00 47.72 304 SER A C 1
ATOM 2522 O O . SER A 1 304 ? 21.196 11.983 5.546 1.00 47.72 304 SER A O 1
ATOM 2524 N N . PHE A 1 305 ? 19.039 12.536 5.282 1.00 45.47 305 PHE A N 1
ATOM 2525 C CA . PHE A 1 305 ? 19.265 13.556 4.251 1.00 45.47 305 PHE A CA 1
ATOM 2526 C C . PHE A 1 305 ? 18.417 14.796 4.538 1.00 45.47 305 PHE A C 1
ATOM 2528 O O . PHE A 1 305 ? 17.453 15.039 3.819 1.00 45.47 305 PHE A O 1
ATOM 2535 N N . GLY A 1 306 ? 18.732 15.522 5.625 1.00 49.84 306 GLY A N 1
ATOM 2536 C CA . GLY A 1 306 ? 17.999 16.716 6.084 1.00 49.84 306 GLY A CA 1
ATOM 2537 C C . GLY A 1 306 ? 17.354 17.492 4.931 1.00 49.84 306 GLY A C 1
ATOM 2538 O O . GLY A 1 306 ? 18.056 17.822 3.979 1.00 49.84 306 GLY A O 1
ATOM 2539 N N . GLY A 1 307 ? 16.025 17.669 5.005 1.00 65.62 307 GLY A N 1
ATOM 2540 C CA . GLY A 1 307 ? 15.113 17.933 3.883 1.00 65.62 307 GLY A CA 1
ATOM 2541 C C . GLY A 1 307 ? 15.758 18.569 2.651 1.00 65.62 307 GLY A C 1
ATOM 2542 O O . GLY A 1 307 ? 16.311 19.667 2.732 1.00 65.62 307 GLY A O 1
ATOM 2543 N N . PHE A 1 308 ? 15.657 17.892 1.500 1.00 76.69 308 PHE A N 1
ATOM 2544 C CA . PHE A 1 308 ? 16.284 18.292 0.230 1.00 76.69 308 PHE A CA 1
ATOM 2545 C C . PHE A 1 308 ? 16.047 19.762 -0.145 1.00 76.69 308 PHE A C 1
ATOM 2547 O O . PHE A 1 308 ? 16.894 20.362 -0.805 1.00 76.69 308 PHE A O 1
ATOM 2554 N N . ALA A 1 309 ? 14.943 20.356 0.324 1.00 79.88 309 ALA A N 1
ATOM 2555 C CA . ALA A 1 309 ? 14.662 21.787 0.254 1.00 79.88 309 ALA A CA 1
ATOM 2556 C C . ALA A 1 309 ? 15.868 22.674 0.631 1.00 79.88 309 ALA A C 1
ATOM 2558 O O . ALA A 1 309 ? 16.207 23.577 -0.137 1.00 79.88 309 ALA A O 1
ATOM 2559 N N . ALA A 1 310 ? 16.583 22.378 1.726 1.00 83.94 310 ALA A N 1
ATOM 2560 C CA . ALA A 1 310 ? 17.748 23.161 2.152 1.00 83.94 310 ALA A CA 1
ATOM 2561 C C . ALA A 1 310 ? 18.856 23.178 1.082 1.00 83.94 310 ALA A C 1
ATOM 2563 O O . ALA A 1 310 ? 19.431 24.226 0.792 1.00 83.94 310 ALA A O 1
ATOM 2564 N N . GLY A 1 311 ? 19.087 22.041 0.416 1.00 85.31 311 GLY A N 1
ATOM 2565 C CA . GLY A 1 311 ? 20.064 21.909 -0.669 1.00 85.31 311 GLY A CA 1
ATOM 2566 C C . GLY A 1 311 ? 19.658 22.580 -1.985 1.00 85.31 311 GLY A C 1
ATOM 2567 O O . GLY A 1 311 ? 20.480 22.663 -2.895 1.00 85.31 311 GLY A O 1
ATOM 2568 N N . THR A 1 312 ? 18.418 23.065 -2.108 1.00 89.94 312 THR A N 1
ATOM 2569 C CA . THR A 1 312 ? 17.910 23.738 -3.321 1.00 89.94 312 THR A CA 1
ATOM 2570 C C . THR A 1 312 ? 17.987 25.267 -3.243 1.00 89.94 312 THR A C 1
ATOM 2572 O O . THR A 1 312 ? 17.862 25.958 -4.261 1.00 89.94 312 THR A O 1
ATOM 2575 N N . GLY A 1 313 ? 18.195 25.817 -2.041 1.00 91.50 313 GLY A N 1
ATOM 2576 C CA . GLY A 1 313 ? 18.135 27.257 -1.790 1.00 91.50 313 GLY A CA 1
ATOM 2577 C C . GLY A 1 313 ? 16.737 27.861 -1.950 1.00 91.50 313 GLY A C 1
ATOM 2578 O O . GLY A 1 313 ? 16.633 29.049 -2.239 1.00 91.50 313 GLY A O 1
ATOM 2579 N N . ARG A 1 314 ? 15.682 27.045 -1.837 1.00 92.88 314 ARG A N 1
ATOM 2580 C CA . ARG A 1 314 ? 14.274 27.463 -1.837 1.00 92.88 314 ARG A CA 1
ATOM 2581 C C . ARG A 1 314 ? 13.693 27.273 -0.444 1.00 92.88 314 ARG A C 1
ATOM 2583 O O . ARG A 1 314 ? 14.007 26.287 0.223 1.00 92.88 314 ARG A O 1
ATOM 2590 N N . SER A 1 315 ? 12.820 28.181 -0.022 1.00 92.75 315 SER A N 1
ATOM 2591 C CA . SER A 1 315 ? 12.044 27.968 1.200 1.00 92.75 315 SER A CA 1
ATOM 2592 C C . SER A 1 315 ? 10.935 26.934 0.967 1.00 92.75 315 SER A C 1
ATOM 2594 O O . SER A 1 315 ? 10.447 26.754 -0.153 1.00 92.75 315 SER A O 1
ATOM 2596 N N . THR A 1 316 ? 10.503 26.255 2.032 1.00 90.94 316 THR A N 1
ATOM 2597 C CA . THR A 1 316 ? 9.358 25.332 1.974 1.00 90.94 316 THR A CA 1
ATOM 2598 C C . THR A 1 316 ? 8.095 26.038 1.478 1.00 90.94 316 THR A C 1
ATOM 2600 O O . THR A 1 316 ? 7.350 25.477 0.676 1.00 90.94 316 THR A O 1
ATOM 2603 N N . GLU A 1 317 ? 7.880 27.287 1.895 1.00 93.06 317 GLU A N 1
ATOM 2604 C CA . GLU A 1 317 ? 6.737 28.101 1.478 1.00 93.06 317 GLU A CA 1
ATOM 2605 C C . GLU A 1 317 ? 6.762 28.401 -0.029 1.00 93.06 317 GLU A C 1
ATOM 2607 O O . GLU A 1 317 ? 5.765 28.168 -0.712 1.00 93.06 317 GLU A O 1
ATOM 2612 N N . GLU A 1 318 ? 7.911 28.818 -0.581 1.00 94.81 318 GLU A N 1
ATOM 2613 C CA . GLU A 1 318 ? 8.079 29.064 -2.024 1.00 94.81 318 GLU A CA 1
ATOM 2614 C C . GLU A 1 318 ? 7.776 27.826 -2.879 1.00 94.81 318 GLU A C 1
ATOM 2616 O O . GLU A 1 318 ? 7.296 27.927 -4.016 1.00 94.81 318 GLU A O 1
ATOM 2621 N N . LEU A 1 319 ? 8.098 26.640 -2.360 1.00 94.25 319 LEU A N 1
ATOM 2622 C CA . LEU A 1 319 ? 7.844 25.383 -3.049 1.00 94.25 319 LEU A CA 1
ATOM 2623 C C . LEU A 1 319 ? 6.374 24.977 -2.939 1.00 94.25 319 LEU A C 1
ATOM 2625 O O . LEU A 1 319 ? 5.751 24.670 -3.957 1.00 94.25 319 LEU A O 1
ATOM 2629 N N . LEU A 1 320 ? 5.816 24.987 -1.727 1.00 94.75 320 LEU A N 1
ATOM 2630 C CA . LEU A 1 320 ? 4.524 24.374 -1.437 1.00 94.75 320 LEU A CA 1
ATOM 2631 C C . LEU A 1 320 ? 3.323 25.287 -1.652 1.00 94.75 320 LEU A C 1
ATOM 2633 O O . LEU A 1 320 ? 2.295 24.801 -2.128 1.00 94.75 320 LEU A O 1
ATOM 2637 N N . LEU A 1 321 ? 3.419 26.582 -1.342 1.00 95.56 321 LEU A N 1
ATOM 2638 C CA . LEU A 1 321 ? 2.263 27.485 -1.323 1.00 95.56 321 LEU A CA 1
ATOM 2639 C C . LEU A 1 321 ? 1.444 27.464 -2.631 1.00 95.56 321 LEU A C 1
ATOM 2641 O O . LEU A 1 321 ? 0.214 27.342 -2.559 1.00 95.56 321 LEU A O 1
ATOM 2645 N N . PRO A 1 322 ? 2.058 27.481 -3.836 1.00 97.00 322 PRO A N 1
ATOM 2646 C CA . PRO A 1 322 ? 1.300 27.379 -5.080 1.00 97.00 322 PRO A CA 1
ATOM 2647 C C . PRO A 1 322 ? 0.498 26.076 -5.183 1.00 97.00 322 PRO A C 1
ATOM 2649 O O . PRO A 1 322 ? -0.653 26.107 -5.617 1.00 97.00 322 PRO A O 1
ATOM 2652 N N . MET A 1 323 ? 1.081 24.945 -4.770 1.00 97.50 323 MET A N 1
ATOM 2653 C CA . MET A 1 323 ? 0.433 23.630 -4.817 1.00 97.50 323 MET A CA 1
ATOM 2654 C C . MET A 1 323 ? -0.673 23.513 -3.771 1.00 97.50 323 MET A C 1
ATOM 2656 O O . MET A 1 323 ? -1.758 23.045 -4.105 1.00 97.50 323 MET A O 1
ATOM 2660 N N . LEU A 1 324 ? -0.445 24.000 -2.546 1.00 96.88 324 LEU A N 1
ATOM 2661 C CA . LEU A 1 324 ? -1.457 24.002 -1.486 1.00 96.88 324 LEU A CA 1
ATOM 2662 C C . LEU A 1 324 ? -2.685 24.826 -1.883 1.00 96.88 324 LEU A C 1
ATOM 2664 O O . LEU A 1 324 ? -3.810 24.379 -1.688 1.00 96.88 324 LEU A O 1
ATOM 2668 N N . SER A 1 325 ? -2.490 25.974 -2.538 1.00 97.12 325 SER A N 1
ATOM 2669 C CA . SER A 1 325 ? -3.593 26.779 -3.075 1.00 97.12 325 SER A CA 1
ATOM 2670 C C . SER A 1 325 ? -4.450 26.009 -4.096 1.00 97.12 325 SER A C 1
ATOM 2672 O O . SER A 1 325 ? -5.681 26.035 -4.011 1.00 97.12 325 SER A O 1
ATOM 2674 N N . ARG A 1 326 ? -3.830 25.272 -5.036 1.00 98.12 326 ARG A N 1
ATOM 2675 C CA . ARG A 1 326 ? -4.576 24.424 -5.992 1.00 98.12 326 ARG A CA 1
ATOM 2676 C C . ARG A 1 326 ? -5.230 23.242 -5.288 1.00 98.12 326 ARG A C 1
ATOM 2678 O O . ARG A 1 326 ? -6.345 22.872 -5.640 1.00 98.12 326 ARG A O 1
ATOM 2685 N N . LEU A 1 327 ? -4.564 22.671 -4.291 1.00 98.25 327 LEU A N 1
ATOM 2686 C CA . LEU A 1 327 ? -5.089 21.557 -3.520 1.00 98.25 327 LEU A CA 1
ATOM 2687 C C . LEU A 1 327 ? -6.353 21.957 -2.751 1.00 98.25 327 LEU A C 1
ATOM 2689 O O . LEU A 1 327 ? -7.351 21.252 -2.852 1.00 98.25 327 LEU A O 1
ATOM 2693 N N . CYS A 1 328 ? -6.360 23.118 -2.086 1.00 98.44 328 CYS A N 1
ATOM 2694 C CA . CYS A 1 328 ? -7.562 23.658 -1.449 1.00 98.44 328 CYS A CA 1
ATOM 2695 C C . CYS A 1 328 ? -8.708 23.805 -2.456 1.00 98.44 328 CYS A C 1
ATOM 2697 O O . CYS A 1 328 ? -9.811 23.340 -2.186 1.00 98.44 328 CYS A O 1
ATOM 2699 N N . PHE A 1 329 ? -8.449 24.380 -3.640 1.00 98.12 329 PHE A N 1
ATOM 2700 C CA . PHE A 1 329 ? -9.459 24.470 -4.702 1.00 98.12 329 PHE A CA 1
ATOM 2701 C C . PHE A 1 329 ? -10.042 23.093 -5.050 1.00 98.12 329 PHE A C 1
ATOM 2703 O O . PHE A 1 329 ? -11.259 22.941 -5.111 1.00 98.12 329 PHE A O 1
ATOM 2710 N N . LEU A 1 330 ? -9.193 22.080 -5.240 1.00 98.44 330 LEU A N 1
ATOM 2711 C CA . LEU A 1 330 ? -9.651 20.730 -5.569 1.00 98.44 330 LEU A CA 1
ATOM 2712 C C . LEU A 1 330 ? -10.476 20.112 -4.432 1.00 98.44 330 LEU A C 1
ATOM 2714 O O . LEU A 1 330 ? -11.489 19.478 -4.708 1.00 98.44 330 LEU A O 1
ATOM 2718 N N . ILE A 1 331 ? -10.097 20.334 -3.172 1.00 98.38 331 ILE A N 1
ATOM 2719 C CA . ILE A 1 331 ? -10.860 19.859 -2.010 1.00 98.38 331 ILE A CA 1
ATOM 2720 C C . ILE A 1 331 ? -12.231 20.536 -1.933 1.00 98.38 331 ILE A C 1
ATOM 2722 O O . ILE A 1 331 ? -13.213 19.868 -1.627 1.00 98.38 331 ILE A O 1
ATOM 2726 N N . PHE A 1 332 ? -12.331 21.830 -2.245 1.00 97.81 332 PHE A N 1
ATOM 2727 C CA . PHE A 1 332 ? -13.617 22.533 -2.257 1.00 97.81 332 PHE A CA 1
ATOM 2728 C C . PHE A 1 332 ? -14.540 22.092 -3.402 1.00 97.81 332 PHE A C 1
ATOM 2730 O O . PHE A 1 332 ? -15.755 22.128 -3.242 1.00 97.81 332 PHE A O 1
ATOM 2737 N N . GLN A 1 333 ? -13.985 21.730 -4.562 1.00 97.94 333 GLN A N 1
ATOM 2738 C CA . GLN A 1 333 ? -14.769 21.480 -5.779 1.00 97.94 333 GLN A CA 1
ATOM 2739 C C . GLN A 1 333 ? -15.113 20.005 -6.014 1.00 97.94 333 GLN A C 1
ATOM 2741 O O . GLN A 1 333 ? -16.094 19.712 -6.694 1.00 97.94 333 GLN A O 1
ATOM 2746 N N . CYS A 1 334 ? -14.317 19.071 -5.491 1.00 98.31 334 CYS A N 1
ATOM 2747 C CA . CYS A 1 334 ? -14.543 17.641 -5.693 1.00 98.31 334 CYS A CA 1
ATOM 2748 C C . CYS A 1 334 ? -15.436 17.051 -4.582 1.00 98.31 334 CYS A C 1
ATOM 2750 O O . CYS A 1 334 ? -15.264 17.409 -3.412 1.00 98.31 334 CYS A O 1
ATOM 2752 N N . PRO A 1 335 ? -16.322 16.083 -4.883 1.00 97.94 335 PRO A N 1
ATOM 2753 C CA . PRO A 1 335 ? -17.065 15.323 -3.878 1.00 97.94 335 PRO A CA 1
ATOM 2754 C C . PRO A 1 335 ? -16.167 14.250 -3.237 1.00 97.94 335 PRO A C 1
ATOM 2756 O O . PRO A 1 335 ? -16.402 13.047 -3.362 1.00 97.94 335 PRO A O 1
ATOM 2759 N N . LEU A 1 336 ? -15.092 14.690 -2.579 1.00 98.50 336 LEU A N 1
ATOM 2760 C CA . LEU A 1 336 ? -14.110 13.804 -1.967 1.00 98.50 336 LEU A CA 1
ATOM 2761 C C . LEU A 1 336 ? -14.753 12.957 -0.876 1.00 98.50 336 LEU A C 1
ATOM 2763 O O . LEU A 1 336 ? -15.430 13.487 -0.010 1.00 98.50 336 LEU A O 1
ATOM 2767 N N . GLU A 1 337 ? -14.486 11.659 -0.890 1.00 98.44 337 GLU A N 1
ATOM 2768 C CA . GLU A 1 337 ? -14.746 10.707 0.188 1.00 98.44 337 GLU A CA 1
ATOM 2769 C C . GLU A 1 337 ? -13.475 10.485 1.029 1.00 98.44 337 GLU A C 1
ATOM 2771 O O . GLU A 1 337 ? -13.563 10.248 2.238 1.00 98.44 337 GLU A O 1
ATOM 2776 N N . SER A 1 338 ? -12.290 10.611 0.413 1.00 98.50 338 SER A N 1
ATOM 2777 C CA . SER A 1 338 ? -10.991 10.441 1.071 1.00 98.50 338 SER A CA 1
ATOM 2778 C C . SER A 1 338 ? -9.947 11.485 0.655 1.00 98.50 338 SER A C 1
ATOM 2780 O O . SER A 1 338 ? -9.859 11.895 -0.504 1.00 98.50 338 SER A O 1
ATOM 2782 N N . PHE A 1 339 ? -9.125 11.908 1.614 1.00 98.50 339 PHE A N 1
ATOM 2783 C CA . PHE A 1 339 ? -7.989 12.796 1.385 1.00 98.50 339 PHE A CA 1
ATOM 2784 C C . PHE A 1 339 ? -6.767 12.300 2.159 1.00 98.50 339 PHE A C 1
ATOM 2786 O O . PHE A 1 339 ? -6.817 12.142 3.379 1.00 98.50 339 PHE A O 1
ATOM 2793 N N . ASN A 1 340 ? -5.671 12.051 1.446 1.00 98.19 340 ASN A N 1
ATOM 2794 C CA . ASN A 1 340 ? -4.391 11.656 2.014 1.00 98.19 340 ASN A CA 1
ATOM 2795 C C . ASN A 1 340 ? -3.347 12.740 1.743 1.00 98.19 340 ASN A C 1
ATOM 2797 O O . ASN A 1 340 ? -3.051 13.062 0.594 1.00 98.19 340 ASN A O 1
ATOM 2801 N N . PHE A 1 341 ? -2.783 13.295 2.804 1.00 97.00 341 PHE A N 1
ATOM 2802 C CA . PHE A 1 341 ? -1.831 14.387 2.757 1.00 97.00 341 PHE A CA 1
ATOM 2803 C C . PHE A 1 341 ? -0.549 13.994 3.478 1.00 97.00 341 PHE A C 1
ATOM 2805 O O . PHE A 1 341 ? -0.529 13.838 4.696 1.00 97.00 341 PHE A O 1
ATOM 2812 N N . SER A 1 342 ? 0.539 13.873 2.730 1.00 94.69 342 SER A N 1
ATOM 2813 C CA . SER A 1 342 ? 1.877 13.630 3.253 1.00 94.69 342 SER A CA 1
ATOM 2814 C C . SER A 1 342 ? 2.781 14.770 2.817 1.00 94.69 342 SER A C 1
ATOM 2816 O O . SER A 1 342 ? 3.100 14.869 1.639 1.00 94.69 342 SER A O 1
ATOM 2818 N N . SER A 1 343 ? 3.182 15.633 3.744 1.00 92.88 343 SER A N 1
ATOM 2819 C CA . SER A 1 343 ? 4.023 16.800 3.457 1.00 92.88 343 SER A CA 1
ATOM 2820 C C . SER A 1 343 ? 4.775 17.247 4.712 1.00 92.88 343 SER A C 1
ATOM 2822 O O . SER A 1 343 ? 4.726 16.576 5.742 1.00 92.88 343 SER A O 1
ATOM 2824 N N . HIS A 1 344 ? 5.489 18.367 4.641 1.00 89.69 344 HIS A N 1
ATOM 2825 C CA . HIS A 1 344 ? 6.158 18.964 5.794 1.00 89.69 344 HIS A CA 1
ATOM 2826 C C . HIS A 1 344 ? 5.160 19.517 6.813 1.00 89.69 344 HIS A C 1
ATOM 2828 O O . HIS A 1 344 ? 5.188 19.109 7.972 1.00 89.69 344 HIS A O 1
ATOM 2834 N N . ASP A 1 345 ? 4.230 20.370 6.372 1.00 90.25 345 ASP A N 1
ATOM 2835 C CA . ASP A 1 345 ? 3.286 21.058 7.254 1.00 90.25 345 ASP A CA 1
ATOM 2836 C C . ASP A 1 345 ? 1.837 20.949 6.755 1.00 90.25 345 ASP A C 1
ATOM 2838 O O . ASP A 1 345 ? 1.556 21.047 5.558 1.00 90.25 345 ASP A O 1
ATOM 2842 N N . PHE A 1 346 ? 0.912 20.760 7.694 1.00 93.06 346 PHE A N 1
ATOM 2843 C CA . PHE A 1 346 ? -0.532 20.838 7.500 1.00 93.06 346 PHE A CA 1
ATOM 2844 C C . PHE A 1 346 ? -1.050 22.083 8.234 1.00 93.06 346 PHE A C 1
ATOM 2846 O O . PHE A 1 346 ? -0.860 22.234 9.442 1.00 93.06 346 PHE A O 1
ATOM 2853 N N . ILE A 1 347 ? -1.648 22.998 7.473 1.00 93.62 347 ILE A N 1
ATOM 2854 C CA . ILE A 1 347 ? -1.957 24.381 7.874 1.00 93.62 347 ILE A CA 1
ATOM 2855 C C . ILE A 1 347 ? -3.471 24.638 7.900 1.00 93.62 347 ILE A C 1
ATOM 2857 O O . ILE A 1 347 ? -4.240 23.877 7.304 1.00 93.62 347 ILE A O 1
ATOM 2861 N N . GLY A 1 348 ? -3.908 25.725 8.541 1.00 95.12 348 GLY A N 1
ATOM 2862 C CA . GLY A 1 348 ? -5.325 26.004 8.791 1.00 95.12 348 GLY A CA 1
ATOM 2863 C C . GLY A 1 348 ? -6.163 26.137 7.523 1.00 95.12 348 GLY A C 1
ATOM 2864 O O . GLY A 1 348 ? -7.270 25.615 7.467 1.0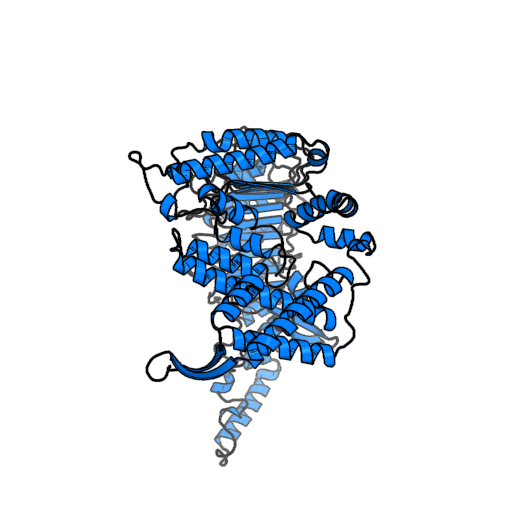0 95.12 348 GLY A O 1
ATOM 2865 N N . ILE A 1 349 ? -5.615 26.713 6.447 1.00 95.88 349 ILE A N 1
ATOM 2866 C CA . ILE A 1 349 ? -6.342 26.834 5.168 1.00 95.88 349 ILE A CA 1
ATOM 2867 C C . ILE A 1 349 ? -6.670 25.471 4.530 1.00 95.88 349 ILE A C 1
ATOM 2869 O O . ILE A 1 349 ? -7.702 25.327 3.874 1.00 95.88 349 ILE A O 1
ATOM 2873 N N . LEU A 1 350 ? -5.822 24.451 4.727 1.00 96.94 350 LEU A N 1
ATOM 2874 C CA . LEU A 1 350 ? -6.124 23.084 4.284 1.00 96.94 350 LEU A CA 1
ATOM 2875 C C . LEU A 1 350 ? -7.211 22.470 5.159 1.00 96.94 350 LEU A C 1
ATOM 2877 O O . LEU A 1 350 ? -8.112 21.814 4.639 1.00 96.94 350 LEU A O 1
ATOM 2881 N N . TRP A 1 351 ? -7.149 22.703 6.472 1.00 97.50 351 TRP A N 1
ATOM 2882 C CA . TRP A 1 351 ? -8.196 22.273 7.392 1.00 97.50 351 TRP A CA 1
ATOM 2883 C C . TRP A 1 351 ? -9.551 22.906 7.052 1.00 97.50 351 TRP A C 1
ATOM 2885 O O . TRP A 1 351 ? -10.562 22.206 7.010 1.00 97.50 351 TRP A O 1
ATOM 2895 N N . ASP A 1 352 ? -9.574 24.199 6.724 1.00 97.62 352 ASP A N 1
ATOM 2896 C CA . ASP A 1 352 ? -10.772 24.907 6.274 1.00 97.62 352 ASP A CA 1
ATOM 2897 C C . ASP A 1 352 ? -11.371 24.286 5.010 1.00 97.62 352 ASP A C 1
ATOM 2899 O O . ASP A 1 352 ? -12.593 24.139 4.918 1.00 97.62 352 ASP A O 1
ATOM 2903 N N . ALA A 1 353 ? -10.533 23.866 4.060 1.00 98.25 353 ALA A N 1
ATOM 2904 C CA . ALA A 1 353 ? -10.991 23.140 2.880 1.00 98.25 353 ALA A CA 1
ATOM 2905 C C . ALA A 1 353 ? -11.567 21.763 3.247 1.00 98.25 353 ALA A C 1
ATOM 2907 O O . ALA A 1 353 ? -12.677 21.427 2.833 1.00 98.25 353 ALA A O 1
ATOM 2908 N N . VAL A 1 354 ? -10.853 20.998 4.079 1.00 98.19 354 VAL A N 1
ATOM 2909 C CA . VAL A 1 354 ? -11.261 19.669 4.565 1.00 98.19 354 VAL A CA 1
ATOM 2910 C C . VAL A 1 354 ? -12.617 19.722 5.266 1.00 98.19 354 VAL A C 1
ATOM 2912 O O . VAL A 1 354 ? -13.525 18.983 4.892 1.00 98.19 354 VAL A O 1
ATOM 2915 N N . ARG A 1 355 ? -12.796 20.615 6.248 1.00 97.69 355 ARG A N 1
ATOM 2916 C CA . ARG A 1 355 ? -14.052 20.714 7.012 1.00 97.69 355 ARG A CA 1
ATOM 2917 C C . ARG A 1 355 ? -15.225 21.212 6.170 1.00 97.69 355 ARG A C 1
ATOM 2919 O O . ARG A 1 355 ? -16.372 20.930 6.500 1.00 97.69 355 ARG A O 1
ATOM 2926 N N . SER A 1 356 ? -14.946 21.989 5.122 1.00 98.19 356 SER A N 1
ATOM 2927 C CA . SER A 1 356 ? -15.976 22.528 4.231 1.00 98.19 356 SER A CA 1
ATOM 2928 C C . SER A 1 356 ? -16.445 21.505 3.203 1.00 98.19 356 SER A C 1
ATOM 2930 O O . SER A 1 356 ? -17.456 21.738 2.547 1.00 98.19 356 SER A O 1
ATOM 2932 N N . ASN A 1 357 ? -15.741 20.378 3.062 1.00 98.38 357 ASN A N 1
ATOM 2933 C CA . ASN A 1 357 ? -16.150 19.289 2.195 1.00 98.38 357 ASN A CA 1
ATOM 2934 C C . ASN A 1 357 ? -17.134 18.352 2.938 1.00 98.38 357 ASN A C 1
ATOM 2936 O O . ASN A 1 357 ? -16.733 17.627 3.857 1.00 98.38 357 ASN A O 1
ATOM 2940 N N . PRO A 1 358 ? -18.430 18.334 2.565 1.00 97.94 358 PRO A N 1
ATOM 2941 C CA . PRO A 1 358 ? -19.442 17.563 3.285 1.00 97.94 358 PRO A CA 1
ATOM 2942 C C . PRO A 1 358 ? -19.383 16.058 2.991 1.00 97.94 358 PRO A C 1
ATOM 2944 O O . PRO A 1 358 ? -19.905 15.263 3.776 1.00 97.94 358 PRO A O 1
ATOM 2947 N N . THR A 1 359 ? -18.776 15.653 1.871 1.00 98.31 359 THR A N 1
ATOM 2948 C CA . THR A 1 359 ? -18.649 14.244 1.479 1.00 98.31 359 THR A CA 1
ATOM 2949 C C . THR A 1 359 ? -17.403 13.592 2.070 1.00 98.31 359 THR A C 1
ATOM 2951 O O . THR A 1 359 ? -17.350 12.365 2.140 1.00 98.31 359 THR A O 1
ATOM 2954 N N . LEU A 1 360 ? -16.428 14.386 2.531 1.00 98.62 360 LEU A N 1
ATOM 2955 C CA . LEU A 1 360 ? -15.143 13.886 3.006 1.00 98.62 360 LEU A CA 1
ATOM 2956 C C . LEU A 1 360 ? -15.317 13.116 4.313 1.00 98.62 360 LEU A C 1
ATOM 2958 O O . LEU A 1 360 ? -15.651 13.684 5.351 1.00 98.62 360 LEU A O 1
ATOM 2962 N N . ARG A 1 361 ? -15.092 11.799 4.256 1.00 98.50 361 ARG A N 1
ATOM 2963 C CA . ARG A 1 361 ? -15.236 10.888 5.401 1.00 98.50 361 ARG A CA 1
ATOM 2964 C C . ARG A 1 361 ? -13.900 10.464 5.983 1.00 98.50 361 ARG A C 1
ATOM 2966 O O . ARG A 1 361 ? -13.826 10.242 7.190 1.00 98.50 361 ARG A O 1
ATOM 2973 N N . THR A 1 362 ? -12.874 10.344 5.146 1.00 98.62 362 THR A N 1
ATOM 2974 C CA . THR A 1 362 ? -11.568 9.809 5.538 1.00 98.62 362 THR A CA 1
ATOM 2975 C C . THR A 1 362 ? -10.473 10.841 5.328 1.00 98.62 362 THR A C 1
ATOM 2977 O O . THR A 1 362 ? -10.260 11.306 4.210 1.00 98.62 362 THR A O 1
ATOM 2980 N N . LEU A 1 363 ? -9.739 11.149 6.393 1.00 98.50 363 LEU A N 1
ATOM 2981 C CA . LEU A 1 363 ? -8.594 12.050 6.366 1.00 98.50 363 LEU A CA 1
ATOM 2982 C C . LEU A 1 363 ? -7.344 11.326 6.861 1.00 98.50 363 LEU A C 1
ATOM 2984 O O . LEU A 1 363 ? -7.326 10.803 7.972 1.00 98.50 363 LEU A O 1
ATOM 2988 N N . SER A 1 364 ? -6.295 11.324 6.045 1.00 97.94 364 SER A N 1
ATOM 2989 C CA . SER A 1 364 ? -4.971 10.815 6.395 1.00 97.94 364 SER A CA 1
ATOM 2990 C C . SER A 1 364 ? -3.952 11.943 6.325 1.00 97.94 364 SER A C 1
ATOM 2992 O O . SER A 1 364 ? -3.809 12.572 5.281 1.00 97.94 364 SER A O 1
ATOM 2994 N N . ILE A 1 365 ? -3.258 12.215 7.428 1.00 95.75 365 ILE A N 1
ATOM 2995 C CA . ILE A 1 365 ? -2.269 13.288 7.546 1.00 95.75 365 ILE A CA 1
ATOM 2996 C C . ILE A 1 365 ? -0.947 12.696 8.015 1.00 95.75 365 ILE A C 1
ATOM 2998 O O . ILE A 1 365 ? -0.851 12.137 9.105 1.00 95.75 365 ILE A O 1
ATOM 3002 N N . ARG A 1 366 ? 0.100 12.910 7.226 1.00 93.31 366 ARG A N 1
ATOM 3003 C CA . ARG A 1 366 ? 1.498 12.685 7.579 1.00 93.31 366 ARG A CA 1
ATOM 3004 C C . ARG A 1 366 ? 2.256 14.001 7.408 1.00 93.31 366 ARG A C 1
ATOM 3006 O O . ARG A 1 366 ? 2.862 14.239 6.369 1.00 93.31 366 ARG A O 1
ATOM 3013 N N . ALA A 1 367 ? 2.189 14.861 8.417 1.00 91.12 367 ALA A N 1
ATOM 3014 C CA . ALA A 1 367 ? 2.799 16.190 8.410 1.00 91.12 367 ALA A CA 1
ATOM 3015 C C . ALA A 1 367 ? 3.031 16.695 9.843 1.00 91.12 367 ALA A C 1
ATOM 3017 O O . ALA A 1 367 ? 2.696 16.011 10.812 1.00 91.12 367 ALA A O 1
ATOM 3018 N N . ARG A 1 368 ? 3.595 17.894 9.990 1.00 88.38 368 ARG A N 1
ATOM 3019 C CA . ARG A 1 368 ? 3.619 18.658 11.245 1.00 88.38 368 ARG A CA 1
ATOM 3020 C C . ARG A 1 368 ? 2.488 19.688 11.243 1.00 88.38 368 ARG A C 1
ATOM 3022 O O . ARG A 1 368 ? 1.997 20.064 10.184 1.00 88.38 368 ARG A O 1
ATOM 3029 N N . LEU A 1 369 ? 2.081 20.155 12.420 1.00 88.44 369 LEU A N 1
ATOM 3030 C CA . LEU A 1 369 ? 1.136 21.268 12.545 1.00 88.44 369 LEU A CA 1
ATOM 3031 C C . LEU A 1 369 ? 1.890 22.521 12.981 1.00 88.44 369 LEU A C 1
ATOM 3033 O O . LEU A 1 369 ? 2.435 22.548 14.086 1.00 88.44 369 LEU A O 1
ATOM 3037 N N . GLN A 1 370 ? 1.938 23.539 12.119 1.00 82.38 370 GLN A N 1
ATOM 3038 C CA . GLN A 1 370 ? 2.555 24.827 12.462 1.00 82.38 370 GLN A CA 1
ATOM 3039 C C . GLN A 1 370 ? 1.630 25.695 13.317 1.00 82.38 370 GLN A C 1
ATOM 3041 O O . GLN A 1 370 ? 2.062 26.308 14.295 1.00 82.38 370 GLN A O 1
ATOM 3046 N N . GLU A 1 371 ? 0.354 25.740 12.948 1.00 87.62 371 GLU A N 1
ATOM 3047 C CA . GLU A 1 371 ? -0.660 26.532 13.633 1.00 87.62 371 GLU A CA 1
ATOM 3048 C C . GLU A 1 371 ? -1.181 25.818 14.880 1.00 87.62 371 GLU A C 1
ATOM 3050 O O . GLU A 1 371 ? -0.907 24.638 15.116 1.00 87.62 371 GLU A O 1
ATOM 3055 N N . ASP A 1 372 ? -1.904 26.565 15.706 1.00 88.50 372 ASP A N 1
ATOM 3056 C CA . ASP A 1 372 ? -2.597 26.022 16.861 1.00 88.50 372 ASP A CA 1
ATOM 3057 C C . ASP A 1 372 ? -4.027 25.585 16.474 1.00 88.50 372 ASP A C 1
ATOM 3059 O O . ASP A 1 372 ? -4.849 26.454 16.155 1.00 88.50 372 ASP A O 1
ATOM 3063 N N . PRO A 1 373 ? -4.362 24.277 16.513 1.00 89.25 373 PRO A N 1
ATOM 3064 C CA . PRO A 1 373 ? -5.686 23.788 16.126 1.00 89.25 373 PRO A CA 1
ATOM 3065 C C . PRO A 1 373 ? -6.828 24.269 17.025 1.00 89.25 373 PRO A C 1
ATOM 3067 O O . PRO A 1 373 ? -7.987 24.121 16.653 1.00 89.25 373 PRO A O 1
ATOM 3070 N N . HIS A 1 374 ? -6.544 24.866 18.187 1.00 87.31 374 HIS A N 1
ATOM 3071 C CA . HIS A 1 374 ? -7.582 25.373 19.092 1.00 87.31 374 HIS A CA 1
ATOM 3072 C C . HIS A 1 374 ? -8.480 26.447 18.451 1.00 87.31 374 HIS A C 1
ATOM 3074 O O . HIS A 1 374 ? -9.626 26.606 18.867 1.00 87.31 374 HIS A O 1
ATOM 3080 N N . ASN A 1 375 ? -7.989 27.154 17.426 1.00 89.69 375 ASN A N 1
ATOM 3081 C CA . ASN A 1 375 ? -8.769 28.145 16.676 1.00 89.69 375 ASN A CA 1
ATOM 3082 C C . ASN A 1 375 ? -9.495 27.557 15.457 1.00 89.69 375 ASN A C 1
ATOM 3084 O O . ASN A 1 375 ? -10.203 28.275 14.751 1.00 89.69 375 ASN A O 1
ATOM 3088 N N . TRP A 1 376 ? -9.296 26.274 15.161 1.00 94.75 376 TRP A N 1
ATOM 3089 C CA . TRP A 1 376 ? -9.898 25.636 14.003 1.00 94.75 376 TRP A CA 1
ATOM 3090 C C . TRP A 1 376 ? -11.340 25.219 14.291 1.00 94.75 376 TRP A C 1
ATOM 3092 O O . TRP A 1 376 ? -11.697 24.787 15.386 1.00 94.75 376 TRP A O 1
ATOM 3102 N N . MET A 1 377 ? -12.189 25.317 13.270 1.00 96.56 377 MET A N 1
ATOM 3103 C CA . MET A 1 377 ? -13.588 24.912 13.380 1.00 96.56 377 MET A CA 1
ATOM 3104 C C . MET A 1 377 ? -13.739 23.384 13.261 1.00 96.56 377 MET A C 1
ATOM 3106 O O . MET A 1 377 ? -12.967 22.756 12.530 1.00 96.56 377 MET A O 1
ATOM 3110 N N . PRO A 1 378 ? -14.751 22.770 13.905 1.00 97.06 378 PRO A N 1
ATOM 3111 C CA . PRO A 1 378 ? -14.996 21.333 13.801 1.00 97.06 378 PRO A CA 1
ATOM 3112 C C . PRO A 1 378 ? -15.293 20.852 12.371 1.00 97.06 378 PRO A C 1
ATOM 3114 O O . PRO A 1 378 ? -15.913 21.560 11.577 1.00 97.06 378 PRO A O 1
ATOM 3117 N N . ALA A 1 379 ? -14.918 19.606 12.078 1.00 97.44 379 ALA A N 1
ATOM 3118 C CA . ALA A 1 379 ? -15.163 18.890 10.828 1.00 97.44 379 ALA A CA 1
ATOM 3119 C C . ALA A 1 379 ? -16.093 17.681 11.078 1.00 97.44 379 ALA A C 1
ATOM 3121 O O . ALA A 1 379 ? -15.628 16.553 11.253 1.00 97.44 379 ALA A O 1
ATOM 3122 N N . PRO A 1 380 ? -17.425 17.879 11.126 1.00 97.38 380 PRO A N 1
ATOM 3123 C CA . PRO A 1 380 ? -18.374 16.817 11.469 1.00 97.38 380 PRO A CA 1
ATOM 3124 C C . PRO A 1 380 ? -18.565 15.767 10.363 1.00 97.38 380 PRO A C 1
ATOM 3126 O O . PRO A 1 380 ? -19.141 14.713 10.629 1.00 97.38 380 PRO A O 1
ATOM 3129 N N . SER A 1 381 ? -18.131 16.031 9.127 1.00 98.00 381 SER A N 1
ATOM 3130 C CA . SER A 1 381 ? -18.206 15.066 8.021 1.00 98.00 381 SER A CA 1
ATOM 3131 C C . SER A 1 381 ? -17.235 13.894 8.199 1.00 98.00 381 SER A C 1
ATOM 3133 O O . SER A 1 381 ? -17.559 12.781 7.769 1.00 98.00 381 SER A O 1
ATOM 3135 N N . LEU A 1 382 ? -16.107 14.124 8.884 1.00 98.38 382 LEU A N 1
ATOM 3136 C CA . LEU A 1 382 ? -15.043 13.147 9.097 1.00 98.38 382 LEU A CA 1
ATOM 3137 C C . LEU A 1 382 ? -15.468 12.027 10.051 1.00 98.38 382 LEU A C 1
ATOM 3139 O O . LEU A 1 382 ? -15.930 12.259 11.169 1.00 98.38 382 LEU A O 1
ATOM 3143 N N . VAL A 1 383 ? -15.253 10.796 9.593 1.00 98.38 383 VAL A N 1
ATOM 3144 C CA . VAL A 1 383 ? -15.572 9.548 10.299 1.00 98.38 383 VAL A CA 1
ATOM 3145 C C . VAL A 1 383 ? -14.308 8.720 10.542 1.00 98.38 383 VAL A C 1
ATOM 3147 O O . VAL A 1 383 ? -14.231 8.022 11.554 1.00 98.38 383 VAL A O 1
ATOM 3150 N N . ASN A 1 384 ? -13.303 8.836 9.669 1.00 98.44 384 ASN A N 1
ATOM 3151 C CA . ASN A 1 384 ? -12.033 8.123 9.767 1.00 98.44 384 ASN A CA 1
ATOM 3152 C C . ASN A 1 384 ? -10.868 9.117 9.758 1.00 98.44 384 ASN A C 1
ATOM 3154 O O . ASN A 1 384 ? -10.758 9.941 8.846 1.00 98.44 384 ASN A O 1
ATOM 3158 N N . LEU A 1 385 ? -9.983 9.020 10.748 1.00 98.12 385 LEU A N 1
ATOM 3159 C CA . LEU A 1 385 ? -8.841 9.914 10.911 1.00 98.12 385 LEU A CA 1
ATOM 3160 C C . LEU A 1 385 ? -7.562 9.110 11.127 1.00 98.12 385 LEU A C 1
ATOM 3162 O O . LEU A 1 385 ? -7.458 8.318 12.062 1.00 98.12 385 LEU A O 1
ATOM 3166 N N . HIS A 1 386 ? -6.600 9.309 10.233 1.00 97.88 386 HIS A N 1
ATOM 3167 C CA . HIS A 1 386 ? -5.301 8.655 10.242 1.00 97.88 386 HIS A CA 1
ATOM 3168 C C . HIS A 1 386 ? -4.235 9.739 10.422 1.00 97.88 386 HIS A C 1
ATOM 3170 O O . HIS A 1 386 ? -4.073 10.606 9.569 1.00 97.88 386 HIS A O 1
ATOM 3176 N N . LEU A 1 387 ? -3.522 9.720 11.540 1.00 95.56 387 LEU A N 1
ATOM 3177 C CA . LEU A 1 387 ? -2.530 10.726 11.905 1.00 95.56 387 LEU A CA 1
ATOM 3178 C C . LEU A 1 387 ? -1.165 10.061 12.031 1.00 95.56 387 LEU A C 1
ATOM 3180 O O . LEU A 1 387 ? -0.985 9.150 12.835 1.00 95.56 387 LEU A O 1
ATOM 3184 N N . GLN A 1 388 ? -0.188 10.542 11.273 1.00 93.00 388 GLN A N 1
ATOM 3185 C CA . GLN A 1 388 ? 1.193 10.095 11.351 1.00 93.00 388 GLN A CA 1
ATOM 3186 C C . GLN A 1 388 ? 2.109 11.270 11.698 1.00 93.00 388 GLN A C 1
ATOM 3188 O O . GLN A 1 388 ? 2.409 12.128 10.867 1.00 93.00 388 GLN A O 1
ATOM 3193 N N . LEU A 1 389 ? 2.564 11.301 12.947 1.00 84.00 389 LEU A N 1
ATOM 3194 C CA . LEU A 1 389 ? 3.343 12.399 13.500 1.00 84.00 389 LEU A CA 1
ATOM 3195 C C . LEU A 1 389 ? 4.816 12.326 13.064 1.00 84.00 389 LEU A C 1
ATOM 3197 O O . LEU A 1 389 ? 5.488 11.318 13.306 1.00 84.00 389 LEU A O 1
ATOM 3201 N N . GLN A 1 390 ? 5.322 13.412 12.468 1.00 76.50 390 GLN A N 1
ATOM 3202 C CA . GLN A 1 390 ? 6.738 13.604 12.132 1.00 76.50 390 GLN A CA 1
ATOM 3203 C C . GLN A 1 390 ? 7.442 14.522 13.155 1.00 76.50 390 GLN A C 1
ATOM 3205 O O . GLN A 1 390 ? 6.840 15.465 13.658 1.00 76.50 390 GLN A O 1
ATOM 3210 N N . ASN A 1 391 ? 8.710 14.208 13.454 1.00 63.34 391 ASN A N 1
ATOM 3211 C CA . ASN A 1 391 ? 9.682 14.911 14.313 1.00 63.34 391 ASN A CA 1
ATOM 3212 C C . ASN A 1 391 ? 9.285 16.310 14.869 1.00 63.34 391 ASN A C 1
ATOM 3214 O O . ASN A 1 391 ? 9.278 17.286 14.127 1.00 63.34 391 ASN A O 1
ATOM 3218 N N . GLY A 1 392 ? 9.165 16.452 16.199 1.00 56.62 392 GLY A N 1
ATOM 3219 C CA . GLY A 1 392 ? 9.805 17.573 16.918 1.00 56.62 392 GLY A CA 1
ATOM 3220 C C . GLY A 1 392 ? 8.925 18.535 17.722 1.00 56.62 392 GLY A C 1
ATOM 3221 O O . GLY A 1 392 ? 9.457 19.206 18.599 1.00 56.62 392 GLY A O 1
ATOM 3222 N N . LEU A 1 393 ? 7.608 18.587 17.511 1.00 56.84 393 LEU A N 1
ATOM 3223 C CA . LEU A 1 393 ? 6.683 19.451 18.282 1.00 56.84 393 LEU A CA 1
ATOM 3224 C C . LEU A 1 393 ? 5.311 18.782 18.513 1.00 56.84 393 LEU A C 1
ATOM 3226 O O . LEU A 1 393 ? 4.295 19.443 18.733 1.00 56.84 393 LEU A O 1
ATOM 3230 N N . GLY A 1 394 ? 5.271 17.450 18.448 1.00 54.56 394 GLY A N 1
ATOM 3231 C CA . GLY A 1 394 ? 4.086 16.643 18.170 1.00 54.56 394 GLY A CA 1
ATOM 3232 C C . GLY A 1 394 ? 2.975 16.523 19.214 1.00 54.56 394 GLY A C 1
ATOM 3233 O O . GLY A 1 394 ? 2.217 15.557 19.165 1.00 54.56 394 GLY A O 1
ATOM 3234 N N . LEU A 1 395 ? 2.829 17.485 20.127 1.00 61.81 395 LEU A N 1
ATOM 3235 C CA . LEU A 1 395 ? 1.628 17.564 20.965 1.00 61.81 395 LEU A CA 1
ATOM 3236 C C . LEU A 1 395 ? 0.411 18.039 20.161 1.00 61.81 395 LEU A C 1
ATOM 3238 O O . LEU A 1 395 ? -0.674 17.501 20.347 1.00 61.81 395 LEU A O 1
ATOM 3242 N N . ARG A 1 396 ? 0.601 18.965 19.213 1.00 79.75 396 ARG A N 1
ATOM 3243 C CA . ARG A 1 396 ? -0.518 19.636 18.528 1.00 79.75 396 ARG A CA 1
ATOM 3244 C C . ARG A 1 396 ? -1.339 18.729 17.612 1.00 79.75 396 ARG A C 1
ATOM 3246 O O . ARG A 1 396 ? -2.512 18.990 17.394 1.00 79.75 396 ARG A O 1
ATOM 3253 N N . MET A 1 397 ? -0.761 17.644 17.085 1.00 86.81 397 MET A N 1
ATOM 3254 C CA . MET A 1 397 ? -1.484 16.735 16.176 1.00 86.81 397 MET A CA 1
ATOM 3255 C C . MET A 1 397 ? -2.698 16.078 16.846 1.00 86.81 397 MET A C 1
ATOM 3257 O O . MET A 1 397 ? -3.720 15.838 16.208 1.00 86.81 397 MET A O 1
ATOM 3261 N N . TRP A 1 398 ? -2.603 15.829 18.150 1.00 91.69 398 TRP A N 1
ATOM 3262 C CA . TRP A 1 398 ? -3.707 15.301 18.941 1.00 91.69 398 TRP A CA 1
ATOM 3263 C C . TRP A 1 398 ? -4.883 16.275 19.047 1.00 91.69 398 TRP A C 1
ATOM 3265 O O . TRP A 1 398 ? -6.017 15.825 19.191 1.00 91.69 398 TRP A O 1
ATOM 3275 N N . ASP A 1 399 ? -4.640 17.581 18.925 1.00 91.94 399 ASP A N 1
ATOM 3276 C CA . ASP A 1 399 ? -5.674 18.609 19.062 1.00 91.94 399 ASP A CA 1
ATOM 3277 C C . ASP A 1 399 ? -6.608 18.672 17.839 1.00 91.94 399 ASP A C 1
ATOM 3279 O O . ASP A 1 399 ? -7.683 19.261 17.919 1.00 91.94 399 ASP A O 1
ATOM 3283 N N . ILE A 1 400 ? -6.280 17.978 16.739 1.00 93.69 400 ILE A N 1
ATOM 3284 C CA . ILE A 1 400 ? -7.211 17.754 15.617 1.00 93.69 400 ILE A CA 1
ATOM 3285 C C . ILE A 1 400 ? -8.336 16.786 16.004 1.00 93.69 400 ILE A C 1
ATOM 3287 O O . ILE A 1 400 ? -9.461 16.902 15.519 1.00 93.69 400 ILE A O 1
ATOM 3291 N N . ILE A 1 401 ? -8.058 15.811 16.873 1.00 95.56 401 ILE A N 1
ATOM 3292 C CA . ILE A 1 401 ? -8.997 14.721 17.169 1.00 95.56 401 ILE A CA 1
ATOM 3293 C C . ILE A 1 401 ? -10.315 15.251 17.766 1.00 95.56 401 ILE A C 1
ATOM 3295 O O . ILE A 1 401 ? -11.372 14.883 17.248 1.00 95.56 401 ILE A O 1
ATOM 3299 N N . PRO A 1 402 ? -10.311 16.160 18.766 1.00 94.75 402 PRO A N 1
ATOM 3300 C CA . PRO A 1 402 ? -11.539 16.769 19.282 1.00 94.75 402 PRO A CA 1
ATOM 3301 C C . PRO A 1 402 ? -12.346 17.579 18.254 1.00 94.75 402 PRO A C 1
ATOM 3303 O O . PRO A 1 402 ? -13.535 17.813 18.477 1.00 94.75 402 PRO A O 1
ATOM 3306 N N . LEU A 1 403 ? -11.735 18.001 17.139 1.00 95.50 403 LEU A N 1
ATOM 3307 C CA . LEU A 1 403 ? -12.421 18.718 16.059 1.00 95.50 403 LEU A CA 1
ATOM 3308 C C . LEU A 1 403 ? -13.267 17.786 15.178 1.00 95.50 403 LEU A C 1
ATOM 3310 O O . LEU A 1 403 ? -14.022 18.270 14.340 1.00 95.50 403 LEU A O 1
ATOM 3314 N N . CYS A 1 404 ? -13.178 16.467 15.361 1.00 96.94 404 CYS A N 1
ATOM 3315 C CA . CYS A 1 404 ? -13.908 15.460 14.590 1.00 96.94 404 CYS A CA 1
ATOM 3316 C C . CYS A 1 404 ? -14.984 14.785 15.469 1.00 96.94 404 CYS A C 1
ATOM 3318 O O . CYS A 1 404 ? -14.786 13.662 15.931 1.00 96.94 404 CYS A O 1
ATOM 3320 N N . PRO A 1 405 ? -16.138 15.425 15.740 1.00 96.06 405 PRO A N 1
ATOM 3321 C CA . PRO A 1 405 ? -17.107 14.914 16.720 1.00 96.06 405 PRO A CA 1
ATOM 3322 C C . PRO A 1 405 ? -17.735 13.559 16.337 1.00 96.06 405 PRO A C 1
ATOM 3324 O O . PRO A 1 405 ? -18.108 12.776 17.210 1.00 96.06 405 PRO A O 1
ATOM 3327 N N . ASN A 1 406 ? -17.818 13.254 15.039 1.00 97.12 406 ASN A N 1
ATOM 3328 C CA . ASN A 1 406 ? -18.423 12.026 14.509 1.00 97.12 406 ASN A CA 1
ATOM 3329 C C . ASN A 1 406 ? -17.400 10.916 14.215 1.00 97.12 406 ASN A C 1
ATOM 3331 O O . ASN A 1 406 ? -17.699 9.971 13.479 1.00 97.12 406 ASN A O 1
ATOM 3335 N N . LEU A 1 407 ? -16.193 11.030 14.773 1.00 97.94 407 LEU A N 1
ATOM 3336 C CA . LEU A 1 407 ? -15.106 10.101 14.511 1.00 97.94 407 LEU A CA 1
ATOM 3337 C C . LEU A 1 407 ? -15.442 8.687 15.003 1.00 97.94 407 LEU A C 1
ATOM 3339 O O . LEU A 1 407 ? -15.733 8.476 16.176 1.00 97.94 407 LEU A O 1
ATOM 3343 N N . ARG A 1 408 ? -15.364 7.702 14.105 1.00 98.12 408 ARG A N 1
ATOM 3344 C CA . ARG A 1 408 ? -15.562 6.277 14.414 1.00 98.12 408 ARG A CA 1
ATOM 3345 C C . ARG A 1 408 ? -14.271 5.479 14.355 1.00 98.12 408 ARG A C 1
ATOM 3347 O O . ARG A 1 408 ? -14.165 4.493 15.084 1.00 98.12 408 ARG A O 1
ATOM 3354 N N . TYR A 1 409 ? -13.326 5.890 13.514 1.00 98.44 409 TYR A N 1
ATOM 3355 C CA . TYR A 1 409 ? -12.043 5.223 13.328 1.00 98.44 409 TYR A CA 1
ATOM 3356 C C . TYR A 1 409 ? -10.898 6.209 13.550 1.00 98.44 409 TYR A C 1
ATOM 3358 O O . TYR A 1 409 ? -10.780 7.202 12.832 1.00 98.44 409 TYR A O 1
ATOM 3366 N N . LEU A 1 410 ? -10.044 5.919 14.528 1.00 97.94 410 LEU A N 1
ATOM 3367 C CA . LEU A 1 410 ? -8.831 6.677 14.803 1.00 97.94 410 LEU A CA 1
ATOM 3368 C C . LEU A 1 410 ? -7.615 5.768 14.653 1.00 97.94 410 LEU A C 1
ATOM 3370 O O . LEU A 1 410 ? -7.468 4.802 15.398 1.00 97.94 410 LEU A O 1
ATOM 3374 N N . CYS A 1 411 ? -6.710 6.127 13.750 1.00 97.88 411 CYS A N 1
ATOM 3375 C CA . CYS A 1 411 ? -5.381 5.541 13.654 1.00 97.88 411 CYS A CA 1
ATOM 3376 C C . CYS A 1 411 ? -4.338 6.627 13.901 1.00 97.88 411 CYS A C 1
ATOM 3378 O O . CYS A 1 411 ? -4.278 7.614 13.177 1.00 97.88 411 CYS A O 1
ATOM 3380 N N . PHE A 1 412 ? -3.503 6.451 14.913 1.00 96.44 412 PHE A N 1
ATOM 3381 C CA . PHE A 1 412 ? -2.424 7.359 15.262 1.00 96.44 412 PHE A CA 1
ATOM 3382 C C . PHE A 1 412 ? -1.099 6.601 15.234 1.00 96.44 412 PHE A C 1
ATOM 3384 O O . PHE A 1 412 ? -0.994 5.540 15.837 1.00 96.44 412 PHE A O 1
ATOM 3391 N N . SER A 1 413 ? -0.075 7.153 14.590 1.00 94.38 413 SER A N 1
ATOM 3392 C CA . SER A 1 413 ? 1.279 6.599 14.578 1.00 94.38 413 SER A CA 1
ATOM 3393 C C . SER A 1 413 ? 2.314 7.697 14.798 1.00 94.38 413 SER A C 1
ATOM 3395 O O . SER A 1 413 ? 2.364 8.676 14.054 1.00 94.38 413 SER A O 1
ATOM 3397 N N . SER A 1 414 ? 3.216 7.514 15.761 1.00 91.06 414 SER A N 1
ATOM 3398 C CA . SER A 1 414 ? 4.336 8.430 15.990 1.00 91.06 414 SER A CA 1
ATOM 3399 C C . SER A 1 414 ? 5.661 7.906 15.439 1.00 91.06 414 SER A C 1
ATOM 3401 O O . SER A 1 414 ? 6.201 6.893 15.896 1.00 91.06 414 SER A O 1
ATOM 3403 N N . LEU A 1 415 ? 6.250 8.667 14.511 1.00 85.94 415 LEU A N 1
ATOM 3404 C CA . LEU A 1 415 ? 7.614 8.437 14.029 1.00 85.94 415 LEU A CA 1
ATOM 3405 C C . LEU A 1 415 ? 8.674 9.083 14.933 1.00 85.94 415 LEU A C 1
ATOM 3407 O O . LEU A 1 415 ? 9.870 8.886 14.719 1.00 85.94 415 LEU A O 1
ATOM 3411 N N . GLU A 1 416 ? 8.274 9.822 15.970 1.00 85.44 416 GLU A N 1
ATOM 3412 C CA . GLU A 1 416 ? 9.219 10.483 16.866 1.00 85.44 416 GLU A CA 1
ATOM 3413 C C . GLU A 1 416 ? 10.080 9.466 17.615 1.00 85.44 416 GLU A C 1
ATOM 3415 O O . GLU A 1 416 ? 9.593 8.439 18.095 1.00 85.44 416 GLU A O 1
ATOM 3420 N N . THR A 1 417 ? 11.369 9.769 17.770 1.00 85.88 417 THR A N 1
ATOM 3421 C CA . THR A 1 417 ? 12.299 8.910 18.515 1.00 85.88 417 THR A CA 1
ATOM 3422 C C . THR A 1 417 ? 11.887 8.711 19.959 1.00 85.88 417 THR A C 1
ATOM 3424 O O . THR A 1 417 ? 12.089 7.624 20.470 1.00 85.88 417 THR A O 1
ATOM 3427 N N . ASN A 1 418 ? 11.279 9.721 20.584 1.00 86.06 418 ASN A N 1
ATOM 3428 C CA . ASN A 1 418 ? 10.932 9.700 22.004 1.00 86.06 418 ASN A CA 1
ATOM 3429 C C . ASN A 1 418 ? 9.485 9.279 22.282 1.00 86.06 418 ASN A C 1
ATOM 3431 O O . ASN A 1 418 ? 9.039 9.461 23.412 1.00 86.06 418 ASN A O 1
ATOM 3435 N N . ALA A 1 419 ? 8.757 8.770 21.280 1.00 89.50 419 ALA A N 1
ATOM 3436 C CA . ALA A 1 419 ? 7.328 8.462 21.360 1.00 89.50 419 ALA A CA 1
ATOM 3437 C C . ALA A 1 419 ? 6.433 9.683 21.679 1.00 89.50 419 ALA A C 1
ATOM 3439 O O . ALA A 1 419 ? 6.845 10.654 22.325 1.00 89.50 419 ALA A O 1
ATOM 3440 N N . SER A 1 420 ? 5.176 9.628 21.242 1.00 91.88 420 SER A N 1
ATOM 3441 C CA . SER A 1 420 ? 4.208 10.701 21.477 1.00 91.88 420 SER A CA 1
ATOM 3442 C C . SER A 1 420 ? 3.559 10.584 22.859 1.00 91.88 420 SER A C 1
ATOM 3444 O O . SER A 1 420 ? 3.300 9.484 23.355 1.00 91.88 420 SER A O 1
ATOM 3446 N N . ARG A 1 421 ? 3.295 11.730 23.491 1.00 93.00 421 ARG A N 1
ATOM 3447 C CA . ARG A 1 421 ? 2.510 11.824 24.729 1.00 93.00 421 ARG A CA 1
ATOM 3448 C C . ARG A 1 421 ? 1.053 12.083 24.368 1.00 93.00 421 ARG A C 1
ATOM 3450 O O . ARG A 1 421 ? 0.784 13.047 23.662 1.00 93.00 421 ARG A O 1
ATOM 3457 N N . ILE A 1 422 ? 0.140 11.283 24.911 1.00 93.69 422 ILE A N 1
ATOM 3458 C CA . ILE A 1 422 ? -1.302 11.541 24.831 1.00 93.69 422 ILE A CA 1
ATOM 3459 C C . ILE A 1 422 ? -1.638 12.774 25.696 1.00 93.69 422 ILE A C 1
ATOM 3461 O O . ILE A 1 422 ? -1.413 12.726 26.911 1.00 93.69 422 ILE A O 1
ATOM 3465 N N . PRO A 1 423 ? -2.157 13.877 25.125 1.00 92.94 423 PRO A N 1
ATOM 3466 C CA . PRO A 1 423 ? -2.539 15.051 25.899 1.00 92.94 423 PRO A CA 1
ATOM 3467 C C . PRO A 1 423 ? -3.886 14.867 26.603 1.00 92.94 423 PRO A C 1
ATOM 3469 O O . PRO A 1 423 ? -4.750 14.099 26.180 1.00 92.94 423 PRO A O 1
ATOM 3472 N N . ALA A 1 424 ? -4.086 15.630 27.680 1.00 91.31 424 ALA A N 1
ATOM 3473 C CA . ALA A 1 424 ? -5.337 15.624 28.439 1.00 91.31 424 ALA A CA 1
ATOM 3474 C C . ALA A 1 424 ? -6.544 16.139 27.633 1.00 91.31 424 ALA A C 1
ATOM 3476 O O . ALA A 1 424 ? -7.677 15.783 27.959 1.00 91.31 424 ALA A O 1
ATOM 3477 N N . SER A 1 425 ? -6.308 16.920 26.568 1.00 88.69 425 SER A N 1
ATOM 3478 C CA . SER A 1 425 ? -7.343 17.486 25.690 1.00 88.69 425 SER A CA 1
ATOM 3479 C C . SER A 1 425 ? -8.267 16.420 25.089 1.00 88.69 425 SER A C 1
ATOM 3481 O O . SER A 1 425 ? -9.466 16.667 24.962 1.00 88.69 425 SER A O 1
ATOM 3483 N N . ILE A 1 426 ? -7.767 15.204 24.836 1.00 90.62 426 ILE A N 1
ATOM 3484 C CA . ILE A 1 426 ? -8.570 14.084 24.310 1.00 90.62 426 ILE A CA 1
ATOM 3485 C C . ILE A 1 426 ? -9.761 13.743 25.216 1.00 90.62 426 ILE A C 1
ATOM 3487 O O . ILE A 1 426 ? -10.848 13.443 24.726 1.00 90.62 426 ILE A O 1
ATOM 3491 N N . GLY A 1 427 ? -9.557 13.765 26.536 1.00 88.31 427 GLY A N 1
ATOM 3492 C CA . GLY A 1 427 ? -10.592 13.421 27.515 1.00 88.31 427 GLY A CA 1
ATOM 3493 C C . GLY A 1 427 ? -11.322 14.624 28.105 1.00 88.31 427 GLY A C 1
ATOM 3494 O O . GLY A 1 427 ? -12.424 14.457 28.625 1.00 88.31 427 GLY A O 1
ATOM 3495 N N . ALA A 1 428 ? -10.702 15.807 28.051 1.00 87.00 428 ALA A N 1
ATOM 3496 C CA . ALA A 1 428 ? -11.220 17.037 28.647 1.00 87.00 428 ALA A CA 1
ATOM 3497 C C . ALA A 1 428 ? -12.198 17.795 27.737 1.00 87.00 428 ALA A C 1
ATOM 3499 O O . ALA A 1 428 ? -12.961 18.625 28.228 1.00 87.00 428 ALA A O 1
ATOM 3500 N N . SER A 1 429 ? -12.189 17.524 26.428 1.00 84.00 429 SER A N 1
ATOM 3501 C CA . SER A 1 429 ? -13.132 18.150 25.501 1.00 84.00 429 SER A CA 1
ATOM 3502 C C . SER A 1 429 ? -14.584 17.791 25.862 1.00 84.00 429 SER A C 1
ATOM 3504 O O . SER A 1 429 ? -14.865 16.621 26.150 1.00 84.00 429 SER A O 1
ATOM 3506 N N . PRO A 1 430 ? -15.541 18.741 25.781 1.00 85.62 430 PRO A N 1
ATOM 3507 C CA . PRO A 1 430 ? -16.970 18.421 25.874 1.00 85.62 430 PRO A CA 1
ATOM 3508 C C . PRO A 1 430 ? -17.387 17.362 24.835 1.00 85.62 430 PRO A C 1
ATOM 3510 O O . PRO A 1 430 ? -18.296 16.564 25.089 1.00 85.62 430 PRO A O 1
ATOM 3513 N N . ASN A 1 431 ? -16.649 17.299 23.720 1.00 86.69 431 ASN A N 1
ATOM 3514 C CA . ASN A 1 431 ? -16.743 16.293 22.668 1.00 86.69 431 ASN A CA 1
ATOM 3515 C C . ASN A 1 431 ? -15.694 15.192 22.870 1.00 86.69 431 ASN A C 1
ATOM 3517 O O . ASN A 1 431 ? -14.840 14.966 22.015 1.00 86.69 431 ASN A O 1
ATOM 3521 N N . ASN A 1 432 ? -15.728 14.521 24.021 1.00 94.50 432 ASN A N 1
ATOM 3522 C CA . ASN A 1 432 ? -14.866 13.370 24.268 1.00 94.50 432 ASN A CA 1
ATOM 3523 C C . ASN A 1 432 ? -15.098 12.297 23.185 1.00 94.50 432 ASN A C 1
ATOM 3525 O O . ASN A 1 432 ? -16.176 11.704 23.100 1.00 94.50 432 ASN A O 1
ATOM 3529 N N . VAL A 1 433 ? -14.070 12.056 22.370 1.00 95.19 433 VAL A N 1
ATOM 3530 C CA . VAL A 1 433 ? -14.151 11.233 21.154 1.00 95.19 433 VAL A CA 1
ATOM 3531 C C . VAL A 1 433 ? -14.456 9.761 21.421 1.00 95.19 433 VAL A C 1
ATOM 3533 O O . VAL A 1 433 ? -15.010 9.080 20.564 1.00 95.19 433 VAL A O 1
ATOM 3536 N N . PHE A 1 434 ? -14.189 9.254 22.628 1.00 96.94 434 PHE A N 1
ATOM 3537 C CA . PHE A 1 434 ? -14.512 7.866 22.976 1.00 96.94 434 PHE A CA 1
ATOM 3538 C C . PHE A 1 434 ? -16.015 7.580 23.001 1.00 96.94 434 PHE A C 1
ATOM 3540 O O . PHE A 1 434 ? -16.407 6.417 23.000 1.00 96.94 434 PHE A O 1
ATOM 3547 N N . ARG A 1 435 ? -16.865 8.616 22.983 1.00 96.88 435 ARG A N 1
ATOM 3548 C CA . ARG A 1 435 ? -18.318 8.445 22.875 1.00 96.88 435 ARG A CA 1
ATOM 3549 C C . ARG A 1 435 ? -18.766 7.923 21.508 1.00 96.88 435 ARG A C 1
ATOM 3551 O O . ARG A 1 435 ? -19.831 7.322 21.429 1.00 96.88 435 ARG A O 1
ATOM 3558 N N . SER A 1 436 ? -17.989 8.159 20.451 1.00 97.00 436 SER A N 1
ATOM 3559 C CA . SER A 1 436 ? -18.321 7.776 19.069 1.00 97.00 436 SER A CA 1
ATOM 3560 C C . SER A 1 436 ? -17.329 6.787 18.452 1.00 97.00 436 SER A C 1
ATOM 3562 O O . SER A 1 436 ? -17.686 6.082 17.504 1.00 97.00 436 SER A O 1
ATOM 3564 N N . LEU A 1 437 ? -16.113 6.683 19.000 1.00 98.19 437 LEU A N 1
ATOM 3565 C CA . LEU A 1 437 ? -15.082 5.784 18.490 1.00 98.19 437 LEU A CA 1
ATOM 3566 C C . LEU A 1 437 ? -15.480 4.312 18.607 1.00 98.19 437 LEU A C 1
ATOM 3568 O O . LEU A 1 437 ? -15.760 3.794 19.684 1.00 98.19 437 LEU A O 1
ATOM 3572 N N . THR A 1 438 ? -15.407 3.633 17.469 1.00 98.44 438 THR A N 1
ATOM 3573 C CA . THR A 1 438 ? -15.579 2.182 17.343 1.00 98.44 438 THR A CA 1
ATOM 3574 C C . THR A 1 438 ? -14.236 1.470 17.201 1.00 98.44 438 THR A C 1
ATOM 3576 O O . THR A 1 438 ? -14.102 0.336 17.651 1.00 98.44 438 THR A O 1
ATOM 3579 N N . HIS A 1 439 ? -13.238 2.137 16.615 1.00 98.38 439 HIS A N 1
ATOM 3580 C CA . HIS A 1 439 ? -11.912 1.591 16.347 1.00 98.38 439 HIS A CA 1
ATOM 3581 C C . HIS A 1 439 ? -10.836 2.595 16.746 1.00 98.38 439 HIS A C 1
ATOM 3583 O O . HIS A 1 439 ? -10.877 3.760 16.338 1.00 98.38 439 HIS A O 1
ATOM 3589 N N . VAL A 1 440 ? -9.862 2.128 17.519 1.00 98.19 440 VAL A N 1
ATOM 3590 C CA . VAL A 1 440 ? -8.711 2.915 17.953 1.00 98.19 440 VAL A CA 1
ATOM 3591 C C . VAL A 1 440 ? -7.442 2.106 17.750 1.00 98.19 440 VAL A C 1
ATOM 3593 O O . VAL A 1 440 ? -7.296 1.022 18.305 1.00 98.19 440 VAL A O 1
ATOM 3596 N N . ALA A 1 441 ? -6.513 2.668 16.988 1.00 98.06 441 ALA A N 1
ATOM 3597 C CA . ALA A 1 441 ? -5.166 2.164 16.789 1.00 98.06 441 ALA A CA 1
ATOM 3598 C C . ALA A 1 441 ? -4.174 3.271 17.153 1.00 98.06 441 ALA A C 1
ATOM 3600 O O . ALA A 1 441 ? -4.224 4.357 16.581 1.00 98.06 441 ALA A O 1
ATOM 3601 N N . MET A 1 442 ? -3.292 3.022 18.118 1.00 97.44 442 MET A N 1
ATOM 3602 C CA . MET A 1 442 ? -2.288 3.988 18.562 1.00 97.44 442 MET A CA 1
ATOM 3603 C C . MET A 1 442 ? -0.902 3.350 18.594 1.00 97.44 442 MET A C 1
ATOM 3605 O O . MET A 1 442 ? -0.645 2.455 19.394 1.00 97.44 442 MET A O 1
ATOM 3609 N N . GLU A 1 443 ? 0.012 3.856 17.775 1.00 96.00 443 GLU A N 1
ATOM 3610 C CA . GLU A 1 443 ? 1.392 3.396 17.674 1.00 96.00 443 GLU A CA 1
ATOM 3611 C C . GLU A 1 443 ? 2.386 4.481 18.065 1.00 96.00 443 GLU A C 1
ATOM 3613 O O . GLU A 1 443 ? 2.2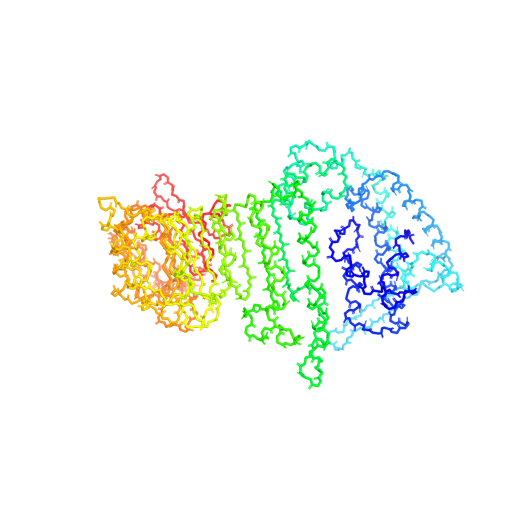40 5.665 17.748 1.00 96.00 443 GLU A O 1
ATOM 3618 N N . GLY A 1 444 ? 3.456 4.067 18.738 1.00 93.81 444 GLY A N 1
ATOM 3619 C CA . GLY A 1 444 ? 4.519 4.981 19.122 1.00 93.81 444 GLY A CA 1
ATOM 3620 C C . GLY A 1 444 ? 4.132 5.889 20.288 1.00 93.81 444 GLY A C 1
ATOM 3621 O O . GLY A 1 444 ? 4.578 7.035 20.335 1.00 93.81 444 GLY A O 1
ATOM 3622 N N . VAL A 1 445 ? 3.300 5.409 21.215 1.00 94.94 445 VAL A N 1
ATOM 3623 C CA . VAL A 1 445 ? 2.838 6.165 22.391 1.00 94.94 445 VAL A CA 1
ATOM 3624 C C . VAL A 1 445 ? 3.725 5.900 23.611 1.00 94.94 445 VAL A C 1
ATOM 3626 O O . VAL A 1 445 ? 4.256 4.807 23.776 1.00 94.94 445 VAL A O 1
ATOM 3629 N N . ARG A 1 446 ? 3.879 6.887 24.498 1.00 94.69 446 ARG A N 1
ATOM 3630 C CA . ARG A 1 446 ? 4.539 6.716 25.803 1.00 94.69 446 ARG A CA 1
ATOM 3631 C C . ARG A 1 446 ? 3.632 6.033 26.825 1.00 94.69 446 ARG A C 1
ATOM 3633 O O . ARG A 1 446 ? 2.513 6.505 27.048 1.00 94.69 446 ARG A O 1
ATOM 3640 N N . ALA A 1 447 ? 4.138 5.016 27.525 1.00 96.31 447 ALA A N 1
ATOM 3641 C CA . ALA A 1 447 ? 3.394 4.314 28.577 1.00 96.31 447 ALA A CA 1
ATOM 3642 C C . ALA A 1 447 ? 2.881 5.264 29.672 1.00 96.31 447 ALA A C 1
ATOM 3644 O O . ALA A 1 447 ? 1.764 5.113 30.159 1.00 96.31 447 ALA A O 1
ATOM 3645 N N . GLU A 1 448 ? 3.660 6.293 30.013 1.00 96.38 448 GLU A N 1
ATOM 3646 C CA . GLU A 1 448 ? 3.340 7.284 31.048 1.00 96.38 448 GLU A CA 1
ATOM 3647 C C . GLU A 1 448 ? 2.093 8.117 30.716 1.00 96.38 448 GLU A C 1
ATOM 3649 O O . GLU A 1 448 ? 1.505 8.732 31.602 1.00 96.38 448 GLU A O 1
ATOM 3654 N N . SER A 1 449 ? 1.685 8.149 29.444 1.00 95.94 449 SER A N 1
ATOM 3655 C CA . SER A 1 449 ? 0.507 8.891 28.990 1.00 95.94 449 SER A CA 1
ATOM 3656 C C . SER A 1 449 ? -0.764 8.039 28.891 1.00 95.94 449 SER A C 1
ATOM 3658 O O . SER A 1 449 ? -1.856 8.583 28.767 1.00 95.94 449 SER A O 1
ATOM 3660 N N . VAL A 1 450 ? -0.666 6.715 29.044 1.00 97.56 450 VAL A N 1
ATOM 3661 C CA . VAL A 1 450 ? -1.826 5.804 29.034 1.00 97.56 450 VAL A CA 1
ATOM 3662 C C . VAL A 1 450 ? -2.834 6.085 30.161 1.00 97.56 450 VAL A C 1
ATOM 3664 O O . VAL A 1 450 ? -4.031 6.027 29.893 1.00 97.56 450 VAL A O 1
ATOM 3667 N N . PRO A 1 451 ? -2.443 6.513 31.379 1.00 98.00 451 PRO A N 1
ATOM 3668 C CA . PRO A 1 451 ? -3.416 6.961 32.380 1.00 98.00 451 PRO A CA 1
ATOM 3669 C C . PRO A 1 451 ? -4.325 8.110 31.911 1.00 98.00 451 PRO A C 1
ATOM 3671 O O . PRO A 1 451 ? -5.455 8.236 32.380 1.00 98.00 451 PRO A O 1
ATOM 3674 N N . VAL A 1 452 ? -3.871 8.952 30.973 1.00 97.06 452 VAL A N 1
ATOM 3675 C CA . VAL A 1 452 ? -4.706 10.004 30.368 1.00 97.06 452 VAL A CA 1
ATOM 3676 C C . VAL A 1 452 ? -5.806 9.386 29.504 1.00 97.06 452 VAL A C 1
ATOM 3678 O O . VAL A 1 452 ? -6.965 9.786 29.613 1.00 97.06 452 VAL A O 1
ATOM 3681 N N . LEU A 1 453 ? -5.453 8.378 28.704 1.00 97.19 453 LEU A N 1
ATOM 3682 C CA . LEU A 1 453 ? -6.380 7.600 27.884 1.00 97.19 453 LEU A CA 1
ATOM 3683 C C . LEU A 1 453 ? -7.432 6.885 28.746 1.00 97.19 453 LEU A C 1
ATOM 3685 O O . LEU A 1 453 ? -8.625 7.001 28.481 1.00 97.19 453 LEU A O 1
ATOM 3689 N N . ILE A 1 454 ? -6.997 6.233 29.829 1.00 98.31 454 ILE A N 1
ATOM 3690 C CA . ILE A 1 454 ? -7.875 5.559 30.800 1.00 98.31 454 ILE A CA 1
ATOM 3691 C C . ILE A 1 454 ? -8.894 6.545 31.387 1.00 98.31 454 ILE A C 1
ATOM 3693 O O . ILE A 1 454 ? -10.095 6.266 31.415 1.00 98.31 454 ILE A O 1
ATOM 3697 N N . ARG A 1 455 ? -8.443 7.733 31.819 1.00 98.00 455 ARG A N 1
ATOM 3698 C CA . ARG A 1 455 ? -9.349 8.782 32.314 1.00 98.00 455 ARG A CA 1
ATOM 3699 C C . ARG A 1 455 ? -10.330 9.244 31.239 1.00 98.00 455 ARG A C 1
ATOM 3701 O O . ARG A 1 455 ? -11.513 9.367 31.538 1.00 98.00 455 ARG A O 1
ATOM 3708 N N . ALA A 1 456 ? -9.871 9.458 30.006 1.00 97.25 456 ALA A N 1
ATOM 3709 C CA . ALA A 1 456 ? -10.736 9.861 28.898 1.00 97.25 456 ALA A CA 1
ATOM 3710 C C . ALA A 1 456 ? -11.852 8.834 28.637 1.00 97.25 456 ALA A C 1
ATOM 3712 O O . ALA A 1 456 ? -13.018 9.219 28.542 1.00 97.25 456 ALA A O 1
ATOM 3713 N N . MET A 1 457 ? -11.521 7.540 28.602 1.00 98.06 457 MET A N 1
ATOM 3714 C CA . MET A 1 457 ? -12.500 6.460 28.443 1.00 98.06 457 MET A CA 1
ATOM 3715 C C . MET A 1 457 ? -13.491 6.415 29.607 1.00 98.06 457 MET A C 1
ATOM 3717 O O . MET A 1 457 ? -14.698 6.359 29.389 1.00 98.06 457 MET A O 1
ATOM 3721 N N . ASN A 1 458 ? -13.010 6.511 30.848 1.00 97.81 458 ASN A N 1
ATOM 3722 C CA . ASN A 1 458 ? -13.878 6.495 32.024 1.00 97.81 458 ASN A CA 1
ATOM 3723 C C . ASN A 1 458 ? -14.850 7.683 32.056 1.00 97.81 458 ASN A C 1
ATOM 3725 O O . ASN A 1 458 ? -16.026 7.490 32.363 1.00 97.81 458 ASN A O 1
ATOM 3729 N N . THR A 1 459 ? -14.394 8.884 31.691 1.00 97.19 459 THR A N 1
ATOM 3730 C CA . THR A 1 459 ? -15.252 10.071 31.564 1.00 97.19 459 THR A CA 1
ATOM 3731 C C . THR A 1 459 ? -16.302 9.895 30.464 1.00 97.19 459 THR A C 1
ATOM 3733 O O . THR A 1 459 ? -17.463 10.254 30.658 1.00 97.19 459 THR A O 1
ATOM 3736 N N . ALA A 1 460 ? -15.930 9.318 29.315 1.00 97.19 460 ALA A N 1
ATOM 3737 C CA . ALA A 1 460 ? -16.876 9.034 28.236 1.00 97.19 460 ALA A CA 1
ATOM 3738 C C . ALA A 1 460 ? -17.927 7.998 28.658 1.00 97.19 460 ALA A C 1
ATOM 3740 O O . ALA A 1 460 ? -19.115 8.215 28.428 1.00 97.19 460 ALA A O 1
ATOM 3741 N N . ALA A 1 461 ? -17.500 6.918 29.319 1.00 97.31 461 ALA A N 1
ATOM 3742 C CA . ALA A 1 461 ? -18.385 5.872 29.821 1.00 97.31 461 ALA A CA 1
ATOM 3743 C C . ALA A 1 461 ? -19.371 6.416 30.863 1.00 97.31 461 ALA A C 1
ATOM 3745 O O . ALA A 1 461 ? -20.558 6.120 30.799 1.00 97.31 461 ALA A O 1
ATOM 3746 N N . ALA A 1 462 ? -18.903 7.261 31.789 1.00 97.06 462 ALA A N 1
ATOM 3747 C CA . ALA A 1 462 ? -19.768 7.892 32.785 1.00 97.06 462 ALA A CA 1
ATOM 3748 C C . ALA A 1 462 ? -20.846 8.778 32.137 1.00 97.06 462 ALA A C 1
ATOM 3750 O O . ALA A 1 462 ? -21.975 8.819 32.613 1.00 97.06 462 ALA A O 1
ATOM 3751 N N . ALA A 1 463 ? -20.512 9.450 31.032 1.00 96.19 463 ALA A N 1
ATOM 3752 C CA . ALA A 1 463 ? -21.446 10.298 30.298 1.00 96.19 463 ALA A CA 1
ATOM 3753 C C . ALA A 1 463 ? -22.465 9.520 29.443 1.00 96.19 463 ALA A C 1
ATOM 3755 O O . ALA A 1 463 ? -23.520 10.067 29.139 1.00 96.19 463 ALA A O 1
ATOM 3756 N N . LEU A 1 464 ? -22.153 8.285 29.033 1.00 95.94 464 LEU A N 1
ATOM 3757 C CA . LEU A 1 464 ? -23.045 7.426 28.238 1.00 95.94 464 LEU A CA 1
ATOM 3758 C C . LEU A 1 464 ? -23.847 6.423 29.076 1.00 95.94 464 LEU A C 1
ATOM 3760 O O . LEU A 1 464 ? -24.731 5.752 28.540 1.00 95.94 464 LEU A O 1
ATOM 3764 N N . ALA A 1 465 ? -23.559 6.313 30.376 1.00 94.44 465 ALA A N 1
ATOM 3765 C CA . ALA A 1 465 ? -24.238 5.384 31.269 1.00 94.44 465 ALA A CA 1
ATOM 3766 C C . ALA A 1 465 ? -25.775 5.521 31.154 1.00 94.44 465 ALA A C 1
ATOM 3768 O O . ALA A 1 465 ? -26.292 6.640 31.183 1.00 94.44 465 ALA A O 1
ATOM 3769 N N . PRO A 1 466 ? -26.519 4.402 31.022 1.00 95.69 466 PRO A N 1
ATOM 3770 C CA . PRO A 1 466 ? -26.099 3.011 31.246 1.00 95.69 466 PRO A CA 1
ATOM 3771 C C . PRO A 1 466 ? -25.494 2.286 30.025 1.00 95.69 466 PRO A C 1
ATOM 3773 O O . PRO A 1 466 ? -25.186 1.100 30.125 1.00 95.69 466 PRO A O 1
ATOM 3776 N N . GLN A 1 467 ? -25.346 2.943 28.873 1.00 96.38 467 GLN A N 1
ATOM 3777 C CA . GLN A 1 467 ? -24.859 2.290 27.654 1.00 96.38 467 GLN A CA 1
ATOM 3778 C C . GLN A 1 467 ? -23.331 2.095 27.696 1.00 96.38 467 GLN A C 1
ATOM 3780 O O . GLN A 1 467 ? -22.614 2.997 28.142 1.00 96.38 467 GLN A O 1
ATOM 3785 N N . PRO A 1 468 ? -22.806 0.943 27.230 1.00 96.62 468 PRO A N 1
ATOM 3786 C CA . PRO A 1 468 ? -21.368 0.753 27.087 1.00 96.62 468 PRO A CA 1
ATOM 3787 C C . PRO A 1 468 ? -20.812 1.648 25.973 1.00 96.62 468 PRO A C 1
ATOM 3789 O O . PRO A 1 468 ? -21.527 2.043 25.050 1.00 96.62 468 PRO A O 1
ATOM 3792 N N . LEU A 1 469 ? -19.510 1.929 26.022 1.00 97.62 469 LEU A N 1
ATOM 3793 C CA . LEU A 1 469 ? -18.836 2.623 24.924 1.00 97.62 469 LEU A CA 1
ATOM 3794 C C . LEU A 1 469 ? -18.886 1.770 23.637 1.00 97.62 469 LEU A C 1
ATOM 3796 O O . LEU A 1 469 ? -18.684 0.550 23.708 1.00 97.62 469 LEU A O 1
ATOM 3800 N N . PRO A 1 470 ? -19.067 2.389 22.453 1.00 97.75 470 PRO A N 1
ATOM 3801 C CA . PRO A 1 470 ? -19.181 1.678 21.173 1.00 97.75 470 PRO A CA 1
ATOM 3802 C C . PRO A 1 470 ? -17.843 1.126 20.649 1.00 97.75 470 PRO A C 1
ATOM 3804 O O . PRO A 1 470 ? -17.778 0.597 19.540 1.00 97.75 470 PRO A O 1
ATOM 3807 N N . LEU A 1 471 ? -16.766 1.272 21.423 1.00 98.44 471 LEU A N 1
ATOM 3808 C CA . LEU A 1 471 ? -15.435 0.793 21.085 1.00 98.44 471 LEU A CA 1
ATOM 3809 C C . LEU A 1 471 ? -15.440 -0.735 20.952 1.00 98.44 471 LEU A C 1
ATOM 3811 O O . LEU A 1 471 ? -15.681 -1.436 21.931 1.00 98.44 471 LEU A O 1
ATOM 3815 N N . THR A 1 472 ? -15.136 -1.219 19.748 1.00 98.38 472 THR A N 1
ATOM 3816 C CA . THR A 1 472 ? -15.063 -2.645 19.390 1.00 98.38 472 THR A CA 1
ATOM 3817 C C . THR A 1 472 ? -13.630 -3.097 19.109 1.00 98.38 472 THR A C 1
ATOM 3819 O O . THR A 1 472 ? -13.286 -4.239 19.397 1.00 98.38 472 THR A O 1
ATOM 3822 N N . HIS A 1 473 ? -12.766 -2.210 18.609 1.00 98.31 473 HIS A N 1
ATOM 3823 C CA . HIS A 1 473 ? -11.376 -2.532 18.283 1.00 98.31 473 HIS A CA 1
ATOM 3824 C C . HIS A 1 473 ? -10.425 -1.579 18.998 1.00 98.31 473 HIS A C 1
ATOM 3826 O O . HIS A 1 473 ? -10.531 -0.358 18.851 1.00 98.31 473 HIS A O 1
ATOM 3832 N N . PHE A 1 474 ? -9.477 -2.138 19.746 1.00 98.44 474 PHE A N 1
ATOM 3833 C CA . PHE A 1 474 ? -8.483 -1.372 20.482 1.00 98.44 474 PHE A CA 1
ATOM 3834 C C . PHE A 1 474 ? -7.084 -1.950 20.279 1.00 98.44 474 PHE A C 1
ATOM 3836 O O . PHE A 1 474 ? -6.798 -3.085 20.659 1.00 98.44 474 PHE A O 1
ATOM 3843 N N . TYR A 1 475 ? -6.201 -1.137 19.711 1.00 98.12 475 TYR A N 1
ATOM 3844 C CA . TYR A 1 475 ? -4.800 -1.455 19.504 1.00 98.12 475 TYR A CA 1
ATOM 3845 C C . TYR A 1 475 ? -3.902 -0.368 20.091 1.00 98.12 475 TYR A C 1
ATOM 3847 O O . TYR A 1 475 ? -4.064 0.820 19.799 1.00 98.12 475 TYR A O 1
ATOM 3855 N N . LEU A 1 476 ? -2.939 -0.789 20.908 1.00 97.81 476 LEU A N 1
ATOM 3856 C CA . LEU A 1 476 ? -1.986 0.087 21.573 1.00 97.81 476 LEU A CA 1
ATOM 3857 C C . LEU A 1 476 ? -0.574 -0.491 21.478 1.00 97.81 476 LEU A C 1
ATOM 3859 O O . LEU A 1 476 ? -0.278 -1.537 22.053 1.00 97.81 476 LEU A O 1
ATOM 3863 N N . ASN A 1 477 ? 0.317 0.240 20.814 1.00 96.06 477 ASN A N 1
ATOM 3864 C CA . ASN A 1 477 ? 1.731 -0.081 20.702 1.00 96.06 477 ASN A CA 1
ATOM 3865 C C . ASN A 1 477 ? 2.588 1.032 21.310 1.00 96.06 477 ASN A C 1
ATOM 3867 O O . ASN A 1 477 ? 2.686 2.152 20.793 1.00 96.06 477 ASN A O 1
ATOM 3871 N N . ILE A 1 478 ? 3.210 0.709 22.443 1.00 96.06 478 ILE A N 1
ATOM 3872 C CA . ILE A 1 478 ? 4.056 1.633 23.192 1.00 96.06 478 ILE A CA 1
ATOM 3873 C C . ILE A 1 478 ? 5.432 1.783 22.526 1.00 96.06 478 ILE A C 1
ATOM 3875 O O . ILE A 1 478 ? 5.917 0.914 21.804 1.00 96.06 478 ILE A O 1
ATOM 3879 N N . LYS A 1 479 ? 6.104 2.911 22.745 1.00 92.12 479 LYS A N 1
ATOM 3880 C CA . LYS A 1 479 ? 7.487 3.145 22.311 1.00 92.12 479 LYS A CA 1
ATOM 3881 C C . LYS A 1 479 ? 8.287 3.810 23.431 1.00 92.12 479 LYS A C 1
ATOM 3883 O O . LYS A 1 479 ? 7.739 4.579 24.214 1.00 92.12 479 LYS A O 1
ATOM 3888 N N . CYS A 1 480 ? 9.579 3.482 23.509 1.00 86.75 480 CYS A N 1
ATOM 3889 C CA . CYS A 1 480 ? 10.551 3.940 24.518 1.00 86.75 480 CYS A CA 1
ATOM 3890 C C . CYS A 1 480 ? 10.311 3.503 25.976 1.00 86.75 480 CYS A C 1
ATOM 3892 O O . CYS A 1 480 ? 11.248 3.557 26.765 1.00 86.75 480 CYS A O 1
ATOM 3894 N N . SER A 1 481 ? 9.108 3.063 26.343 1.00 92.00 481 SER A N 1
ATOM 3895 C CA . SER A 1 481 ? 8.779 2.526 27.670 1.00 92.00 481 SER A CA 1
ATOM 3896 C C . SER A 1 481 ? 7.924 1.255 27.559 1.00 92.00 481 SER A C 1
ATOM 3898 O O . SER A 1 481 ? 7.693 0.760 26.457 1.00 92.00 481 SER A O 1
ATOM 3900 N N . LEU A 1 482 ? 7.511 0.684 28.694 1.00 94.25 482 LEU A N 1
ATOM 3901 C CA . LEU A 1 482 ? 6.714 -0.547 28.761 1.00 94.25 482 LEU A CA 1
ATOM 3902 C C . LEU A 1 482 ? 5.465 -0.334 29.621 1.00 94.25 482 LEU A C 1
ATOM 3904 O O . LEU A 1 482 ? 5.493 0.443 30.582 1.00 94.25 482 LEU A O 1
ATOM 3908 N N . LEU A 1 483 ? 4.380 -1.053 29.317 1.00 96.44 483 LEU A N 1
ATOM 3909 C CA . LEU A 1 483 ? 3.175 -1.036 30.154 1.00 96.44 483 LEU A CA 1
ATOM 3910 C C . LEU A 1 483 ? 3.408 -1.819 31.447 1.00 96.44 483 LEU A C 1
ATOM 3912 O O . LEU A 1 483 ? 3.562 -3.042 31.429 1.00 96.44 483 LEU A O 1
ATOM 3916 N N . LYS A 1 484 ? 3.412 -1.101 32.572 1.00 97.00 484 LYS A N 1
ATOM 3917 C CA . LYS A 1 484 ? 3.539 -1.674 33.917 1.00 97.00 484 LYS A CA 1
ATOM 3918 C C . LYS A 1 484 ? 2.235 -2.328 34.371 1.00 97.00 484 LYS A C 1
ATOM 3920 O O . LYS A 1 484 ? 1.155 -1.962 33.910 1.00 97.00 484 LYS A O 1
ATOM 3925 N N . ARG A 1 485 ? 2.345 -3.236 35.349 1.00 97.19 485 ARG A N 1
ATOM 3926 C CA . ARG A 1 485 ? 1.223 -3.993 35.929 1.00 97.19 485 ARG A CA 1
ATOM 3927 C C . ARG A 1 485 ? 0.031 -3.111 36.318 1.00 97.19 485 ARG A C 1
ATOM 3929 O O . ARG A 1 485 ? -1.075 -3.362 35.875 1.00 97.19 485 ARG A O 1
ATOM 3936 N N . ASN A 1 486 ? 0.223 -2.079 37.132 1.00 98.00 486 ASN A N 1
ATOM 3937 C CA . ASN A 1 486 ? -0.896 -1.246 37.588 1.00 98.00 486 ASN A CA 1
ATOM 3938 C C . ASN A 1 486 ? -1.647 -0.591 36.414 1.00 98.00 486 ASN A C 1
ATOM 3940 O O . ASN A 1 486 ? -2.865 -0.689 36.335 1.00 98.00 486 ASN A O 1
ATOM 3944 N N . VAL A 1 487 ? -0.910 -0.028 35.453 1.00 98.06 487 VAL A N 1
ATOM 3945 C CA . VAL A 1 487 ? -1.494 0.668 34.298 1.00 98.06 487 VAL A CA 1
ATOM 3946 C C . VAL A 1 487 ? -2.253 -0.292 33.380 1.00 98.06 487 VAL A C 1
ATOM 3948 O O . VAL A 1 487 ? -3.313 0.070 32.880 1.00 98.06 487 VAL A O 1
ATOM 3951 N N . ILE A 1 488 ? -1.748 -1.513 33.155 1.00 97.94 488 ILE A N 1
ATOM 3952 C CA . ILE A 1 488 ? -2.450 -2.474 32.293 1.00 97.94 488 ILE A CA 1
ATOM 3953 C C . ILE A 1 488 ? -3.747 -2.980 32.932 1.00 97.94 488 ILE A C 1
ATOM 3955 O O . ILE A 1 488 ? -4.749 -3.078 32.233 1.00 97.94 488 ILE A O 1
ATOM 3959 N N . PHE A 1 489 ? -3.771 -3.236 34.243 1.00 98.50 489 PHE A N 1
ATOM 3960 C CA . PHE A 1 489 ? -5.009 -3.630 34.923 1.00 98.50 489 PHE A CA 1
ATOM 3961 C C . PHE A 1 489 ? -6.034 -2.488 34.926 1.00 98.50 489 PHE A C 1
ATOM 3963 O O . PHE A 1 489 ? -7.189 -2.720 34.586 1.00 98.50 489 PHE A O 1
ATOM 3970 N N . GLU A 1 490 ? -5.610 -1.246 35.185 1.00 98.50 490 GLU A N 1
ATOM 3971 C CA . GLU A 1 490 ? -6.490 -0.072 35.072 1.00 98.50 490 GLU A CA 1
ATOM 3972 C C . GLU A 1 490 ? -7.036 0.116 33.643 1.00 98.50 490 GLU A C 1
ATOM 3974 O O . GLU A 1 490 ? -8.193 0.504 33.460 1.00 98.50 490 GLU A O 1
ATOM 3979 N N . LEU A 1 491 ? -6.225 -0.174 32.618 1.00 98.56 491 LEU A N 1
ATOM 3980 C CA . LEU A 1 491 ? -6.658 -0.140 31.221 1.00 98.56 491 LEU A CA 1
ATOM 3981 C C . LEU A 1 491 ? -7.699 -1.225 30.927 1.00 98.56 491 LEU A C 1
ATOM 3983 O O . LEU A 1 491 ? -8.715 -0.930 30.301 1.00 98.56 491 LEU A O 1
ATOM 3987 N N . VAL A 1 492 ? -7.473 -2.456 31.389 1.00 98.44 492 VAL A N 1
ATOM 3988 C CA . VAL A 1 492 ? -8.425 -3.568 31.241 1.00 98.44 492 VAL A CA 1
ATOM 3989 C C . VAL A 1 492 ? -9.748 -3.252 31.944 1.00 98.44 492 VAL A C 1
ATOM 3991 O O . VAL A 1 492 ? -10.807 -3.448 31.351 1.00 98.44 492 VAL A O 1
ATOM 3994 N N . ASP A 1 493 ? -9.708 -2.680 33.149 1.00 98.31 493 ASP A N 1
ATOM 3995 C CA . ASP A 1 493 ? -10.911 -2.268 33.881 1.00 98.31 493 ASP A CA 1
ATOM 3996 C C . ASP A 1 493 ? -11.694 -1.170 33.137 1.00 98.31 493 ASP A C 1
ATOM 3998 O O . ASP A 1 493 ? -12.927 -1.210 33.079 1.00 98.31 493 ASP A O 1
ATOM 4002 N N . ALA A 1 494 ? -11.004 -0.206 32.515 1.00 98.19 494 ALA A N 1
ATOM 4003 C CA . ALA A 1 494 ? -11.645 0.809 31.675 1.00 98.19 494 ALA A CA 1
ATOM 4004 C C . ALA A 1 494 ? -12.255 0.206 30.396 1.00 98.19 494 ALA A C 1
ATOM 4006 O O . ALA A 1 494 ? -13.368 0.574 30.009 1.00 98.19 494 ALA A O 1
ATOM 4007 N N . LEU A 1 495 ? -11.566 -0.751 29.764 1.00 98.25 495 LEU A N 1
ATOM 4008 C CA . LEU A 1 495 ? -12.075 -1.503 28.611 1.00 98.25 495 LEU A CA 1
ATOM 4009 C C . LEU A 1 495 ? -13.278 -2.386 28.979 1.00 98.25 495 LEU A C 1
ATOM 4011 O O . LEU A 1 495 ? -14.138 -2.617 28.133 1.00 98.25 495 LEU A O 1
ATOM 4015 N N . GLY A 1 496 ? -13.418 -2.797 30.242 1.00 97.56 496 GLY A N 1
ATOM 4016 C CA . GLY A 1 496 ? -14.595 -3.518 30.746 1.00 97.56 496 GLY A CA 1
ATOM 4017 C C . GLY A 1 496 ? -15.919 -2.761 30.599 1.00 97.56 496 GLY A C 1
ATOM 4018 O O . GLY A 1 496 ? -16.985 -3.365 30.676 1.00 97.56 496 GLY A O 1
ATOM 4019 N N . ARG A 1 497 ? -15.872 -1.448 30.337 1.00 97.00 497 ARG A N 1
ATOM 4020 C CA . ARG A 1 497 ? -17.044 -0.588 30.082 1.00 97.00 497 ARG A CA 1
ATOM 4021 C C . ARG A 1 497 ? -17.364 -0.426 28.592 1.00 97.00 497 ARG A C 1
ATOM 4023 O O . ARG A 1 497 ? -18.128 0.461 28.209 1.00 97.00 497 ARG A O 1
ATOM 4030 N N . THR A 1 498 ? -16.733 -1.228 27.743 1.00 97.44 498 THR A N 1
ATOM 4031 C CA . THR A 1 498 ? -16.815 -1.142 26.282 1.00 97.44 498 THR A CA 1
ATOM 4032 C C . THR A 1 498 ? -17.375 -2.432 25.687 1.00 97.44 498 THR A C 1
ATOM 4034 O O . THR A 1 498 ? -17.624 -3.406 26.397 1.00 97.44 498 THR A O 1
ATOM 4037 N N . SER A 1 499 ? -17.557 -2.446 24.369 1.00 96.56 499 SER A N 1
ATOM 4038 C CA . SER A 1 499 ? -17.951 -3.626 23.593 1.00 96.56 499 SER A CA 1
ATOM 4039 C C . SER A 1 499 ? -16.769 -4.226 22.817 1.00 96.56 499 SER A C 1
ATOM 4041 O O . SER A 1 499 ? -16.953 -4.764 21.728 1.00 96.56 499 SER A O 1
ATOM 4043 N N . VAL A 1 500 ? -15.549 -4.135 23.366 1.00 98.38 500 VAL A N 1
ATOM 4044 C CA . VAL A 1 500 ? -14.324 -4.569 22.679 1.00 98.38 500 VAL A CA 1
ATOM 4045 C C . VAL A 1 500 ? -14.377 -6.053 22.306 1.00 98.38 500 VAL A C 1
ATOM 4047 O O . VAL A 1 500 ? -14.562 -6.928 23.152 1.00 98.38 500 VAL A O 1
ATOM 4050 N N . GLN A 1 501 ? -14.184 -6.292 21.011 1.00 98.25 501 GLN A N 1
ATOM 4051 C CA . GLN A 1 501 ? -14.085 -7.583 20.339 1.00 98.25 501 GLN A CA 1
ATOM 4052 C C . GLN A 1 501 ? -12.635 -7.905 19.981 1.00 98.25 501 GLN A C 1
ATOM 4054 O O . GLN A 1 501 ? -12.214 -9.050 20.109 1.00 98.25 501 GLN A O 1
ATOM 4059 N N . VAL A 1 502 ? -11.851 -6.897 19.589 1.00 98.12 502 VAL A N 1
ATOM 4060 C CA . VAL A 1 502 ? -10.443 -7.061 19.210 1.00 98.12 502 VAL A CA 1
ATOM 4061 C C . VAL A 1 502 ? -9.565 -6.209 20.114 1.00 98.12 502 VAL A C 1
ATOM 4063 O O . VAL A 1 502 ? -9.672 -4.981 20.117 1.00 98.12 502 VAL A O 1
ATOM 4066 N N . LEU A 1 503 ? -8.672 -6.860 20.859 1.00 98.38 503 LEU A N 1
ATOM 4067 C CA . LEU A 1 503 ? -7.712 -6.216 21.749 1.00 98.38 503 LEU A CA 1
ATOM 4068 C C . LEU A 1 503 ? -6.289 -6.588 21.345 1.00 98.38 503 LEU A C 1
ATOM 4070 O O . LEU A 1 503 ? -5.923 -7.758 21.364 1.00 98.38 503 LEU A O 1
ATOM 4074 N N . ASN A 1 504 ? -5.464 -5.593 21.036 1.00 97.94 504 ASN A N 1
ATOM 4075 C CA . ASN A 1 504 ? -4.049 -5.795 20.761 1.00 97.94 504 ASN A CA 1
ATOM 4076 C C . ASN A 1 504 ? -3.193 -4.844 21.614 1.00 97.94 504 ASN A C 1
ATOM 4078 O O . ASN A 1 504 ? -3.278 -3.623 21.483 1.00 97.94 504 ASN A O 1
ATOM 4082 N N . LEU A 1 505 ? -2.385 -5.411 22.510 1.00 97.69 505 LEU A N 1
ATOM 4083 C CA . LEU A 1 505 ? -1.494 -4.672 23.401 1.00 97.69 505 LEU A CA 1
ATOM 4084 C C . LEU A 1 505 ? -0.046 -5.082 23.141 1.00 97.69 505 LEU A C 1
ATOM 4086 O O . LEU A 1 505 ? 0.353 -6.214 23.428 1.00 97.69 505 LEU A O 1
ATOM 4090 N N . CYS A 1 506 ? 0.761 -4.136 22.666 1.00 96.25 506 CYS A N 1
ATOM 4091 C CA . CYS A 1 506 ? 2.177 -4.360 22.414 1.00 96.25 506 CYS A CA 1
ATOM 4092 C C . CYS A 1 506 ? 3.077 -3.726 23.480 1.00 96.25 506 CYS A C 1
ATOM 4094 O O . CYS A 1 506 ? 2.823 -2.617 23.959 1.00 96.25 506 CYS A O 1
ATOM 4096 N N . LYS A 1 507 ? 4.185 -4.417 23.781 1.00 94.31 507 LYS A N 1
ATOM 4097 C CA . LYS A 1 507 ? 5.238 -4.020 24.737 1.00 94.31 507 LYS A CA 1
ATOM 4098 C C . LYS A 1 507 ? 4.747 -3.937 26.177 1.00 94.31 507 LYS A C 1
ATOM 4100 O O . LYS A 1 507 ? 4.939 -2.956 26.905 1.00 94.31 507 LYS A O 1
ATOM 4105 N N . VAL A 1 508 ? 4.093 -5.014 26.587 1.00 96.62 508 VAL A N 1
ATOM 4106 C CA . VAL A 1 508 ? 3.620 -5.209 27.951 1.00 96.62 508 VAL A CA 1
ATOM 4107 C C . VAL A 1 508 ? 4.767 -5.729 28.821 1.00 96.62 508 VAL A C 1
ATOM 4109 O O . VAL A 1 508 ? 5.327 -6.788 28.539 1.00 96.62 508 VAL A O 1
ATOM 4112 N N . GLN A 1 509 ? 5.098 -5.026 29.911 1.00 96.31 509 GLN A N 1
ATOM 4113 C CA . GLN A 1 509 ? 6.120 -5.489 30.864 1.00 96.31 509 GLN A CA 1
ATOM 4114 C C . GLN A 1 509 ? 5.619 -6.661 31.712 1.00 96.31 509 GLN A C 1
ATOM 4116 O O . GLN A 1 509 ? 6.386 -7.533 32.103 1.00 96.31 509 GLN A O 1
ATOM 4121 N N . TYR A 1 510 ? 4.328 -6.658 32.043 1.00 96.88 510 TYR A N 1
ATOM 4122 C CA . TYR A 1 510 ? 3.717 -7.639 32.929 1.00 96.88 510 TYR A CA 1
ATOM 4123 C C . TYR A 1 510 ? 2.834 -8.613 32.152 1.00 96.88 510 TYR A C 1
ATOM 4125 O O . TYR A 1 510 ? 1.733 -8.250 31.761 1.00 96.88 510 TYR A O 1
ATOM 4133 N N . ALA A 1 511 ? 3.297 -9.845 31.955 1.00 96.38 511 ALA A N 1
ATOM 4134 C CA . ALA A 1 511 ? 2.601 -10.853 31.154 1.00 96.38 511 ALA A CA 1
ATOM 4135 C C . ALA A 1 511 ? 2.346 -12.151 31.938 1.00 96.38 511 ALA A C 1
ATOM 4137 O O . ALA A 1 511 ? 2.564 -13.235 31.417 1.00 96.38 511 ALA A O 1
ATOM 4138 N N . ARG A 1 512 ? 1.945 -12.075 33.213 1.00 97.06 512 ARG A N 1
ATOM 4139 C CA . ARG A 1 512 ? 1.608 -13.269 34.018 1.00 97.06 512 ARG A CA 1
ATOM 4140 C C . ARG A 1 512 ? 0.166 -13.743 33.741 1.00 97.06 512 ARG A C 1
ATOM 4142 O O . ARG A 1 512 ? -0.637 -12.941 33.261 1.00 97.06 512 ARG A O 1
ATOM 4149 N N . PRO A 1 513 ? -0.197 -15.008 34.040 1.00 97.25 513 PRO A N 1
ATOM 4150 C CA . PRO A 1 513 ? -1.533 -15.552 33.752 1.00 97.25 513 PRO A CA 1
ATOM 4151 C C . PRO A 1 513 ? -2.713 -14.772 34.362 1.00 97.25 513 PRO A C 1
ATOM 4153 O O . PRO A 1 513 ? -3.809 -14.770 33.802 1.00 97.25 513 PRO A O 1
ATOM 4156 N N . ASP A 1 514 ? -2.509 -14.052 35.470 1.00 97.88 514 ASP A N 1
ATOM 4157 C CA . ASP A 1 514 ? -3.539 -13.202 36.085 1.00 97.88 514 ASP A CA 1
ATOM 4158 C C . ASP A 1 514 ? -3.972 -12.027 35.202 1.00 97.88 514 ASP A C 1
ATOM 4160 O O . ASP A 1 514 ? -5.115 -11.579 35.307 1.00 97.88 514 ASP A O 1
ATOM 4164 N N . LEU A 1 515 ? -3.118 -11.580 34.276 1.00 98.19 515 LEU A N 1
ATOM 4165 C CA . LEU A 1 515 ? -3.510 -10.619 33.250 1.00 98.19 515 LEU A CA 1
ATOM 4166 C C . LEU A 1 515 ? -4.561 -11.211 32.299 1.00 98.19 515 LEU A C 1
ATOM 4168 O O . LEU A 1 515 ? -5.562 -10.554 32.027 1.00 98.19 515 LEU A O 1
ATOM 4172 N N . LEU A 1 516 ? -4.378 -12.448 31.821 1.00 98.31 516 LEU A N 1
ATOM 4173 C CA . LEU A 1 516 ? -5.370 -13.110 30.963 1.00 98.31 516 LEU A CA 1
ATOM 4174 C C . LEU A 1 516 ? -6.688 -13.320 31.710 1.00 98.31 516 LEU A C 1
ATOM 4176 O O . LEU A 1 516 ? -7.752 -13.071 31.149 1.00 98.31 516 LEU A O 1
ATOM 4180 N N . MET A 1 517 ? -6.630 -13.683 32.996 1.00 97.88 517 MET A N 1
ATOM 4181 C CA . MET A 1 517 ? -7.829 -13.768 33.835 1.00 97.88 517 MET A CA 1
ATOM 4182 C C . MET A 1 517 ? -8.544 -12.414 33.957 1.00 97.88 517 MET A C 1
ATOM 4184 O O . MET A 1 517 ? -9.770 -12.365 33.883 1.00 97.88 517 MET A O 1
ATOM 4188 N N . ALA A 1 518 ? -7.813 -11.305 34.098 1.00 98.38 518 ALA A N 1
ATOM 4189 C CA . ALA A 1 518 ? -8.418 -9.975 34.106 1.00 98.38 518 ALA A CA 1
ATOM 4190 C C . ALA A 1 518 ? -9.054 -9.619 32.752 1.00 98.38 518 ALA A C 1
ATOM 4192 O O . ALA A 1 518 ? -10.195 -9.163 32.723 1.00 98.38 518 ALA A O 1
ATOM 4193 N N . ILE A 1 519 ? -8.360 -9.882 31.637 1.00 98.44 519 ILE A N 1
ATOM 4194 C CA . ILE A 1 519 ? -8.858 -9.611 30.277 1.00 98.44 519 ILE A CA 1
ATOM 4195 C C . ILE A 1 519 ? -10.074 -10.489 29.942 1.00 98.44 519 ILE A C 1
ATOM 4197 O O . ILE A 1 519 ? -10.983 -10.029 29.258 1.00 98.44 519 ILE A O 1
ATOM 4201 N N . SER A 1 520 ? -10.157 -11.714 30.468 1.00 98.00 520 SER A N 1
ATOM 4202 C CA . SER A 1 520 ? -11.300 -12.616 30.242 1.00 98.00 520 SER A CA 1
ATOM 4203 C C . SER A 1 520 ? -12.644 -12.051 30.724 1.00 98.00 520 SER A C 1
ATOM 4205 O O . SER A 1 520 ? -13.701 -12.491 30.280 1.00 98.00 520 SER A O 1
ATOM 4207 N N . ARG A 1 521 ? -12.616 -11.016 31.578 1.00 97.75 521 ARG A N 1
ATOM 4208 C CA . ARG A 1 521 ? -13.806 -10.269 32.011 1.00 97.75 521 ARG A CA 1
ATOM 4209 C C . ARG A 1 521 ? -14.421 -9.413 30.902 1.00 97.75 521 ARG A C 1
ATOM 4211 O O . ARG A 1 521 ? -15.490 -8.858 31.126 1.00 97.75 521 ARG A O 1
ATOM 4218 N N . LEU A 1 522 ? -13.771 -9.283 29.744 1.00 97.94 522 LEU A N 1
ATOM 4219 C CA . LEU A 1 522 ? -14.310 -8.641 28.546 1.00 97.94 522 LEU A CA 1
ATOM 4220 C C . LEU A 1 522 ? -15.189 -9.658 27.786 1.00 97.94 522 LEU A C 1
ATOM 4222 O O . LEU A 1 522 ? -14.666 -10.480 27.032 1.00 97.94 522 LEU A O 1
ATOM 4226 N N . PRO A 1 523 ? -16.526 -9.635 27.947 1.00 96.12 523 PRO A N 1
ATOM 4227 C CA . PRO A 1 523 ? -17.386 -10.752 27.539 1.00 96.12 523 PRO A CA 1
ATOM 4228 C C . PRO A 1 523 ? -17.543 -10.893 26.018 1.00 96.12 523 PRO A C 1
ATOM 4230 O O . PRO A 1 523 ? -17.997 -11.929 25.533 1.00 96.12 523 PRO A O 1
ATOM 4233 N N . SER A 1 524 ? -17.207 -9.843 25.266 1.00 97.56 524 SER A N 1
ATOM 4234 C CA . SER A 1 524 ? -17.329 -9.804 23.806 1.00 97.56 524 SER A CA 1
ATOM 4235 C C . SER A 1 524 ? -16.006 -10.039 23.084 1.00 97.56 524 SER A C 1
ATOM 4237 O O . SER A 1 524 ? -15.984 -9.933 21.866 1.00 97.56 524 SER A O 1
ATOM 4239 N N . LEU A 1 525 ? -14.919 -10.343 23.801 1.00 98.44 525 LEU A N 1
ATOM 4240 C CA . LEU A 1 525 ? -13.598 -10.445 23.194 1.00 98.44 525 LEU A CA 1
ATOM 4241 C C . LEU A 1 525 ? -13.475 -11.696 22.313 1.00 98.44 525 LEU A C 1
ATOM 4243 O O . LEU A 1 525 ? -13.558 -12.826 22.796 1.00 98.44 525 LEU A O 1
ATOM 4247 N N . GLU A 1 526 ? -13.239 -11.466 21.026 1.00 98.25 526 GLU A N 1
ATOM 4248 C CA . GLU A 1 526 ? -13.103 -12.472 19.972 1.00 98.25 526 GLU A CA 1
ATOM 4249 C C . GLU A 1 526 ? -11.648 -12.640 19.523 1.00 98.25 526 GLU A C 1
ATOM 4251 O O . GLU A 1 526 ? -11.250 -13.746 19.160 1.00 98.25 526 GLU A O 1
ATOM 4256 N N . ALA A 1 527 ? -10.837 -11.580 19.593 1.00 97.94 527 ALA A N 1
ATOM 4257 C CA . ALA A 1 527 ? -9.424 -11.614 19.240 1.00 97.94 527 ALA A CA 1
ATOM 4258 C C . ALA A 1 527 ? -8.561 -10.889 20.278 1.00 97.94 527 ALA A C 1
ATOM 4260 O O . ALA A 1 527 ? -8.821 -9.736 20.628 1.00 97.94 527 ALA A O 1
ATOM 4261 N N . LEU A 1 528 ? -7.503 -11.555 20.736 1.00 98.12 528 LEU A N 1
ATOM 4262 C CA . LEU A 1 528 ? -6.548 -11.018 21.700 1.00 98.12 528 LEU A CA 1
ATOM 4263 C C . LEU A 1 528 ? -5.121 -11.187 21.187 1.00 98.12 528 LEU A C 1
ATOM 4265 O O . LEU A 1 528 ? -4.687 -12.311 20.970 1.00 98.12 528 LEU A O 1
ATOM 4269 N N . THR A 1 529 ? -4.373 -10.091 21.093 1.00 97.50 529 THR A N 1
ATOM 4270 C CA . THR A 1 529 ? -2.928 -10.109 20.851 1.00 97.50 529 THR A CA 1
ATOM 4271 C C . THR A 1 529 ? -2.190 -9.435 22.003 1.00 97.50 529 THR A C 1
ATOM 4273 O O . THR A 1 529 ? -2.487 -8.292 22.348 1.00 97.50 529 THR A O 1
ATOM 4276 N N . LEU A 1 530 ? -1.210 -10.119 22.589 1.00 97.19 530 LEU A N 1
ATOM 4277 C CA . LEU A 1 530 ? -0.370 -9.601 23.666 1.00 97.19 530 LEU A CA 1
ATOM 4278 C C . LEU A 1 530 ? 1.104 -9.790 23.315 1.00 97.19 530 LEU A C 1
ATOM 4280 O O . LEU A 1 530 ? 1.571 -10.914 23.185 1.00 97.19 530 LEU A O 1
ATOM 4284 N N . ILE A 1 531 ? 1.861 -8.700 23.203 1.00 96.19 531 ILE A N 1
ATOM 4285 C CA . ILE A 1 531 ? 3.306 -8.760 22.946 1.00 96.19 531 ILE A CA 1
ATOM 4286 C C . ILE A 1 531 ? 4.043 -8.366 24.226 1.00 96.19 531 ILE A C 1
ATOM 4288 O O . ILE A 1 531 ? 4.030 -7.197 24.631 1.00 96.19 531 ILE A O 1
ATOM 4292 N N . HIS A 1 532 ? 4.662 -9.349 24.876 1.00 95.69 532 HIS A N 1
ATOM 4293 C CA . HIS A 1 532 ? 5.462 -9.159 26.081 1.00 95.69 532 HIS A CA 1
ATOM 4294 C C . HIS A 1 532 ? 6.846 -8.612 25.731 1.00 95.69 532 HIS A C 1
ATOM 4296 O O . HIS A 1 532 ? 7.426 -8.989 24.719 1.00 95.69 532 HIS A O 1
ATOM 4302 N N . GLN A 1 533 ? 7.389 -7.735 26.571 1.00 94.38 533 GLN A N 1
ATOM 4303 C CA . GLN A 1 533 ? 8.765 -7.272 26.449 1.00 94.38 533 GLN A CA 1
ATOM 4304 C C . GLN A 1 533 ? 9.325 -6.921 27.829 1.00 94.38 533 GLN A C 1
ATOM 4306 O O . GLN A 1 533 ? 8.685 -6.196 28.591 1.00 94.38 533 GLN A O 1
ATOM 4311 N N . GLN A 1 534 ? 10.523 -7.416 28.151 1.00 89.69 534 GLN A N 1
ATOM 4312 C CA . GLN A 1 534 ? 11.166 -7.169 29.450 1.00 89.69 534 GLN A CA 1
ATOM 4313 C C . GLN A 1 534 ? 11.952 -5.848 29.481 1.00 89.69 534 GLN A C 1
ATOM 4315 O O . GLN A 1 534 ? 11.962 -5.155 30.500 1.00 89.69 534 GLN A O 1
ATOM 4320 N N . LEU A 1 535 ? 12.580 -5.477 28.358 1.00 88.19 535 LEU A N 1
ATOM 4321 C CA . LEU A 1 535 ? 13.450 -4.303 28.232 1.00 88.19 535 LEU A CA 1
ATOM 4322 C C . LEU A 1 535 ? 13.055 -3.460 27.012 1.00 88.19 535 LEU A C 1
ATOM 4324 O O . LEU A 1 535 ? 12.938 -4.027 25.935 1.00 88.19 535 LEU A O 1
ATOM 4328 N N . PRO A 1 536 ? 12.928 -2.120 27.101 1.00 84.19 536 PRO A N 1
ATOM 4329 C CA . PRO A 1 536 ? 12.491 -1.281 25.973 1.00 84.19 536 PRO A CA 1
ATOM 4330 C C . PRO A 1 536 ? 13.366 -1.346 24.709 1.00 84.19 536 PRO A C 1
ATOM 4332 O O . PRO A 1 536 ? 12.901 -0.982 23.631 1.00 84.19 536 PRO A O 1
ATOM 4335 N N . ALA A 1 537 ? 14.639 -1.729 24.856 1.00 79.75 537 ALA A N 1
ATOM 4336 C CA . ALA A 1 537 ? 15.641 -1.713 23.790 1.00 79.75 537 ALA A CA 1
ATOM 4337 C C . ALA A 1 537 ? 15.786 -3.050 23.047 1.00 79.75 537 ALA A C 1
ATOM 4339 O O . ALA A 1 537 ? 16.464 -3.095 22.024 1.00 79.75 537 ALA A O 1
ATOM 4340 N N . THR A 1 538 ? 15.192 -4.134 23.551 1.00 75.31 538 THR A N 1
ATOM 4341 C CA . THR A 1 538 ? 15.239 -5.427 22.864 1.00 75.31 538 THR A CA 1
ATOM 4342 C C . THR A 1 538 ? 14.257 -5.437 21.703 1.00 75.31 538 THR A C 1
ATOM 4344 O O . THR A 1 538 ? 13.207 -4.793 21.753 1.00 75.31 538 THR A O 1
ATOM 4347 N N . ASP A 1 539 ? 14.586 -6.171 20.648 1.00 74.56 539 ASP A N 1
ATOM 4348 C CA . ASP A 1 539 ? 13.603 -6.476 19.619 1.00 74.56 539 ASP A CA 1
ATOM 4349 C C . ASP A 1 539 ? 12.420 -7.226 20.263 1.00 74.56 539 ASP A C 1
ATOM 4351 O O . ASP A 1 539 ? 12.605 -8.102 21.113 1.00 74.56 539 ASP A O 1
ATOM 4355 N N . ALA A 1 540 ? 11.197 -6.847 19.894 1.00 70.31 540 ALA A N 1
ATOM 4356 C CA . ALA A 1 540 ? 9.978 -7.480 20.390 1.00 70.31 540 ALA A CA 1
ATOM 4357 C C . ALA A 1 540 ? 9.830 -8.922 19.877 1.00 70.31 540 ALA A C 1
ATOM 4359 O O . ALA A 1 540 ? 8.980 -9.666 20.369 1.00 70.31 540 ALA A O 1
ATOM 4360 N N . SER A 1 541 ? 10.653 -9.314 18.900 1.00 72.31 541 SER A N 1
ATOM 4361 C CA . SER A 1 541 ? 10.595 -10.622 18.265 1.00 72.31 541 SER A CA 1
ATOM 4362 C C . SER A 1 541 ? 10.841 -11.782 19.230 1.00 72.31 541 SER A C 1
ATOM 4364 O O . SER A 1 541 ? 10.230 -12.821 19.035 1.00 72.31 541 SER A O 1
ATOM 4366 N N . CYS A 1 542 ? 11.647 -11.649 20.291 1.00 70.25 542 CYS A N 1
ATOM 4367 C CA . CYS A 1 542 ? 11.897 -12.747 21.233 1.00 70.25 542 CYS A CA 1
ATOM 4368 C C . CYS A 1 542 ? 11.834 -12.269 22.681 1.00 70.25 542 CYS A C 1
ATOM 4370 O O . CYS A 1 542 ? 12.736 -11.581 23.154 1.00 70.25 542 CYS A O 1
ATOM 4372 N N . SER A 1 543 ? 10.771 -12.629 23.396 1.00 82.81 543 SER A N 1
ATOM 4373 C CA . SER A 1 543 ? 10.683 -12.386 24.835 1.00 82.81 543 SER A CA 1
ATOM 4374 C C . SER A 1 543 ? 10.319 -13.666 25.562 1.00 82.81 543 SER A C 1
ATOM 4376 O O . SER A 1 543 ? 9.363 -14.347 25.200 1.00 82.81 543 SER A O 1
ATOM 4378 N N . GLU A 1 544 ? 11.080 -13.973 26.607 1.00 87.19 544 GLU A N 1
ATOM 4379 C CA . GLU A 1 544 ? 10.749 -15.042 27.541 1.00 87.19 544 GLU A CA 1
ATOM 4380 C C . GLU A 1 544 ? 9.529 -14.611 28.355 1.00 87.19 544 GLU A C 1
ATOM 4382 O O . GLU A 1 544 ? 9.567 -13.619 29.090 1.00 87.19 544 GLU A O 1
ATOM 4387 N N . TRP A 1 545 ? 8.424 -15.333 28.178 1.00 92.56 545 TRP A N 1
ATOM 4388 C CA . TRP A 1 545 ? 7.218 -15.123 28.970 1.00 92.56 545 TRP A CA 1
ATOM 4389 C C . TRP A 1 545 ? 7.459 -15.613 30.406 1.00 92.56 545 TRP A C 1
ATOM 4391 O O . TRP A 1 545 ? 8.133 -16.622 30.600 1.00 92.56 545 TRP A O 1
ATOM 4401 N N . PRO A 1 546 ? 6.940 -14.912 31.432 1.00 92.00 546 PRO A N 1
ATOM 4402 C CA . PRO A 1 546 ? 7.314 -15.162 32.828 1.00 92.00 546 PRO A CA 1
ATOM 4403 C C . PRO A 1 546 ? 6.817 -16.495 33.404 1.00 92.00 546 PRO A C 1
ATOM 4405 O O . PRO A 1 546 ? 7.238 -16.874 34.496 1.00 92.00 546 PRO A O 1
ATOM 4408 N N . ASN A 1 547 ? 5.906 -17.180 32.715 1.00 90.38 547 ASN A N 1
ATOM 4409 C CA . ASN A 1 547 ? 5.353 -18.463 33.121 1.00 90.38 547 ASN A CA 1
ATOM 4410 C C . ASN A 1 547 ? 5.428 -19.470 31.955 1.00 90.38 547 ASN A C 1
ATOM 4412 O O . ASN A 1 547 ? 5.622 -19.079 30.803 1.00 90.38 547 ASN A O 1
ATOM 4416 N N . PRO A 1 548 ? 5.270 -20.772 32.219 1.00 87.38 548 PRO A N 1
ATOM 4417 C CA . PRO A 1 548 ? 5.190 -21.781 31.168 1.00 87.38 548 PRO A CA 1
ATOM 4418 C C . PRO A 1 548 ? 3.936 -21.626 30.294 1.00 87.38 548 PRO A C 1
ATOM 4420 O O . PRO A 1 548 ? 2.875 -21.223 30.775 1.00 87.38 548 PRO A O 1
ATOM 4423 N N . ALA A 1 549 ? 4.023 -22.033 29.023 1.00 89.56 549 ALA A N 1
ATOM 4424 C CA . ALA A 1 549 ? 2.927 -21.950 28.050 1.00 89.56 549 ALA A CA 1
ATOM 4425 C C . ALA A 1 549 ? 1.611 -22.602 28.531 1.00 89.56 549 ALA A C 1
ATOM 4427 O O . ALA A 1 549 ? 0.531 -22.057 28.294 1.00 89.56 549 ALA A O 1
ATOM 4428 N N . TYR A 1 550 ? 1.688 -23.722 29.264 1.00 85.56 550 TYR A N 1
ATOM 4429 C CA . TYR A 1 550 ? 0.508 -24.430 29.773 1.00 85.56 550 TYR A CA 1
ATOM 4430 C C . TYR A 1 550 ? -0.307 -23.606 30.788 1.00 85.56 550 TYR A C 1
ATOM 4432 O O . TYR A 1 550 ? -1.526 -23.752 30.853 1.00 85.56 550 TYR A O 1
ATOM 4440 N N . GLU A 1 551 ? 0.322 -22.705 31.554 1.00 89.00 551 GLU A N 1
ATOM 4441 C CA . GLU A 1 551 ? -0.407 -21.835 32.489 1.00 89.00 551 GLU A CA 1
ATOM 4442 C C . GLU A 1 551 ? -1.221 -20.772 31.742 1.00 89.00 551 GLU A C 1
ATOM 4444 O O . GLU A 1 551 ? -2.332 -20.427 32.153 1.00 89.00 551 GLU A O 1
ATOM 4449 N N . TYR A 1 552 ? -0.703 -20.278 30.614 1.00 95.25 552 TYR A N 1
ATOM 4450 C CA . TYR A 1 552 ? -1.437 -19.357 29.745 1.00 95.25 552 TYR A CA 1
ATOM 4451 C C . TYR A 1 552 ? -2.578 -20.050 29.017 1.00 95.25 552 TYR A C 1
ATOM 4453 O O . TYR A 1 552 ? -3.675 -19.495 28.972 1.00 95.25 552 TYR A O 1
ATOM 4461 N N . ALA A 1 553 ? -2.348 -21.266 28.509 1.00 94.44 553 ALA A N 1
ATOM 4462 C CA . ALA A 1 553 ? -3.401 -22.087 27.921 1.00 94.44 553 ALA A CA 1
ATOM 4463 C C . ALA A 1 553 ? -4.561 -22.255 28.913 1.00 94.44 553 ALA A C 1
ATOM 4465 O O . ALA A 1 553 ? -5.698 -21.917 28.587 1.00 94.44 553 ALA A O 1
ATOM 4466 N N . ALA A 1 554 ? -4.269 -22.652 30.157 1.00 93.81 554 ALA A N 1
ATOM 4467 C CA . ALA A 1 554 ? -5.276 -22.793 31.206 1.00 93.81 554 ALA A CA 1
ATOM 4468 C C . ALA A 1 554 ? -6.065 -21.500 31.471 1.00 93.81 554 ALA A C 1
ATOM 4470 O O . ALA A 1 554 ? -7.289 -21.544 31.622 1.00 93.81 554 ALA A O 1
ATOM 4471 N N . ALA A 1 555 ? -5.398 -20.343 31.470 1.00 96.44 555 ALA A N 1
ATOM 4472 C CA . ALA A 1 555 ? -6.049 -19.052 31.674 1.00 96.44 555 ALA A CA 1
ATOM 4473 C C . ALA A 1 555 ? -7.031 -18.669 30.545 1.00 96.44 555 ALA A C 1
ATOM 4475 O O . ALA A 1 555 ? -7.971 -17.908 30.800 1.00 96.44 555 ALA A O 1
ATOM 4476 N N . LEU A 1 556 ? -6.878 -19.216 29.329 1.00 97.50 556 LEU A N 1
ATOM 4477 C CA . LEU A 1 556 ? -7.804 -18.965 28.217 1.00 97.50 556 LEU A CA 1
ATOM 4478 C C . LEU A 1 556 ? -9.178 -19.633 28.376 1.00 97.50 556 LEU A C 1
ATOM 4480 O O . LEU A 1 556 ? -10.123 -19.248 27.684 1.00 97.50 556 LEU A O 1
ATOM 4484 N N . ARG A 1 557 ? -9.331 -20.569 29.322 1.00 96.75 557 ARG A N 1
ATOM 4485 C CA . ARG A 1 557 ? -10.617 -21.229 29.617 1.00 96.75 557 ARG A CA 1
ATOM 4486 C C . ARG A 1 557 ? -11.730 -20.258 29.992 1.00 96.75 557 ARG A C 1
ATOM 4488 O O . ARG A 1 557 ? -12.901 -20.544 29.765 1.00 96.75 557 ARG A O 1
ATOM 4495 N N . ASN A 1 558 ? -11.369 -19.099 30.532 1.00 96.81 558 ASN A N 1
ATOM 4496 C CA . ASN A 1 558 ? -12.332 -18.101 30.983 1.00 96.81 558 ASN A CA 1
ATOM 4497 C C . ASN A 1 558 ? -12.869 -17.205 29.855 1.00 96.81 558 ASN A C 1
ATOM 4499 O O . ASN A 1 558 ? -13.716 -16.356 30.119 1.00 96.81 558 ASN A O 1
ATOM 4503 N N . PHE A 1 559 ? -12.397 -17.359 28.613 1.00 98.00 559 PHE A N 1
ATOM 4504 C CA . PHE A 1 559 ? -12.843 -16.527 27.499 1.00 98.00 559 PHE A CA 1
ATOM 4505 C C . PHE A 1 559 ? -14.030 -17.164 26.763 1.00 98.00 559 PHE A C 1
ATOM 4507 O O . PHE A 1 559 ? -13.860 -18.174 26.078 1.00 98.00 559 PHE A O 1
ATOM 4514 N N . PRO A 1 560 ? -15.228 -16.558 26.811 1.00 96.88 560 PRO A N 1
ATOM 4515 C CA . PRO A 1 560 ? -16.426 -17.171 26.246 1.00 96.88 560 PRO A CA 1
ATOM 4516 C C . PRO A 1 560 ? -16.490 -17.114 24.715 1.00 96.88 560 PRO A C 1
ATOM 4518 O O . PRO A 1 560 ? -17.260 -17.867 24.131 1.00 96.88 560 PRO A O 1
ATOM 4521 N N . LYS A 1 561 ? -15.729 -16.224 24.060 1.00 98.00 561 LYS A N 1
ATOM 4522 C CA . LYS A 1 561 ? -15.812 -15.970 22.607 1.00 98.00 561 LYS A CA 1
ATOM 4523 C C . LYS A 1 561 ? -14.463 -15.892 21.888 1.00 98.00 561 LYS A C 1
ATOM 4525 O O . LYS A 1 561 ? -14.437 -15.646 20.686 1.00 98.00 561 LYS A O 1
ATOM 4530 N N . LEU A 1 562 ? -13.351 -16.095 22.596 1.00 98.25 562 LEU A N 1
ATOM 4531 C CA . LEU A 1 562 ? -12.024 -15.910 22.016 1.00 98.25 562 LEU A CA 1
ATOM 4532 C C . LEU A 1 562 ? -11.779 -16.942 20.910 1.00 98.25 562 LEU A C 1
ATOM 4534 O O . LEU A 1 562 ? -11.740 -18.142 21.167 1.00 98.25 562 LEU A O 1
ATOM 4538 N N . SER A 1 563 ? -11.620 -16.445 19.688 1.00 97.56 563 SER A N 1
ATOM 4539 C CA . SER A 1 563 ? -11.391 -17.228 18.473 1.00 97.56 563 SER A CA 1
ATOM 4540 C C . SER A 1 563 ? -9.994 -17.028 17.891 1.00 97.56 563 SER A C 1
ATOM 4542 O O . SER A 1 563 ? -9.481 -17.923 17.220 1.00 97.56 563 SER A O 1
ATOM 4544 N N . PHE A 1 564 ? -9.348 -15.905 18.207 1.00 97.31 564 PHE A N 1
ATOM 4545 C CA . PHE A 1 564 ? -7.974 -15.605 17.826 1.00 97.31 564 PHE A CA 1
ATOM 4546 C C . PHE A 1 564 ? -7.140 -15.246 19.060 1.00 97.31 564 PHE A C 1
ATOM 4548 O O . PHE A 1 564 ? -7.484 -14.313 19.788 1.00 97.31 564 PHE A O 1
ATOM 4555 N N . PHE A 1 565 ? -6.017 -15.933 19.270 1.00 97.62 565 PHE A N 1
ATOM 4556 C CA . PHE A 1 565 ? -5.031 -15.568 20.289 1.00 97.62 565 PHE A CA 1
ATOM 4557 C C . PHE A 1 565 ? -3.649 -15.379 19.662 1.00 97.62 565 PHE A C 1
ATOM 4559 O O . PHE A 1 565 ? -3.168 -16.247 18.943 1.00 97.62 565 PHE A O 1
ATOM 4566 N N . GLY A 1 566 ? -3.011 -14.243 19.928 1.00 96.12 566 GLY A N 1
ATOM 4567 C CA . GLY A 1 566 ? -1.692 -13.890 19.425 1.00 96.12 566 GLY A CA 1
ATOM 4568 C C . GLY A 1 566 ? -0.742 -13.496 20.548 1.00 96.12 566 GLY A C 1
ATOM 4569 O O . GLY A 1 566 ? -1.090 -12.695 21.412 1.00 96.12 566 GLY A O 1
ATOM 4570 N N . PHE A 1 567 ? 0.480 -14.008 20.523 1.00 95.94 567 PHE A N 1
ATOM 4571 C CA . PHE A 1 567 ? 1.521 -13.643 21.475 1.00 95.94 567 PHE A CA 1
ATOM 4572 C C . PHE A 1 567 ? 2.923 -13.903 20.926 1.00 95.94 567 PHE A C 1
ATOM 4574 O O . PHE A 1 567 ? 3.102 -14.691 20.010 1.00 95.94 567 PHE A O 1
ATOM 4581 N N . ASN A 1 568 ? 3.935 -13.220 21.458 1.00 94.38 568 ASN A N 1
ATOM 4582 C CA . ASN A 1 568 ? 5.329 -13.356 21.008 1.00 94.38 568 ASN A CA 1
ATOM 4583 C C . ASN A 1 568 ? 6.143 -14.365 21.836 1.00 94.38 568 ASN A C 1
ATOM 4585 O O . ASN A 1 568 ? 7.359 -14.214 21.967 1.00 94.38 568 ASN A O 1
ATOM 4589 N N . SER A 1 569 ? 5.474 -15.350 22.439 1.00 90.19 569 SER A N 1
ATOM 4590 C CA . SER A 1 569 ? 6.159 -16.495 23.036 1.00 90.19 569 SER A CA 1
ATOM 4591 C C . SER A 1 569 ? 6.588 -17.442 21.925 1.00 90.19 569 SER A C 1
ATOM 4593 O O . SER A 1 569 ? 5.899 -17.571 20.912 1.00 90.19 569 SER A O 1
ATOM 4595 N N . ASP A 1 570 ? 7.733 -18.081 22.105 1.00 86.94 570 ASP A N 1
ATOM 4596 C CA . ASP A 1 570 ? 8.131 -19.174 21.240 1.00 86.94 570 ASP A CA 1
ATOM 4597 C C . ASP A 1 570 ? 7.466 -20.457 21.743 1.00 86.94 570 ASP A C 1
ATOM 4599 O O . ASP A 1 570 ? 7.748 -20.907 22.853 1.00 86.94 570 ASP A O 1
ATOM 4603 N N . LEU A 1 571 ? 6.547 -21.009 20.950 1.00 82.75 571 LEU A N 1
ATOM 4604 C CA . LEU A 1 571 ? 5.984 -22.335 21.210 1.00 82.75 571 LEU A CA 1
ATOM 4605 C C . LEU A 1 571 ? 6.826 -23.451 20.587 1.00 82.75 571 LEU A C 1
ATOM 4607 O O . LEU A 1 571 ? 6.486 -24.621 20.765 1.00 82.75 571 LEU A O 1
ATOM 4611 N N . SER A 1 572 ? 7.911 -23.109 19.879 1.00 68.88 572 SER A N 1
ATOM 4612 C CA . SER A 1 572 ? 8.884 -24.089 19.415 1.00 68.88 572 SER A CA 1
ATOM 4613 C C . SER A 1 572 ? 9.435 -24.858 20.618 1.00 68.88 572 SER A C 1
ATOM 4615 O O . SER A 1 572 ? 9.765 -24.248 21.643 1.00 68.88 572 SER A O 1
ATOM 4617 N N . PRO A 1 573 ? 9.536 -26.192 20.533 1.00 55.22 573 PRO A N 1
ATOM 4618 C CA . PRO A 1 573 ? 9.972 -27.030 21.636 1.00 55.22 573 PRO A CA 1
ATOM 4619 C C . PRO A 1 573 ? 11.486 -26.909 21.823 1.00 55.22 573 PRO A C 1
ATOM 4621 O O . PRO A 1 573 ? 12.242 -27.826 21.522 1.00 55.22 573 PRO A O 1
ATOM 4624 N N . ILE A 1 574 ? 11.966 -25.786 22.356 1.00 47.97 574 ILE A N 1
ATOM 4625 C CA . ILE A 1 574 ? 13.319 -25.739 22.906 1.00 47.97 574 ILE A CA 1
ATOM 4626 C C . ILE A 1 574 ? 13.228 -26.164 24.371 1.00 47.97 574 ILE A C 1
ATOM 4628 O O . ILE A 1 574 ? 13.223 -25.346 25.282 1.00 47.97 574 ILE A O 1
ATOM 4632 N N . SER A 1 575 ? 13.249 -27.488 24.543 1.00 43.62 575 SER A N 1
ATOM 4633 C CA . SER A 1 575 ? 13.592 -28.225 25.767 1.00 43.62 575 SER A CA 1
ATOM 4634 C C . SER A 1 575 ? 12.528 -28.230 26.882 1.00 43.62 575 SER A C 1
ATOM 4636 O O . SER A 1 575 ? 12.112 -27.185 27.369 1.00 43.62 575 SER A O 1
ATOM 4638 N N . TYR A 1 576 ? 12.176 -29.437 27.345 1.00 43.94 576 TYR A N 1
ATOM 4639 C CA . TYR A 1 576 ? 11.398 -29.788 28.552 1.00 43.94 576 TYR A CA 1
ATOM 4640 C C . TYR A 1 576 ? 9.885 -30.084 28.377 1.00 43.94 576 TYR A C 1
ATOM 4642 O O . TYR A 1 576 ? 8.998 -29.372 28.842 1.00 43.94 576 TYR A O 1
ATOM 4650 N N . SER A 1 577 ? 9.651 -31.265 27.786 1.00 49.50 577 SER A N 1
ATOM 4651 C CA . SER A 1 577 ? 8.608 -32.281 28.053 1.00 49.50 577 SER A CA 1
ATOM 4652 C C . SER A 1 577 ? 7.127 -32.088 27.642 1.00 49.50 577 SER A C 1
ATOM 4654 O O . SER A 1 577 ? 6.329 -31.548 28.416 1.00 49.50 577 SER A O 1
ATOM 4656 N N . PRO A 1 578 ? 6.684 -32.793 26.576 1.00 50.88 578 PRO A N 1
ATOM 4657 C CA . PRO A 1 578 ? 5.275 -33.038 26.238 1.00 50.88 578 PRO A CA 1
ATOM 4658 C C . PRO A 1 578 ? 4.516 -34.012 27.169 1.00 50.88 578 PRO A C 1
ATOM 4660 O O . PRO A 1 578 ? 3.289 -33.977 27.216 1.00 50.88 578 PRO A O 1
ATOM 4663 N N . PHE A 1 579 ? 5.194 -34.863 27.950 1.00 52.16 579 PHE A N 1
ATOM 4664 C CA . PHE A 1 579 ? 4.518 -35.878 28.785 1.00 52.16 579 PHE A CA 1
ATOM 4665 C C . PHE A 1 579 ? 3.683 -35.277 29.927 1.00 52.16 579 PHE A C 1
ATOM 4667 O O . PHE A 1 579 ? 2.554 -35.700 30.158 1.00 52.16 579 PHE A O 1
ATOM 4674 N N . TYR A 1 580 ? 4.197 -34.241 30.595 1.00 53.28 580 TYR A N 1
ATOM 4675 C CA . TYR A 1 580 ? 3.429 -33.486 31.595 1.00 53.28 580 TYR A CA 1
ATOM 4676 C C . TYR A 1 580 ? 2.208 -32.773 30.995 1.00 53.28 580 TYR A C 1
ATOM 4678 O O . TYR A 1 580 ? 1.239 -32.524 31.702 1.00 53.28 580 TYR A O 1
ATOM 4686 N N . GLN A 1 581 ? 2.236 -32.444 29.700 1.00 54.81 581 GLN A N 1
ATOM 4687 C CA . GLN A 1 581 ? 1.118 -31.781 29.029 1.00 54.81 581 GLN A CA 1
ATOM 4688 C C . GLN A 1 581 ? 0.019 -32.774 28.653 1.00 54.81 581 GLN A C 1
ATOM 4690 O O . GLN A 1 581 ? -1.142 -32.453 28.866 1.00 54.81 581 GLN A O 1
ATOM 4695 N N . ILE A 1 582 ? 0.368 -33.991 28.217 1.00 55.56 582 ILE A N 1
ATOM 4696 C CA . ILE A 1 582 ? -0.596 -35.097 28.050 1.00 55.56 582 ILE A CA 1
ATOM 4697 C C . ILE A 1 582 ? -1.269 -35.423 29.394 1.00 55.56 582 ILE A C 1
ATOM 4699 O O . ILE A 1 582 ? -2.473 -35.636 29.455 1.00 55.56 582 ILE A O 1
ATOM 4703 N N . GLU A 1 583 ? -0.521 -35.395 30.500 1.00 57.91 583 GLU A N 1
ATOM 4704 C CA . GLU A 1 583 ? -1.094 -35.557 31.844 1.00 57.91 583 GLU A CA 1
ATOM 4705 C C . GLU A 1 583 ? -2.031 -34.395 32.246 1.00 57.91 583 GLU A C 1
ATOM 4707 O O . GLU A 1 583 ? -3.023 -34.633 32.937 1.00 57.91 583 GLU A O 1
ATOM 4712 N N . CYS A 1 584 ? -1.766 -33.162 31.792 1.00 55.34 584 CYS A N 1
ATOM 4713 C CA . CYS A 1 584 ? -2.679 -32.021 31.950 1.00 55.34 584 CYS A CA 1
ATOM 4714 C C . CYS A 1 584 ? -3.962 -32.153 31.112 1.00 55.34 584 CYS A C 1
ATOM 4716 O O . CYS A 1 584 ? -5.002 -31.664 31.552 1.00 55.34 584 CYS A O 1
ATOM 4718 N N . GLU A 1 585 ? -3.904 -32.777 29.927 1.00 59.88 585 GLU A N 1
ATOM 4719 C CA . GLU A 1 585 ? -5.073 -32.982 29.053 1.00 59.88 585 GLU A CA 1
ATOM 4720 C C . GLU A 1 585 ? -6.194 -33.770 29.766 1.00 59.88 585 GLU A C 1
ATOM 4722 O O . GLU A 1 585 ? -7.369 -33.461 29.566 1.00 59.88 585 GLU A O 1
ATOM 4727 N N . ASP A 1 586 ? -5.828 -34.692 30.665 1.00 62.12 586 ASP A N 1
ATOM 4728 C CA . ASP A 1 586 ? -6.743 -35.543 31.446 1.00 62.12 586 ASP A CA 1
ATOM 4729 C C . ASP A 1 586 ? -6.906 -35.098 32.916 1.00 62.12 586 ASP A C 1
ATOM 4731 O O . ASP A 1 586 ? -7.271 -35.904 33.775 1.00 62.12 586 ASP A O 1
ATOM 4735 N N . ASP A 1 587 ? -6.590 -33.841 33.250 1.00 59.31 587 ASP A N 1
ATOM 4736 C CA . ASP A 1 587 ? -6.670 -33.307 34.625 1.00 59.31 587 ASP A CA 1
ATOM 4737 C C . ASP A 1 587 ? -5.924 -34.195 35.648 1.00 59.31 587 ASP A C 1
ATOM 4739 O O . ASP A 1 587 ? -6.335 -34.368 36.797 1.00 59.31 587 ASP A O 1
ATOM 4743 N N . TYR A 1 588 ? -4.805 -34.787 35.214 1.00 57.97 588 TYR A N 1
ATOM 4744 C CA . TYR A 1 588 ? -3.959 -35.696 35.988 1.00 57.97 588 TYR A CA 1
ATOM 4745 C C . TYR A 1 588 ? -4.592 -37.058 36.349 1.00 57.97 588 TYR A C 1
ATOM 4747 O O . TYR A 1 588 ? -4.024 -37.789 37.170 1.00 57.97 588 TYR A O 1
ATOM 4755 N N . ALA A 1 589 ? -5.711 -37.452 35.725 1.00 62.25 589 ALA A N 1
ATOM 4756 C CA . ALA A 1 589 ? -6.497 -38.637 36.101 1.00 62.25 589 ALA A CA 1
ATOM 4757 C C . ALA A 1 589 ? -5.692 -39.952 36.168 1.00 62.25 589 ALA A C 1
ATOM 4759 O O . ALA A 1 589 ? -5.943 -40.783 37.043 1.00 62.25 589 ALA A O 1
ATOM 4760 N N . TYR A 1 590 ? -4.688 -40.127 35.301 1.00 65.00 590 TYR A N 1
ATOM 4761 C CA . TYR A 1 590 ? -3.908 -41.369 35.189 1.00 65.00 590 TYR A CA 1
ATOM 4762 C C . TYR A 1 590 ? -2.426 -41.225 35.545 1.00 65.00 590 TYR A C 1
ATOM 4764 O O . TYR A 1 590 ? -1.660 -42.164 35.350 1.00 65.00 590 TYR A O 1
ATOM 4772 N N . VAL A 1 591 ? -1.991 -40.097 36.112 1.00 62.25 591 VAL A N 1
ATOM 4773 C CA . VAL A 1 591 ? -0.557 -39.791 36.321 1.00 62.25 591 VAL A CA 1
ATOM 4774 C C . VAL A 1 591 ? 0.179 -40.865 37.106 1.00 62.25 591 VAL A C 1
ATOM 4776 O O . VAL A 1 591 ? 1.296 -41.237 36.759 1.00 62.25 591 VAL A O 1
ATOM 4779 N N . LYS A 1 592 ? -0.436 -41.405 38.163 1.00 63.38 592 LYS A N 1
ATOM 4780 C CA . LYS A 1 592 ? 0.189 -42.487 38.937 1.00 63.38 592 LYS A CA 1
ATOM 4781 C C . LYS A 1 592 ? 0.370 -43.746 38.093 1.00 63.38 592 LYS A C 1
ATOM 4783 O O . LYS A 1 592 ? 1.438 -44.341 38.119 1.00 63.38 592 LYS A O 1
ATOM 4788 N N . GLN A 1 593 ? -0.645 -44.107 37.317 1.00 71.31 593 GLN A N 1
ATOM 4789 C CA . GLN A 1 593 ? -0.657 -45.315 36.501 1.00 71.31 593 GLN A CA 1
ATOM 4790 C C . GLN A 1 593 ? 0.300 -45.187 35.309 1.00 71.31 593 GLN A C 1
ATOM 4792 O O . GLN A 1 593 ? 1.101 -46.087 35.076 1.00 71.31 593 GLN A O 1
ATOM 4797 N N . ASN A 1 594 ? 0.311 -44.035 34.636 1.00 63.84 594 ASN A N 1
ATOM 4798 C CA . ASN A 1 594 ? 1.236 -43.717 33.548 1.00 63.84 594 ASN A CA 1
ATOM 4799 C C . ASN A 1 594 ? 2.687 -43.696 34.040 1.00 63.84 594 ASN A C 1
ATOM 4801 O O . ASN A 1 594 ? 3.551 -44.313 33.419 1.00 63.84 594 ASN A O 1
ATOM 4805 N N . ARG A 1 595 ? 2.957 -43.087 35.206 1.00 63.78 595 ARG A N 1
ATOM 4806 C CA . ARG A 1 595 ? 4.284 -43.142 35.842 1.00 63.78 595 ARG A CA 1
ATOM 4807 C C . ARG A 1 595 ? 4.690 -44.558 36.214 1.00 63.78 595 ARG A C 1
ATOM 4809 O O . ARG A 1 595 ? 5.842 -44.919 36.013 1.00 63.78 595 ARG A O 1
ATOM 4816 N N . GLU A 1 596 ? 3.779 -45.365 36.747 1.00 66.75 596 GLU A N 1
ATOM 4817 C CA . GLU A 1 596 ? 4.067 -46.757 37.100 1.00 66.75 596 GLU A CA 1
ATOM 4818 C C . GLU A 1 596 ? 4.351 -47.623 35.869 1.00 66.75 596 GLU A C 1
ATOM 4820 O O . GLU A 1 596 ? 5.287 -48.422 35.895 1.00 66.75 596 GLU A O 1
ATOM 4825 N N . VAL A 1 597 ? 3.573 -47.473 34.794 1.00 68.31 597 VAL A N 1
ATOM 4826 C CA . VAL A 1 597 ? 3.783 -48.177 33.519 1.00 68.31 597 VAL A CA 1
ATOM 4827 C C . VAL A 1 597 ? 5.119 -47.771 32.911 1.00 68.31 597 VAL A C 1
ATOM 4829 O O . VAL A 1 597 ? 5.938 -48.632 32.597 1.00 68.31 597 VAL A O 1
ATOM 4832 N N . ALA A 1 598 ? 5.392 -46.473 32.840 1.00 61.88 598 ALA A N 1
ATOM 4833 C CA . ALA A 1 598 ? 6.605 -45.976 32.217 1.00 61.88 598 ALA A CA 1
ATOM 4834 C C . ALA A 1 598 ? 7.863 -46.278 33.054 1.00 61.88 598 ALA A C 1
ATOM 4836 O O . ALA A 1 598 ? 8.907 -46.640 32.511 1.00 61.88 598 ALA A O 1
ATOM 4837 N N . TRP A 1 599 ? 7.760 -46.252 34.389 1.00 61.84 599 TRP A N 1
ATOM 4838 C CA . TRP A 1 599 ? 8.833 -46.716 35.271 1.00 61.84 599 TRP A CA 1
ATOM 4839 C C . TRP A 1 599 ? 9.079 -48.220 35.128 1.00 61.84 599 TRP A C 1
ATOM 4841 O O . TRP A 1 599 ? 10.232 -48.658 35.143 1.00 61.84 599 TRP A O 1
ATOM 4851 N N . LYS A 1 600 ? 8.025 -49.028 34.946 1.00 70.31 600 LYS A N 1
ATOM 4852 C CA . LYS A 1 600 ? 8.155 -50.462 34.640 1.00 70.31 600 LYS A CA 1
ATOM 4853 C C . LYS A 1 600 ? 8.853 -50.686 33.300 1.00 70.31 600 LYS A C 1
ATOM 4855 O O . LYS A 1 600 ? 9.737 -51.535 33.241 1.00 70.31 600 LYS A O 1
ATOM 4860 N N . GLU A 1 601 ? 8.515 -49.929 32.259 1.00 67.12 601 GLU A N 1
ATOM 4861 C CA . GLU A 1 601 ? 9.177 -50.002 30.949 1.00 67.12 601 GLU A CA 1
ATOM 4862 C C . GLU A 1 601 ? 10.651 -49.588 31.021 1.00 67.12 601 GLU A C 1
ATOM 4864 O O . GLU A 1 601 ? 11.513 -50.317 30.530 1.00 67.12 601 GLU A O 1
ATOM 4869 N N . TRP A 1 602 ? 10.965 -48.495 31.722 1.00 63.19 602 TRP A N 1
ATOM 4870 C CA . TRP A 1 602 ? 12.341 -48.050 31.967 1.00 63.19 602 TRP A CA 1
ATOM 4871 C C . TRP A 1 602 ? 13.163 -49.079 32.744 1.00 63.19 602 TRP A C 1
ATOM 4873 O O . TRP A 1 602 ? 14.305 -49.390 32.401 1.00 63.19 602 TRP A O 1
ATOM 4883 N N . THR A 1 603 ? 12.572 -49.639 33.799 1.00 68.62 603 THR A N 1
ATOM 4884 C CA . THR A 1 603 ? 13.217 -50.669 34.616 1.00 68.62 603 THR A CA 1
ATOM 4885 C C . THR A 1 603 ? 13.447 -51.930 33.785 1.00 68.62 603 THR A C 1
ATOM 4887 O O . THR A 1 603 ? 14.527 -52.514 33.848 1.00 68.62 603 THR A O 1
ATOM 4890 N N . LYS A 1 604 ? 12.477 -52.322 32.949 1.00 70.50 604 LYS A N 1
ATOM 4891 C CA . LYS A 1 604 ? 12.585 -53.460 32.025 1.00 70.50 604 LYS A CA 1
ATOM 4892 C C . LYS A 1 604 ? 13.676 -53.239 30.973 1.00 70.50 604 LYS A C 1
ATOM 4894 O O . LYS A 1 604 ? 14.448 -54.156 30.713 1.00 70.50 604 LYS A O 1
ATOM 4899 N N . PHE A 1 605 ? 13.799 -52.030 30.429 1.00 67.25 605 PHE A N 1
ATOM 4900 C CA . PHE A 1 605 ? 14.893 -51.659 29.529 1.00 67.25 605 PHE A CA 1
ATOM 4901 C C . PHE A 1 605 ? 16.262 -51.745 30.220 1.00 67.25 605 PHE A C 1
ATOM 4903 O O . PHE A 1 605 ? 17.183 -52.367 29.698 1.00 67.25 605 PHE A O 1
ATOM 4910 N N . ASN A 1 606 ? 16.393 -51.197 31.431 1.00 61.53 606 ASN A N 1
ATOM 4911 C CA . ASN A 1 606 ? 17.661 -51.209 32.165 1.00 61.53 606 ASN A CA 1
ATOM 4912 C C . ASN A 1 606 ? 18.097 -52.589 32.667 1.00 61.53 606 ASN A C 1
ATOM 4914 O O . ASN A 1 606 ? 19.286 -52.797 32.903 1.00 61.53 606 ASN A O 1
ATOM 4918 N N . THR A 1 607 ? 17.155 -53.513 32.835 1.00 67.19 607 THR A N 1
ATOM 4919 C CA . THR A 1 607 ? 17.414 -54.879 33.318 1.00 67.19 607 THR A CA 1
ATOM 4920 C C . THR A 1 607 ? 17.488 -55.917 32.193 1.00 67.19 607 THR A C 1
ATOM 4922 O O . THR A 1 607 ? 17.976 -57.026 32.418 1.00 67.19 607 THR A O 1
ATOM 4925 N N . SER A 1 608 ? 17.068 -55.561 30.975 1.00 66.75 608 SER A N 1
ATOM 4926 C CA . SER A 1 608 ? 17.203 -56.385 29.773 1.00 66.75 608 SER A CA 1
ATOM 4927 C C . SER A 1 608 ? 18.680 -56.620 29.425 1.00 66.75 608 SER A C 1
ATOM 4929 O O . SER A 1 608 ? 19.441 -55.675 29.221 1.00 66.75 608 SER A O 1
ATOM 4931 N N . HIS A 1 609 ? 19.091 -57.890 29.323 1.00 52.97 609 HIS A N 1
ATOM 4932 C CA . HIS A 1 609 ? 20.430 -58.279 28.853 1.00 52.97 609 HIS A CA 1
ATOM 4933 C C . HIS A 1 609 ? 20.653 -57.992 27.352 1.00 52.97 609 HIS A C 1
ATOM 4935 O O . HIS A 1 609 ? 21.798 -57.953 26.905 1.00 52.97 609 HIS A O 1
ATOM 4941 N N . ASP A 1 610 ? 19.587 -57.717 26.591 1.00 54.97 610 ASP A N 1
ATOM 4942 C CA . ASP A 1 610 ? 19.617 -57.431 25.150 1.00 54.97 610 ASP A CA 1
ATOM 4943 C C . ASP A 1 610 ? 19.670 -55.923 24.847 1.00 54.97 610 ASP A C 1
ATOM 4945 O O . ASP A 1 610 ? 18.938 -55.389 24.015 1.00 54.97 610 ASP A O 1
ATOM 4949 N N . ARG A 1 611 ? 20.606 -55.207 25.481 1.00 54.31 611 ARG A N 1
ATOM 4950 C CA . ARG A 1 611 ? 20.900 -53.788 25.174 1.00 54.31 611 ARG A CA 1
ATOM 4951 C C . ARG A 1 611 ? 21.370 -53.531 23.730 1.00 54.31 611 ARG A C 1
ATOM 4953 O O . ARG A 1 611 ? 21.595 -52.387 23.366 1.00 54.31 611 ARG A O 1
ATOM 4960 N N . ARG A 1 612 ? 21.572 -54.573 22.915 1.00 54.47 612 ARG A N 1
ATOM 4961 C CA . ARG A 1 612 ? 22.156 -54.475 21.565 1.00 54.47 612 ARG A CA 1
ATOM 4962 C C . ARG A 1 612 ? 21.143 -54.228 20.441 1.00 54.47 612 ARG A C 1
ATOM 4964 O O . ARG A 1 612 ? 21.580 -54.037 19.313 1.00 54.47 612 ARG A O 1
ATOM 4971 N N . SER A 1 613 ? 19.836 -54.257 20.715 1.00 57.84 613 SER A N 1
ATOM 4972 C CA . SER A 1 613 ? 18.791 -54.122 19.679 1.00 57.84 613 SER A CA 1
ATOM 4973 C C . SER A 1 613 ? 17.820 -52.951 19.867 1.00 57.84 613 SER A C 1
ATOM 4975 O O . SER A 1 613 ? 17.076 -52.649 18.941 1.00 57.84 613 SER A O 1
ATOM 4977 N N . LEU A 1 614 ? 17.833 -52.291 21.028 1.00 56.91 614 LEU A N 1
ATOM 4978 C CA . LEU A 1 614 ? 17.007 -51.119 21.330 1.00 56.91 614 LEU A CA 1
ATOM 4979 C C . LEU A 1 614 ? 17.942 -49.959 21.663 1.00 56.91 614 LEU A C 1
ATOM 4981 O O . LEU A 1 614 ? 18.670 -50.020 22.659 1.00 56.91 614 LEU A O 1
ATOM 4985 N N . GLU A 1 615 ? 17.947 -48.926 20.825 1.00 57.19 615 GLU A N 1
ATOM 4986 C CA . GLU A 1 615 ? 18.665 -47.690 21.117 1.00 57.19 615 GLU A CA 1
ATOM 4987 C C . GLU A 1 615 ? 17.997 -47.007 22.327 1.00 57.19 615 GLU A C 1
ATOM 4989 O O . GLU A 1 615 ? 16.786 -47.138 22.522 1.00 57.19 615 GLU A O 1
ATOM 4994 N N . PRO A 1 616 ? 18.728 -46.241 23.156 1.00 53.25 616 PRO A N 1
ATOM 4995 C CA . PRO A 1 616 ? 18.141 -45.536 24.300 1.00 53.25 616 PRO A CA 1
ATOM 4996 C C . PRO A 1 616 ? 16.944 -44.640 23.927 1.00 53.25 616 PRO A C 1
ATOM 4998 O O . PRO A 1 616 ? 16.017 -44.485 24.720 1.00 53.25 616 PRO A O 1
ATOM 5001 N N . ARG A 1 617 ? 16.918 -44.133 22.687 1.00 52.97 617 ARG A N 1
ATOM 5002 C CA . ARG A 1 617 ? 15.806 -43.367 22.101 1.00 52.97 617 ARG A CA 1
ATOM 5003 C C . ARG A 1 617 ? 14.543 -44.185 21.776 1.00 52.97 617 ARG A C 1
ATOM 5005 O O . ARG A 1 617 ? 13.518 -43.593 21.464 1.00 52.97 617 ARG A O 1
ATOM 5012 N N . ASP A 1 618 ? 14.585 -45.511 21.847 1.00 56.50 618 ASP A N 1
ATOM 5013 C CA . ASP A 1 618 ? 13.442 -46.382 21.529 1.00 56.50 618 ASP A CA 1
ATOM 5014 C C . ASP A 1 618 ? 12.581 -46.690 22.772 1.00 56.50 618 ASP A C 1
ATOM 5016 O O . ASP A 1 618 ? 11.594 -47.423 22.701 1.00 56.50 618 ASP A O 1
ATOM 5020 N N . VAL A 1 619 ? 12.945 -46.137 23.937 1.00 58.31 619 VAL A N 1
ATOM 5021 C CA . VAL A 1 619 ? 12.245 -46.338 25.213 1.00 58.31 619 VAL A CA 1
ATOM 5022 C C . VAL A 1 619 ? 11.325 -45.155 25.494 1.00 58.31 619 VAL A C 1
ATOM 5024 O O . VAL A 1 619 ? 11.771 -44.006 25.535 1.00 58.31 619 VAL A O 1
ATOM 5027 N N . ALA A 1 620 ? 10.051 -45.435 25.784 1.00 54.22 620 ALA A N 1
ATOM 5028 C CA . ALA A 1 620 ? 9.034 -44.416 26.063 1.00 54.22 620 ALA A CA 1
ATOM 5029 C C . ALA A 1 620 ? 9.372 -43.492 27.256 1.00 54.22 620 ALA A C 1
ATOM 5031 O O . ALA A 1 620 ? 8.823 -42.400 27.361 1.00 54.22 620 ALA A O 1
ATOM 5032 N N . PHE A 1 621 ? 10.289 -43.903 28.142 1.00 55.41 621 PHE A N 1
ATOM 5033 C CA . PHE A 1 621 ? 10.689 -43.157 29.340 1.00 55.41 621 PHE A CA 1
ATOM 5034 C C . PHE A 1 621 ? 12.200 -42.858 29.405 1.00 55.41 621 PHE A C 1
ATOM 5036 O O . PHE A 1 621 ? 12.791 -42.855 30.485 1.00 55.41 621 PHE A O 1
ATOM 5043 N N . HIS A 1 622 ? 12.854 -42.629 28.261 1.00 55.41 622 HIS A N 1
ATOM 5044 C CA . HIS A 1 622 ? 14.233 -42.131 28.253 1.00 55.41 622 HIS A CA 1
ATOM 5045 C C . HIS A 1 622 ? 14.271 -40.647 28.673 1.00 55.41 622 HIS A C 1
ATOM 5047 O O . HIS A 1 622 ? 13.537 -39.860 28.082 1.00 55.41 622 HIS A O 1
ATOM 5053 N N . PRO A 1 623 ? 15.108 -40.215 29.638 1.00 48.38 623 PRO A N 1
ATOM 5054 C CA . PRO A 1 623 ? 15.174 -38.815 30.081 1.00 48.38 623 PRO A CA 1
ATOM 5055 C C . PRO A 1 623 ? 15.457 -37.811 28.952 1.00 48.38 623 PRO A C 1
ATOM 5057 O O . PRO A 1 623 ? 14.889 -36.727 28.946 1.00 48.38 623 PRO A O 1
ATOM 5060 N N . GLU A 1 624 ? 16.264 -38.187 27.955 1.00 44.34 624 GLU A N 1
ATOM 5061 C CA . GLU A 1 624 ? 16.536 -37.322 26.795 1.00 44.34 624 GLU A CA 1
ATOM 5062 C C . GLU A 1 624 ? 15.351 -37.272 25.809 1.00 44.34 624 GLU A C 1
ATOM 5064 O O . GLU A 1 624 ? 15.095 -36.217 25.250 1.00 44.34 624 GLU A O 1
ATOM 5069 N N . ASN A 1 625 ? 14.544 -38.337 25.677 1.00 47.97 625 ASN A N 1
ATOM 5070 C CA . ASN A 1 625 ? 13.283 -38.301 24.906 1.00 47.97 625 ASN A CA 1
ATOM 5071 C C . ASN A 1 625 ? 12.133 -37.644 25.678 1.00 47.97 625 ASN A C 1
ATOM 5073 O O . ASN A 1 625 ? 11.168 -37.156 25.093 1.00 47.97 625 ASN A O 1
ATOM 5077 N N . ARG A 1 626 ? 12.203 -37.680 27.012 1.00 47.72 626 ARG A N 1
ATOM 5078 C CA . ARG A 1 626 ? 11.261 -37.004 27.898 1.00 47.72 626 ARG A CA 1
ATOM 5079 C C . ARG A 1 626 ? 11.350 -35.501 27.689 1.00 47.72 626 ARG A C 1
ATOM 5081 O O . ARG A 1 626 ? 10.311 -34.862 27.708 1.00 47.72 626 ARG A O 1
ATOM 5088 N N . ASP A 1 627 ? 12.547 -34.963 27.456 1.00 42.25 627 ASP A N 1
ATOM 5089 C CA . ASP A 1 627 ? 12.791 -33.520 27.418 1.00 42.25 627 ASP A CA 1
ATOM 5090 C C . ASP A 1 627 ? 13.139 -32.960 26.029 1.00 42.25 627 ASP A C 1
ATOM 5092 O O . ASP A 1 627 ? 13.059 -31.742 25.846 1.00 42.25 627 ASP A O 1
ATOM 5096 N N . TYR A 1 628 ? 13.454 -33.807 25.045 1.00 41.44 628 TYR A N 1
ATOM 5097 C CA . TYR A 1 628 ? 13.885 -33.394 23.710 1.00 41.44 628 TYR A CA 1
ATOM 5098 C C . TYR A 1 628 ? 13.096 -34.134 22.618 1.00 41.44 628 TYR A C 1
ATOM 5100 O O . TYR A 1 628 ? 13.308 -35.316 22.361 1.00 41.44 628 TYR A O 1
ATOM 5108 N N . PHE A 1 629 ? 12.177 -33.425 21.961 1.00 49.03 629 PHE A N 1
ATOM 5109 C CA . PHE A 1 629 ? 11.638 -33.816 20.658 1.00 49.03 629 PHE A CA 1
ATOM 5110 C C . PHE A 1 629 ? 12.117 -32.770 19.649 1.00 49.03 629 PHE A C 1
ATOM 5112 O O . PHE A 1 629 ? 11.690 -31.620 19.719 1.00 49.03 629 PHE A O 1
ATOM 5119 N N . GLU A 1 630 ? 12.973 -33.163 18.701 1.00 46.72 630 GLU A N 1
ATOM 5120 C CA . GLU A 1 630 ? 13.331 -32.354 17.519 1.00 46.72 630 GLU A CA 1
ATOM 5121 C C . GLU A 1 630 ? 12.181 -32.315 16.498 1.00 46.72 630 GLU A C 1
ATOM 5123 O O . GLU A 1 630 ? 12.389 -32.432 15.293 1.00 46.72 630 GLU A O 1
ATOM 5128 N N . ASP A 1 631 ? 10.943 -32.181 16.965 1.00 51.44 631 ASP A N 1
ATOM 5129 C CA . ASP A 1 631 ? 9.823 -31.949 16.070 1.00 51.44 631 ASP A CA 1
ATOM 5130 C C . ASP A 1 631 ? 9.535 -30.452 16.051 1.00 51.44 631 ASP A C 1
ATOM 5132 O O . ASP A 1 631 ? 8.771 -29.922 16.861 1.00 51.44 631 ASP A O 1
ATOM 5136 N N . ALA A 1 632 ? 10.193 -29.755 15.123 1.00 54.66 632 ALA A N 1
ATOM 5137 C CA . ALA A 1 632 ? 9.947 -28.342 14.845 1.00 54.66 632 ALA A CA 1
ATOM 5138 C C . ALA A 1 632 ? 8.475 -28.055 14.466 1.00 54.66 632 ALA A C 1
ATOM 5140 O O . ALA A 1 632 ? 8.087 -26.890 14.378 1.00 54.66 632 ALA A O 1
ATOM 5141 N N . GLU A 1 633 ? 7.655 -29.093 14.253 1.00 57.91 633 GLU A N 1
ATOM 5142 C CA . GLU A 1 633 ? 6.225 -29.010 13.960 1.00 57.91 633 GLU A CA 1
ATOM 5143 C C . GLU A 1 633 ? 5.341 -29.591 15.092 1.00 57.91 633 GLU A C 1
ATOM 5145 O O . GLU A 1 633 ? 4.138 -29.770 14.890 1.00 57.91 633 GLU A O 1
ATOM 5150 N N . SER A 1 634 ? 5.881 -29.828 16.303 1.00 69.94 634 SER A N 1
ATOM 5151 C CA . SER A 1 634 ? 5.110 -30.359 17.443 1.00 69.94 634 SER A CA 1
ATOM 5152 C C . SER A 1 634 ? 3.867 -29.514 17.743 1.00 69.94 634 SER A C 1
ATOM 5154 O O . SER A 1 634 ? 3.929 -28.398 18.263 1.00 69.94 634 SER A O 1
ATOM 5156 N N . SER A 1 635 ? 2.697 -30.084 17.457 1.00 81.75 635 SER A N 1
ATOM 5157 C CA . SER A 1 635 ? 1.403 -29.421 17.608 1.00 81.75 635 SER A CA 1
ATOM 5158 C C . SER A 1 635 ? 0.829 -29.504 19.028 1.00 81.75 635 SER A C 1
ATOM 5160 O O . SER A 1 635 ? -0.307 -29.081 19.242 1.00 81.75 635 SER A O 1
ATOM 5162 N N . ILE A 1 636 ? 1.560 -30.084 19.990 1.00 82.06 636 ILE A N 1
ATOM 5163 C CA . ILE A 1 636 ? 1.051 -30.406 21.338 1.00 82.06 636 ILE A CA 1
ATOM 5164 C C . ILE A 1 636 ? 0.720 -29.130 22.114 1.00 82.06 636 ILE A C 1
ATOM 5166 O O . ILE A 1 636 ? -0.405 -28.964 22.582 1.00 82.06 636 ILE A O 1
ATOM 5170 N N . LEU A 1 637 ? 1.666 -28.191 22.190 1.00 84.81 637 LEU A N 1
ATOM 5171 C CA . LEU A 1 637 ? 1.451 -26.911 22.861 1.00 84.81 637 LEU A CA 1
ATOM 5172 C C . LEU A 1 637 ? 0.305 -26.116 22.212 1.00 84.81 637 LEU A C 1
ATOM 5174 O O . LEU A 1 637 ? -0.640 -25.783 22.926 1.00 84.81 637 LEU A O 1
ATOM 5178 N N . PRO A 1 638 ? 0.299 -25.866 20.886 1.00 91.56 638 PRO A N 1
ATOM 5179 C CA . PRO A 1 638 ? -0.843 -25.249 20.212 1.00 91.56 638 PRO A CA 1
ATOM 5180 C C . PRO A 1 638 ? -2.180 -25.949 20.492 1.00 91.56 638 PRO A C 1
ATOM 5182 O O . PRO A 1 638 ? -3.178 -25.287 20.783 1.00 91.56 638 PRO A O 1
ATOM 5185 N N . ARG A 1 639 ? -2.208 -27.287 20.455 1.00 90.81 639 ARG A N 1
ATOM 5186 C CA . ARG A 1 639 ? -3.405 -28.077 20.762 1.00 90.81 639 ARG A CA 1
ATOM 5187 C C . ARG A 1 639 ? -3.883 -27.849 22.193 1.00 90.81 639 ARG A C 1
ATOM 5189 O O . ARG A 1 639 ? -5.085 -27.698 22.383 1.00 90.81 639 ARG A O 1
ATOM 5196 N N . LEU A 1 640 ? -2.985 -27.753 23.174 1.00 90.06 640 LEU A N 1
ATOM 5197 C CA . LEU A 1 640 ? -3.338 -27.476 24.569 1.00 90.06 640 LEU A CA 1
ATOM 5198 C C . LEU A 1 640 ? -4.069 -26.129 24.718 1.00 90.06 640 LEU A C 1
ATOM 5200 O O . LEU A 1 640 ? -5.079 -26.049 25.421 1.00 90.06 640 LEU A O 1
ATOM 5204 N N . PHE A 1 641 ? -3.634 -25.080 24.007 1.00 94.69 641 PHE A N 1
ATOM 5205 C CA . PHE A 1 641 ? -4.361 -23.800 23.960 1.00 94.69 641 PHE A CA 1
ATOM 5206 C C . PHE A 1 641 ? -5.787 -23.980 23.427 1.00 94.69 641 PHE A C 1
ATOM 5208 O O . PHE A 1 641 ? -6.738 -23.469 24.022 1.00 94.69 641 PHE A O 1
ATOM 5215 N N . ALA A 1 642 ? -5.954 -24.743 22.346 1.00 95.56 642 ALA A N 1
ATOM 5216 C CA . ALA A 1 642 ? -7.274 -25.053 21.810 1.00 95.56 642 ALA A CA 1
ATOM 5217 C C . ALA A 1 642 ? -8.098 -25.932 22.770 1.00 95.56 642 ALA A C 1
ATOM 5219 O O . ALA A 1 642 ? -9.302 -25.735 22.901 1.00 95.56 642 ALA A O 1
ATOM 5220 N N . MET A 1 643 ? -7.501 -26.870 23.504 1.00 94.12 643 MET A N 1
ATOM 5221 C CA . MET A 1 643 ? -8.229 -27.666 24.501 1.00 94.12 643 MET A CA 1
ATOM 5222 C C . MET A 1 643 ? -8.800 -26.801 25.619 1.00 94.12 643 MET A C 1
ATOM 5224 O O . MET A 1 643 ? -9.969 -26.945 25.976 1.00 94.12 643 MET A O 1
ATOM 5228 N N . HIS A 1 644 ? -8.006 -25.864 26.136 1.00 95.50 644 HIS A N 1
ATOM 5229 C CA . HIS A 1 644 ? -8.473 -24.963 27.181 1.00 95.50 644 HIS A CA 1
ATOM 5230 C C . HIS A 1 644 ? -9.400 -23.862 26.662 1.00 95.50 644 HIS A C 1
ATOM 5232 O O . HIS A 1 644 ? -10.217 -23.386 27.442 1.00 95.50 644 HIS A O 1
ATOM 5238 N N . CYS A 1 645 ? -9.333 -23.482 25.383 1.00 96.94 645 CYS A N 1
ATOM 5239 C CA . CYS A 1 645 ? -10.190 -22.461 24.780 1.00 96.94 645 CYS A CA 1
ATOM 5240 C C . CYS A 1 645 ? -11.048 -23.051 23.640 1.00 96.94 645 CYS A C 1
ATOM 5242 O O . CYS A 1 645 ? -10.622 -23.055 22.482 1.00 96.94 645 CYS A O 1
ATOM 5244 N N . PRO A 1 646 ? -12.276 -23.532 23.928 1.00 95.50 646 PRO A N 1
ATOM 5245 C CA . PRO A 1 646 ? -13.129 -24.221 22.954 1.00 95.50 646 PRO A CA 1
ATOM 5246 C C . PRO A 1 646 ? -13.431 -23.433 21.670 1.00 95.50 646 PRO A C 1
ATOM 5248 O O . PRO A 1 646 ? -13.641 -24.026 20.617 1.00 95.50 646 PRO A O 1
ATOM 5251 N N . ASN A 1 647 ? -13.422 -22.103 21.726 1.00 96.88 647 ASN A N 1
ATOM 5252 C CA . ASN A 1 647 ? -13.727 -21.263 20.566 1.00 96.88 647 ASN A CA 1
ATOM 5253 C C . ASN A 1 647 ? -12.492 -20.882 19.740 1.00 96.88 647 ASN A C 1
ATOM 5255 O O . ASN A 1 647 ? -12.648 -20.279 18.679 1.00 96.88 647 ASN A O 1
ATOM 5259 N N . LEU A 1 648 ? -11.285 -21.242 20.191 1.00 97.38 648 LEU A N 1
ATOM 5260 C CA . LEU A 1 648 ? -10.039 -20.873 19.530 1.00 97.38 648 LEU A CA 1
ATOM 5261 C C . LEU A 1 648 ? -9.938 -21.535 18.151 1.00 97.38 648 LEU A C 1
ATOM 5263 O O . LEU A 1 648 ? -9.886 -22.761 18.047 1.00 97.38 648 LEU A O 1
ATOM 5267 N N . ARG A 1 649 ? -9.894 -20.703 17.107 1.00 96.88 649 ARG A N 1
ATOM 5268 C CA . ARG A 1 649 ? -9.718 -21.090 15.699 1.00 96.88 649 ARG A CA 1
ATOM 5269 C C . ARG A 1 649 ? -8.297 -20.839 15.219 1.00 96.88 649 ARG A C 1
ATOM 5271 O O . ARG A 1 649 ? -7.779 -21.634 14.445 1.00 96.88 649 ARG A O 1
ATOM 5278 N N . LEU A 1 650 ? -7.678 -19.752 15.681 1.00 96.12 650 LEU A N 1
ATOM 5279 C CA . LEU A 1 650 ? -6.345 -19.327 15.269 1.00 96.12 650 LEU A CA 1
ATOM 5280 C C . LEU A 1 650 ? -5.475 -18.994 16.485 1.00 96.12 650 LEU A C 1
ATOM 5282 O O . LEU A 1 650 ? -5.872 -18.219 17.357 1.00 96.12 650 LEU A O 1
ATOM 5286 N N . LEU A 1 651 ? -4.263 -19.542 16.503 1.00 95.56 651 LEU A N 1
ATOM 5287 C CA . LEU A 1 651 ? -3.205 -19.202 17.449 1.00 95.56 651 LEU A CA 1
ATOM 5288 C C . LEU A 1 651 ? -2.000 -18.669 16.677 1.00 95.56 651 LEU A C 1
ATOM 5290 O O . LEU A 1 651 ? -1.493 -19.327 15.772 1.00 95.56 651 LEU A O 1
ATOM 5294 N N . HIS A 1 652 ? -1.537 -17.479 17.033 1.00 94.12 652 HIS A N 1
ATOM 5295 C CA . HIS A 1 652 ? -0.336 -16.876 16.476 1.00 94.12 652 HIS A CA 1
ATOM 5296 C C . HIS A 1 652 ? 0.736 -16.791 17.552 1.00 94.12 652 HIS A C 1
ATOM 5298 O O . HIS A 1 652 ? 0.577 -16.047 18.519 1.00 94.12 652 HIS A O 1
ATOM 5304 N N . ASP A 1 653 ? 1.819 -17.533 17.377 1.00 91.31 653 ASP A N 1
ATOM 5305 C CA . ASP A 1 653 ? 3.008 -17.382 18.207 1.00 91.31 653 ASP A CA 1
ATOM 5306 C C . ASP A 1 653 ? 4.055 -16.510 17.484 1.00 91.31 653 ASP A C 1
ATOM 5308 O O . ASP A 1 653 ? 3.754 -15.822 16.500 1.00 91.31 653 ASP A O 1
ATOM 5312 N N . LYS A 1 654 ? 5.293 -16.503 17.980 1.00 85.38 654 LYS A N 1
ATOM 5313 C CA . LYS A 1 654 ? 6.413 -15.780 17.369 1.00 85.38 654 LYS A CA 1
ATOM 5314 C C . LYS A 1 654 ? 6.693 -16.164 15.905 1.00 85.38 654 LYS A C 1
ATOM 5316 O O . LYS A 1 654 ? 7.028 -15.293 15.101 1.00 85.38 654 LYS A O 1
ATOM 5321 N N . PHE A 1 655 ? 6.629 -17.446 15.566 1.00 85.25 655 PHE A N 1
ATOM 5322 C CA . PHE A 1 655 ? 7.145 -17.996 14.308 1.00 85.25 655 PHE A CA 1
ATOM 5323 C C . PHE A 1 655 ? 6.061 -18.585 13.407 1.00 85.25 655 PHE A C 1
ATOM 5325 O O . PHE A 1 655 ? 6.236 -18.667 12.184 1.00 85.25 655 PHE A O 1
ATOM 5332 N N . ALA A 1 656 ? 4.937 -18.978 13.991 1.00 87.88 656 ALA A N 1
ATOM 5333 C CA . ALA A 1 656 ? 3.924 -19.783 13.354 1.00 87.88 656 ALA A CA 1
ATOM 5334 C C . ALA A 1 656 ? 2.512 -19.236 13.585 1.00 87.88 656 ALA A C 1
ATOM 5336 O O . ALA A 1 656 ? 2.193 -18.512 14.529 1.00 87.88 656 ALA A O 1
ATOM 5337 N N . VAL A 1 657 ? 1.649 -19.601 12.642 1.00 91.38 657 VAL A N 1
ATOM 5338 C CA . VAL A 1 657 ? 0.200 -19.524 12.791 1.00 91.38 657 VAL A CA 1
ATOM 5339 C C . VAL A 1 657 ? -0.284 -20.956 12.796 1.00 91.38 657 VAL A C 1
ATOM 5341 O O . VAL A 1 657 ? 0.045 -21.715 11.880 1.00 91.38 657 VAL A O 1
ATOM 5344 N N . TRP A 1 658 ? -1.096 -21.273 13.785 1.00 93.00 658 TRP A N 1
ATOM 5345 C CA . TRP A 1 658 ? -1.763 -22.548 13.936 1.00 93.00 658 TRP A CA 1
ATOM 5346 C C . TRP A 1 658 ? -3.259 -22.324 13.758 1.00 93.00 658 TRP A C 1
ATOM 5348 O O . TRP A 1 658 ? -3.820 -21.399 14.351 1.00 93.00 658 TRP A O 1
ATOM 5358 N N . ALA A 1 659 ? -3.894 -23.151 12.935 1.00 95.19 659 ALA A N 1
ATOM 5359 C CA . ALA A 1 659 ? -5.346 -23.211 12.827 1.00 95.19 659 ALA A CA 1
ATOM 5360 C C . ALA A 1 659 ? -5.865 -24.492 13.485 1.00 95.19 659 ALA A C 1
ATOM 5362 O O . ALA A 1 659 ? -5.185 -25.518 13.467 1.00 95.19 659 ALA A O 1
ATOM 5363 N N . PHE A 1 660 ? -7.061 -24.434 14.063 1.00 95.81 660 PHE A N 1
ATOM 5364 C CA . PHE A 1 660 ? -7.673 -25.570 14.746 1.00 95.81 660 PHE A CA 1
ATOM 5365 C C . PHE A 1 660 ? -9.027 -25.896 14.135 1.00 95.81 660 PHE A C 1
ATOM 5367 O O . PHE A 1 660 ? -9.900 -25.031 14.051 1.00 95.81 660 PHE A O 1
ATOM 5374 N N . ASP A 1 661 ? -9.220 -27.167 13.795 1.00 95.31 661 ASP A N 1
ATOM 5375 C CA . ASP A 1 661 ? -10.533 -27.706 13.462 1.00 95.31 661 ASP A CA 1
ATOM 5376 C C . ASP A 1 661 ? -10.956 -28.696 14.551 1.00 95.31 661 ASP A C 1
ATOM 5378 O O . ASP A 1 661 ? -10.144 -29.463 15.075 1.00 95.31 661 ASP A O 1
ATOM 5382 N N . ARG A 1 662 ? -12.242 -28.679 14.907 1.00 94.12 662 ARG A N 1
ATOM 5383 C CA . ARG A 1 662 ? -12.820 -29.599 15.891 1.00 94.12 662 ARG A CA 1
ATOM 5384 C C . ARG A 1 662 ? -13.733 -30.580 15.198 1.00 94.12 662 ARG A C 1
ATOM 5386 O O . ARG A 1 662 ? -14.640 -30.181 14.467 1.00 94.12 662 ARG A O 1
ATOM 5393 N N . ARG A 1 663 ? -13.514 -31.862 15.451 1.00 92.44 663 ARG A N 1
ATOM 5394 C CA . ARG A 1 663 ? -14.398 -32.923 14.979 1.00 92.44 663 ARG A CA 1
ATOM 5395 C C . ARG A 1 663 ? -15.576 -33.103 15.934 1.00 92.44 663 ARG A C 1
ATOM 5397 O O . ARG A 1 663 ? -15.563 -32.633 17.070 1.00 92.44 663 ARG A O 1
ATOM 5404 N N . ALA A 1 664 ? -16.605 -33.803 15.460 1.00 91.50 664 ALA A N 1
ATOM 5405 C CA . ALA A 1 664 ? -17.824 -34.062 16.227 1.00 91.50 664 ALA A CA 1
ATOM 5406 C C . ALA A 1 664 ? -17.583 -34.885 17.510 1.00 91.50 664 ALA A C 1
ATOM 5408 O O . ALA A 1 664 ? -18.365 -34.788 18.449 1.00 91.50 664 ALA A O 1
ATOM 5409 N N . ASP A 1 665 ? -16.500 -35.663 17.560 1.00 90.06 665 ASP A N 1
ATOM 5410 C CA . ASP A 1 665 ? -16.061 -36.431 18.733 1.00 90.06 665 ASP A CA 1
ATOM 5411 C C . ASP A 1 665 ? -15.275 -35.588 19.759 1.00 90.06 665 ASP A C 1
ATOM 5413 O O . ASP A 1 665 ? -14.825 -36.114 20.773 1.00 90.06 665 ASP A O 1
ATOM 5417 N N . GLY A 1 666 ? -15.099 -34.286 19.507 1.00 86.00 666 GLY A N 1
ATOM 5418 C CA . GLY A 1 666 ? -14.332 -33.375 20.356 1.00 86.00 666 GLY A CA 1
ATOM 5419 C C . GLY A 1 666 ? -12.826 -33.379 20.089 1.00 86.00 666 GLY A C 1
ATOM 5420 O O . GLY A 1 666 ? -12.111 -32.574 20.688 1.00 86.00 666 GLY A O 1
ATOM 5421 N N . THR A 1 667 ? -12.331 -34.222 19.176 1.00 89.06 667 THR A N 1
ATOM 5422 C CA . THR A 1 667 ? -10.909 -34.231 18.815 1.00 89.06 667 THR A CA 1
ATOM 5423 C C . THR A 1 667 ? -10.519 -32.954 18.069 1.00 89.06 667 THR A C 1
ATOM 5425 O O . THR A 1 667 ? -11.274 -32.425 17.246 1.00 89.06 667 THR A O 1
ATOM 5428 N N . ILE A 1 668 ? -9.325 -32.441 18.376 1.00 93.19 668 ILE A N 1
ATOM 5429 C CA . ILE A 1 668 ? -8.779 -31.209 17.798 1.00 93.19 668 ILE A CA 1
ATOM 5430 C C . ILE A 1 668 ? -7.696 -31.583 16.790 1.00 93.19 668 ILE A C 1
ATOM 5432 O O . ILE A 1 668 ? -6.684 -32.179 17.162 1.00 93.19 668 ILE A O 1
ATOM 5436 N N . SER A 1 669 ? -7.890 -31.207 15.527 1.00 92.38 669 SER A N 1
ATOM 5437 C CA . SER A 1 669 ? -6.844 -31.257 14.505 1.00 92.38 669 SER A CA 1
ATOM 5438 C C . SER A 1 669 ? -6.180 -29.895 14.365 1.00 92.38 669 SER A C 1
ATOM 5440 O O . SER A 1 669 ? -6.858 -28.872 14.272 1.00 92.38 669 SER A O 1
ATOM 5442 N N . VAL A 1 670 ? -4.851 -29.896 14.347 1.00 92.19 670 VAL A N 1
ATOM 5443 C CA . VAL A 1 670 ? -4.024 -28.695 14.235 1.00 92.19 670 VAL A CA 1
ATOM 5444 C C . VAL A 1 670 ? -3.487 -28.618 12.809 1.00 92.19 670 VAL A C 1
ATOM 5446 O O . VAL A 1 670 ? -2.956 -29.606 12.311 1.00 92.19 670 VAL A O 1
ATOM 5449 N N . ARG A 1 671 ? -3.627 -27.458 12.166 1.00 92.56 671 ARG A N 1
ATOM 5450 C CA . ARG A 1 671 ? -3.087 -27.159 10.835 1.00 92.56 671 ARG A CA 1
ATOM 5451 C C . ARG A 1 671 ? -1.969 -26.132 10.927 1.00 92.56 671 ARG A C 1
ATOM 5453 O O . ARG A 1 671 ? -2.103 -25.118 11.620 1.00 92.56 671 ARG A O 1
ATOM 5460 N N . THR A 1 672 ? -0.879 -26.379 10.210 1.00 89.06 672 THR A N 1
ATOM 5461 C CA . THR A 1 672 ? 0.279 -25.472 10.169 1.00 89.06 672 THR A CA 1
ATOM 5462 C C . THR A 1 672 ? 0.101 -24.374 9.119 1.00 89.06 672 THR A C 1
ATOM 5464 O O . THR A 1 672 ? -0.823 -24.391 8.304 1.00 89.06 672 THR A O 1
ATOM 5467 N N . ARG A 1 673 ? 1.038 -23.415 9.066 1.00 83.38 673 ARG A N 1
ATOM 5468 C CA . ARG A 1 673 ? 1.044 -22.323 8.075 1.00 83.38 673 ARG A CA 1
ATOM 5469 C C . ARG A 1 673 ? 0.915 -22.799 6.620 1.00 83.38 673 ARG A C 1
ATOM 5471 O O . ARG A 1 673 ? 0.328 -22.084 5.810 1.00 83.38 673 ARG A O 1
ATOM 5478 N N . LYS A 1 674 ? 1.482 -23.962 6.280 1.00 85.81 674 LYS A N 1
ATOM 5479 C CA . LYS A 1 674 ? 1.441 -24.536 4.920 1.00 85.81 674 LYS A CA 1
ATOM 5480 C C . LYS A 1 674 ? 0.033 -25.014 4.532 1.00 85.81 674 LYS A C 1
ATOM 5482 O O . LYS A 1 674 ? -0.255 -25.151 3.350 1.00 85.81 674 LYS A O 1
ATOM 5487 N N . GLU A 1 675 ? -0.833 -25.223 5.519 1.00 88.38 675 GLU A N 1
ATOM 5488 C CA . GLU A 1 675 ? -2.166 -25.824 5.396 1.00 88.38 675 GLU A CA 1
ATOM 5489 C C . GLU A 1 675 ? -3.295 -24.815 5.680 1.00 88.38 675 GLU A C 1
ATOM 5491 O O . GLU A 1 675 ? -4.471 -25.178 5.790 1.00 88.38 675 GLU A O 1
ATOM 5496 N N . LEU A 1 676 ? -2.950 -23.531 5.826 1.00 87.25 676 LEU A N 1
ATOM 5497 C CA . LEU A 1 676 ? -3.927 -22.466 6.018 1.00 87.25 676 LEU A CA 1
ATOM 5498 C C . LEU A 1 676 ? -4.728 -22.234 4.742 1.00 87.25 676 LEU A C 1
ATOM 5500 O O . LEU A 1 676 ? -4.184 -22.099 3.644 1.00 87.25 676 LEU A O 1
ATOM 5504 N N . THR A 1 677 ? -6.038 -22.109 4.903 1.00 87.19 677 THR A N 1
ATOM 5505 C CA . THR A 1 677 ? -6.920 -21.713 3.812 1.00 87.19 677 THR A CA 1
ATOM 5506 C C . THR A 1 677 ? -6.773 -20.214 3.517 1.00 87.19 677 THR A C 1
ATOM 5508 O O . THR A 1 677 ? -6.347 -19.435 4.376 1.00 87.19 677 THR A O 1
ATOM 5511 N N . PRO A 1 678 ? -7.193 -19.740 2.330 1.00 84.19 678 PRO A N 1
ATOM 5512 C CA . PRO A 1 678 ? -7.278 -18.307 2.054 1.00 84.19 678 PRO A CA 1
ATOM 5513 C C . PRO A 1 678 ? -8.148 -17.531 3.057 1.00 84.19 678 PRO A C 1
ATOM 5515 O O . PRO A 1 678 ? -7.906 -16.343 3.263 1.00 84.19 678 PRO A O 1
ATOM 5518 N N . ALA A 1 679 ? -9.143 -18.178 3.677 1.00 82.19 679 ALA A N 1
ATOM 5519 C CA . ALA A 1 679 ? -9.967 -17.568 4.720 1.00 82.19 679 ALA A CA 1
ATOM 5520 C C . ALA A 1 679 ? -9.145 -17.322 5.994 1.00 82.19 679 ALA A C 1
ATOM 5522 O O . ALA A 1 679 ? -9.128 -16.197 6.487 1.00 82.19 679 ALA A O 1
ATOM 5523 N N . ASP A 1 680 ? -8.367 -18.316 6.430 1.00 83.38 680 ASP A N 1
ATOM 5524 C CA . ASP A 1 680 ? -7.470 -18.203 7.590 1.00 83.38 680 ASP A CA 1
ATOM 5525 C C . ASP A 1 680 ? -6.427 -17.081 7.389 1.00 83.38 680 ASP A C 1
ATOM 5527 O O . ASP A 1 680 ? -6.078 -16.344 8.310 1.00 83.38 680 ASP A O 1
ATOM 5531 N N . ILE A 1 681 ? -5.951 -16.900 6.149 1.00 82.62 681 ILE A N 1
ATOM 5532 C CA . ILE A 1 681 ? -5.004 -15.832 5.792 1.00 82.62 681 ILE A CA 1
ATOM 5533 C C . ILE A 1 681 ? -5.660 -14.442 5.854 1.00 82.62 681 ILE A C 1
ATOM 5535 O O . ILE A 1 681 ? -4.988 -13.475 6.215 1.00 82.62 681 ILE A O 1
ATOM 5539 N N . ARG A 1 682 ? -6.949 -14.329 5.502 1.00 79.69 682 ARG A N 1
ATOM 5540 C CA . ARG A 1 682 ? -7.712 -13.067 5.531 1.00 79.69 682 ARG A CA 1
ATOM 5541 C C . ARG A 1 682 ? -8.173 -12.681 6.933 1.00 79.69 682 ARG A C 1
ATOM 5543 O O . ARG A 1 682 ? -8.208 -11.494 7.231 1.00 79.69 682 ARG A O 1
ATOM 5550 N N . GLU A 1 683 ? -8.515 -13.661 7.769 1.00 74.94 683 GLU A N 1
ATOM 5551 C CA . GLU A 1 683 ? -8.900 -13.459 9.177 1.00 74.94 683 GLU A CA 1
ATOM 5552 C C . GLU A 1 683 ? -7.712 -13.023 10.051 1.00 74.94 683 GLU A C 1
ATOM 5554 O O . GLU A 1 683 ? -7.887 -12.606 11.196 1.00 74.94 683 GLU A O 1
ATOM 5559 N N . ARG A 1 684 ? -6.488 -13.082 9.514 1.00 69.44 684 ARG A N 1
ATOM 5560 C CA . ARG A 1 684 ? -5.289 -12.644 10.216 1.00 69.44 684 ARG A CA 1
ATOM 5561 C C . ARG A 1 684 ? -5.385 -11.136 10.496 1.00 69.44 684 ARG A C 1
ATOM 5563 O O . ARG A 1 684 ? -5.501 -10.357 9.544 1.00 69.44 684 ARG A O 1
ATOM 5570 N N . PRO A 1 685 ? -5.301 -10.693 11.766 1.00 61.03 685 PRO A N 1
ATOM 5571 C CA . PRO A 1 685 ? -5.254 -9.270 12.064 1.00 61.03 685 PRO A CA 1
ATOM 5572 C C . PRO A 1 685 ? -4.072 -8.621 11.323 1.00 61.03 685 PRO A C 1
ATOM 5574 O O . PRO A 1 685 ? -3.082 -9.310 11.034 1.00 61.03 685 PRO A O 1
ATOM 5577 N N . PRO A 1 686 ? -4.169 -7.322 10.974 1.00 55.31 686 PRO A N 1
ATOM 5578 C CA . PRO A 1 686 ? -3.135 -6.610 10.227 1.00 55.31 686 PRO A CA 1
ATOM 5579 C C . PRO A 1 686 ? -1.752 -6.896 10.822 1.00 55.31 686 PRO A C 1
ATOM 5581 O O . PRO A 1 686 ? -1.585 -6.899 12.042 1.00 55.31 686 PRO A O 1
ATOM 5584 N N . ARG A 1 687 ? -0.800 -7.237 9.940 1.00 46.66 687 ARG A N 1
ATOM 5585 C CA . ARG A 1 687 ? 0.488 -7.848 10.299 1.00 46.66 687 ARG A CA 1
ATOM 5586 C C . ARG A 1 687 ? 1.170 -7.102 11.450 1.00 46.66 687 ARG A C 1
ATOM 5588 O O . ARG A 1 687 ? 1.363 -5.895 11.376 1.00 46.66 687 ARG A O 1
ATOM 5595 N N . LEU A 1 688 ? 1.604 -7.871 12.449 1.00 41.31 688 LEU A N 1
ATOM 5596 C CA . LEU A 1 688 ? 2.678 -7.502 13.367 1.00 41.31 688 LEU A CA 1
ATOM 5597 C C . LEU A 1 688 ? 3.948 -7.327 12.512 1.00 41.31 688 LEU A C 1
ATOM 5599 O O . LEU A 1 688 ? 4.531 -8.326 12.091 1.00 41.31 688 LEU A O 1
ATOM 5603 N N . THR A 1 689 ? 4.295 -6.094 12.142 1.00 32.75 689 THR A N 1
ATOM 5604 C CA . THR A 1 689 ? 5.550 -5.755 11.440 1.00 32.75 689 THR A CA 1
ATOM 5605 C C . THR A 1 689 ? 6.530 -5.082 12.368 1.00 32.75 689 THR A C 1
ATOM 5607 O O . THR A 1 689 ? 6.076 -4.174 13.106 1.00 32.75 689 THR A O 1
#

Foldseek 3Di:
DDPCLVVLLVQLVVPHDPVVNLVVLLVCPQDPDQFQCSVVSNVLSVVLCVVCVPDDPVSSLVSLLVVLVSVLCRLLVQLLCQLVVHGGNVFQDPVVNVVSVVVLVVLVVLLVVFQVQWDKDKDWDWDDDDPPTDIDIAIFTHGPDVVSVVVSCVVSVHRPRCSVVSVVSSVVSVVSCVVRVDGHGDPDDPVNDPLVVLLVVLVPDDQSVLVVLLVPDDSSVVSSLLPHLLEEEQDQDPPDPDDDVVLLCDADPVQARCSLLVVSVVSLVVSLVSLVVCVVDLSSLANHAEYAYAHQQAACLDVVDGRVCVNNPHDPCRRCVSVLVSVLVSLQRHLYQEYAYAHAEDEQSSLVSQLNRLNHAEYHDHYHYPDACVPHAARQSYAEYHEEDDDDDPPRSLVNQLSHLQHAYYHYEYPYQQFDADDLCCQPRPSNNQQRYQEDAYYRHALVRLVSVLNSLVSSLVVPPPAAGNHAYDHDHYAPDANDPVSLLSVLVSCLSHQHQEEAYARHQDQDLVSLLSNLSNQNHAEYAYQYDNDRPDDSLDDDGPDDLLSNLLSLLSHPHHAYYHYAYDPFQPKAAPPVLVCVLVVNPCVVVVCVVLVVQVVCQVPDPPVPPADLCNRPDRPCVRIDDPPSPPCSSVVSSCSSNVNHQWYHYSPWIWGWDADPVRDIDIDTPVRDDPVNVVPDDDDPD

Sequence (689 aa):
MDSDDEFDDARLGIGVSEDKRYSRVLRNTGRPCMKLHEDEIQEHIATFHRVYTSPSEEEYNQEKNMLWIFHQDRLLDTLKGYHQGAVDLTGRHSERYKRLMTRFAQLAEQFHRLISRATLTSGKETWGTGSLARTHTWHEYEFEDPSEWEVFTNRWHVPFGSAYRLKTCIHELMGYIVEHPNPRFQTLSLLDLPVEILENIGSCCDDKSLQQLYATCRQLRLLALAGVYTNCSFWFSVYEKDLDWQQAAVRDQNGISPYLRQQVDKHRAQVLRKMDSLRQRPDALSRTKGITFYDSWTSDGYRSFGGFAAGTGRSTEELLLPMLSRLCFLIFQCPLESFNFSSHDFIGILWDAVRSNPTLRTLSIRARLQEDPHNWMPAPSLVNLHLQLQNGLGLRMWDIIPLCPNLRYLCFSSLETNASRIPASIGASPNNVFRSLTHVAMEGVRAESVPVLIRAMNTAAAALAPQPLPLTHFYLNIKCSLLKRNVIFELVDALGRTSVQVLNLCKVQYARPDLLMAISRLPSLEALTLIHQQLPATDASCSEWPNPAYEYAAALRNFPKLSFFGFNSDLSPISYSPFYQIECEDDYAYVKQNREVAWKEWTKFNTSHDRRSLEPRDVAFHPENRDYFEDAESSILPRLFAMHCPNLRLLHDKFAVWAFDRRADGTISVRTRKELTPADIRERPPRLT